Protein 6RO8 (pdb70)

Organism: Acinetobacter radioresistens (NCBI:txid40216)

Foldseek 3Di:
DVVVVVQVCQQAPDCLDDPNQVAVQVVCVVCLVRPQWHAHVNQQAIEHQAQVLLQVLLADLQQWPLQLQQPFRDDADVVLVVLLVVLVPDAGDAQRRDRDVCLNVVLVVQADPVPVVSLVVLLVVLLVQLVVLCVVPVPDFKDWCLVSDLQPSLLVSLCVQAQFDDDPVVLLVVLLVLSFCRHFNDDDPVCSNVSSNSPSVLLVVLVVRLVVLLVPLVTDHRLNSLSVVCVVCCVRSPPSNSSNCSSVSSNVSGVQLSQLLQQLCQVQQAVLVSLVVCLVCVVLLLLLSLLSCLQPGFWQKGKIAGQDWDDGPPRIDHHGHMHISGQNSNSQNCVVFPVSNDRDSPPPCSNVGQSQHDPDSRNPCVVVSSSSSSSNSNVCCHSFVQKHFDDDDFGFDRGNTGTHTPTTMIGGD

Solvent-accessible surface area: 18175 Å² total

Sequence (413 aa):
SFHAELQQKGKNFDMFAVPYQQDPALALKEFRAQLPIFFSEAMGYWIVTRYEDVKAIFRDPITFSACNALEKLTPSCPEALKILEKYKYGMNRTLVNEDEPVHMERRRALMDAFTPQNLEEHQHFVRELVRKKVDGFIYKGRADLVQEMLWEIPLMVALHFLGVPEDDMQELRKFAVAHTVNTWGRPTLEQQLEVAEGVGQFWEYSGRVLEKMKNNPEGKGWMYDMIAKNRVMPEVVTDNYLHSMMMAIMVAAHETTALASANALKLLLADRKVWKKICDNPQLIPGAVEECLRHSGSVVAWRRQVTTESEVSGVKFRKGDKLFLVSASANHDELHFENADELDIYRDNAIEHLTFGYGAHQCMGKNIGRMEMCIFIEELSRRIPDLKLCEQEFTYLANTSFRGPEALWTEWQ

Radius of gyration: 21.09 Å; Cα contacts (8 Å, |Δi|>4): 684; chains: 1; bounding box: 57×49×66 Å

B-factor: mean 88.62, std 21.48, range [30.0, 202.59]

Structure (mmCIF, N/CA/C/O backbone):
data_6RO8
#
_entry.id   6RO8
#
_cell.length_a   109.9
_cell.length_b   109.9
_cell.length_c   164.2
_cell.angle_alpha   90
_cell.angle_beta   90
_cell.angle_gamma   90
#
_symmetry.space_group_name_H-M   'P 41 21 2'
#
loop_
_entity.id
_entity.type
_entity.pdbx_description
1 polymer 'Cytochrome P450 RhF'
2 non-polymer 'PROTOPORPHYRIN IX CONTAINING FE'
3 non-polymer HISTIDINE
4 water water
#
loop_
_atom_site.group_PDB
_atom_site.id
_atom_site.type_symbol
_atom_site.label_atom_id
_atom_site.label_alt_id
_atom_site.label_comp_id
_atom_site.label_asym_id
_atom_site.label_entity_id
_atom_site.label_seq_id
_atom_site.pdbx_PDB_ins_code
_atom_site.Cartn_x
_atom_site.Cartn_y
_atom_site.Cartn_z
_atom_site.occupancy
_atom_site.B_iso_or_equiv
_atom_site.auth_seq_id
_atom_site.auth_comp_id
_atom_site.auth_asym_id
_atom_site.auth_atom_id
_atom_site.pdbx_PDB_model_num
ATOM 1 N N . SER A 1 19 ? 69.918 18.698 26.344 1.00 96.60 19 SER A N 1
ATOM 2 C CA . SER A 1 19 ? 70.833 19.030 27.407 1.00 93.16 19 SER A CA 1
ATOM 3 C C . SER A 1 19 ? 70.062 19.871 28.394 1.00 93.42 19 SER A C 1
ATOM 4 O O . SER A 1 19 ? 70.646 20.554 29.229 1.00 101.71 19 SER A O 1
ATOM 7 N N . PHE A 1 20 ? 68.734 19.827 28.297 1.00 84.44 20 PHE A N 1
ATOM 8 C CA . PHE A 1 20 ? 67.923 20.487 29.313 1.00 86.17 20 PHE A CA 1
ATOM 9 C C . PHE A 1 20 ? 68.175 19.851 30.670 1.00 96.39 20 PHE A C 1
ATOM 10 O O . PHE A 1 20 ? 68.332 20.554 31.681 1.00 98.65 20 PHE A O 1
ATOM 18 N N . HIS A 1 21 ? 68.252 18.513 30.704 1.00 99.73 21 HIS A N 1
ATOM 19 C CA . HIS A 1 21 ? 68.637 17.813 31.925 1.00 85.14 21 HIS A CA 1
ATOM 20 C C . HIS A 1 21 ? 70.086 18.101 32.286 1.00 82.60 21 HIS A C 1
ATOM 21 O O . HIS A 1 21 ? 70.407 18.327 33.457 1.00 76.37 21 HIS A O 1
ATOM 28 N N . ALA A 1 22 ? 70.977 18.095 31.295 1.00 73.46 22 ALA A N 1
ATOM 29 C CA . ALA A 1 22 ? 72.342 18.532 31.543 1.00 74.77 22 ALA A CA 1
ATOM 30 C C . ALA A 1 22 ? 72.348 19.899 32.219 1.00 76.18 22 ALA A C 1
ATOM 31 O O . ALA A 1 22 ? 73.080 20.124 33.188 1.00 77.60 22 ALA A O 1
ATOM 33 N N . GLU A 1 23 ? 71.505 20.821 31.741 1.00 76.86 23 GLU A N 1
ATOM 34 C CA . GLU A 1 23 ? 71.459 22.136 32.361 1.00 72.01 23 GLU A CA 1
ATOM 35 C C . GLU A 1 23 ? 70.995 22.033 33.801 1.00 74.65 23 GLU A C 1
ATOM 36 O O . GLU A 1 23 ? 71.526 22.721 34.680 1.00 69.27 23 GLU A O 1
ATOM 42 N N . LEU A 1 24 ? 70.006 21.172 34.065 1.00 77.79 24 LEU A N 1
ATOM 43 C CA . LEU A 1 24 ? 69.526 20.991 35.429 1.00 71.87 24 LEU A CA 1
ATOM 44 C C . LEU A 1 24 ? 70.643 20.504 36.349 1.00 80.84 24 LEU A C 1
ATOM 45 O O . LEU A 1 24 ? 70.753 20.944 37.499 1.00 73.43 24 LEU A O 1
ATOM 50 N N . GLN A 1 25 ? 71.493 19.601 35.858 1.00 86.13 25 GLN A N 1
ATOM 51 C CA . GLN A 1 25 ? 72.565 19.098 36.707 1.00 82.69 25 GLN A CA 1
ATOM 52 C C . GLN A 1 25 ? 73.543 20.203 37.054 1.00 72.92 25 GLN A C 1
ATOM 53 O O . GLN A 1 25 ? 73.959 20.331 38.209 1.00 74.45 25 GLN A O 1
ATOM 59 N N . GLN A 1 26 ? 73.887 21.039 36.079 1.00 76.53 26 GLN A N 1
ATOM 60 C CA . GLN A 1 26 ? 74.723 22.194 36.380 1.00 79.29 26 GLN A CA 1
ATOM 61 C C . GLN A 1 26 ? 74.031 23.146 37.360 1.00 81.88 26 GLN A C 1
ATOM 62 O O . GLN A 1 26 ? 74.663 23.640 38.301 1.00 81.46 26 GLN A O 1
ATOM 68 N N . LYS A 1 27 ? 72.736 23.424 37.156 1.00 74.14 27 LYS A N 1
ATOM 69 C CA . LYS A 1 27 ? 72.041 24.300 38.093 1.00 75.98 27 LYS A CA 1
ATOM 70 C C . LYS A 1 27 ? 72.076 23.713 39.495 1.00 77.35 27 LYS A C 1
ATOM 71 O O . LYS A 1 27 ? 72.244 24.442 40.479 1.00 74.73 27 LYS A O 1
ATOM 77 N N . GLY A 1 28 ? 71.935 22.388 39.598 1.00 75.82 28 GLY A N 1
ATOM 78 C CA . GLY A 1 28 ? 71.986 21.744 40.899 1.00 78.57 28 GLY A CA 1
ATOM 79 C C . GLY A 1 28 ? 73.369 21.786 41.516 1.00 75.47 28 GLY A C 1
ATOM 80 O O . GLY A 1 28 ? 73.516 22.060 42.712 1.00 78.08 28 GLY A O 1
ATOM 81 N N . LYS A 1 29 ? 74.401 21.510 40.713 1.00 74.79 29 LYS A N 1
ATOM 82 C CA . LYS A 1 29 ? 75.768 21.683 41.187 1.00 73.50 29 LYS A CA 1
ATOM 83 C C . LYS A 1 29 ? 75.976 23.083 41.743 1.00 75.16 29 LYS A C 1
ATOM 84 O O . LYS A 1 29 ? 76.620 23.259 42.783 1.00 84.10 29 LYS A O 1
ATOM 90 N N . ASN A 1 30 ? 75.410 24.089 41.088 1.00 69.54 30 ASN A N 1
ATOM 91 C CA . ASN A 1 30 ? 75.606 25.470 41.499 1.00 78.40 30 ASN A CA 1
ATOM 92 C C . ASN A 1 30 ? 74.552 25.969 42.466 1.00 75.82 30 ASN A C 1
ATOM 93 O O . ASN A 1 30 ? 74.485 27.174 42.709 1.00 74.96 30 ASN A O 1
ATOM 98 N N . PHE A 1 31 ? 73.724 25.093 43.018 1.00 75.20 31 PHE A N 1
ATOM 99 C CA . PHE A 1 31 ? 72.536 25.591 43.688 1.00 75.80 31 PHE A CA 1
ATOM 100 C C . PHE A 1 31 ? 72.929 26.324 44.962 1.00 78.31 31 PHE A C 1
ATOM 101 O O . PHE A 1 31 ? 73.501 25.732 45.885 1.00 78.21 31 PHE A O 1
ATOM 109 N N . ASP A 1 32 ? 72.628 27.622 44.994 1.00 74.78 32 ASP A N 1
ATOM 110 C CA . ASP A 1 32 ? 72.945 28.489 46.123 1.00 74.41 32 ASP A CA 1
ATOM 111 C C . ASP A 1 32 ? 71.655 28.961 46.789 1.00 70.28 32 ASP A C 1
ATOM 112 O O . ASP A 1 32 ? 70.870 29.709 46.188 1.00 62.82 32 ASP A O 1
ATOM 117 N N . MET A 1 33 ? 71.464 28.561 48.047 1.00 61.39 33 MET A N 1
ATOM 118 C CA . MET A 1 33 ? 70.277 28.988 48.781 1.00 65.32 33 MET A CA 1
ATOM 119 C C . MET A 1 33 ? 70.251 30.497 49.038 1.00 66.94 33 MET A C 1
ATOM 120 O O . MET A 1 33 ? 69.175 31.052 49.281 1.00 68.50 33 MET A O 1
ATOM 125 N N . PHE A 1 34 ? 71.384 31.184 48.956 1.00 65.43 34 PHE A N 1
ATOM 126 C CA . PHE A 1 34 ? 71.375 32.625 49.148 1.00 69.58 34 PHE A CA 1
ATOM 127 C C . PHE A 1 34 ? 71.175 33.389 47.844 1.00 74.42 34 PHE A C 1
ATOM 128 O O . PHE A 1 34 ? 71.121 34.622 47.860 1.00 77.08 34 PHE A O 1
ATOM 136 N N . ALA A 1 35 ? 71.016 32.691 46.726 1.00 70.76 35 ALA A N 1
ATOM 137 C CA . ALA A 1 35 ? 70.705 33.369 45.485 1.00 69.86 35 ALA A CA 1
ATOM 138 C C . ALA A 1 35 ? 69.224 33.753 45.458 1.00 75.49 35 ALA A C 1
ATOM 139 O O . ALA A 1 35 ? 68.427 33.321 46.293 1.00 81.20 35 ALA A O 1
ATOM 141 N N . VAL A 1 36 ? 68.867 34.579 44.469 1.00 82.89 36 VAL A N 1
ATOM 142 C CA . VAL A 1 36 ? 67.542 35.185 44.460 1.00 73.81 36 VAL A CA 1
ATOM 143 C C . VAL A 1 36 ? 66.390 34.167 44.418 1.00 76.91 36 VAL A C 1
ATOM 144 O O . VAL A 1 36 ? 65.426 34.356 45.144 1.00 67.78 36 VAL A O 1
ATOM 148 N N . PRO A 1 37 ? 66.459 33.132 43.569 1.00 78.18 37 PRO A N 1
ATOM 149 C CA . PRO A 1 37 ? 65.262 32.255 43.470 1.00 66.06 37 PRO A CA 1
ATOM 150 C C . PRO A 1 37 ? 64.891 31.593 44.776 1.00 66.76 37 PRO A C 1
ATOM 151 O O . PRO A 1 37 ? 63.730 31.708 45.192 1.00 64.97 37 PRO A O 1
ATOM 155 N N . TYR A 1 38 ? 65.834 30.914 45.442 1.00 65.36 38 TYR A N 1
ATOM 156 C CA . TYR A 1 38 ? 65.541 30.332 46.751 1.00 77.08 38 TYR A CA 1
ATOM 157 C C . TYR A 1 38 ? 64.965 31.375 47.696 1.00 81.10 38 TYR A C 1
ATOM 158 O O . TYR A 1 38 ? 63.903 31.173 48.293 1.00 115.45 38 TYR A O 1
ATOM 167 N N . GLN A 1 39 ? 65.654 32.507 47.829 1.00 73.74 39 GLN A N 1
ATOM 168 C CA . GLN A 1 39 ? 65.239 33.577 48.726 1.00 66.67 39 GLN A CA 1
ATOM 169 C C . GLN A 1 39 ? 63.892 34.185 48.345 1.00 70.51 39 GLN A C 1
ATOM 170 O O . GLN A 1 39 ? 63.189 34.693 49.221 1.00 80.34 39 GLN A O 1
ATOM 176 N N . GLN A 1 40 ? 63.495 34.120 47.076 1.00 71.44 40 GLN A N 1
ATOM 177 C CA . GLN A 1 40 ? 62.160 34.580 46.713 1.00 70.02 40 GLN A CA 1
ATOM 178 C C . GLN A 1 40 ? 61.089 33.559 47.076 1.00 72.09 40 GLN A C 1
ATOM 179 O O . GLN A 1 40 ? 60.006 33.932 47.545 1.00 76.85 40 GLN A O 1
ATOM 185 N N . ASP A 1 41 ? 61.374 32.278 46.863 1.00 68.10 41 ASP A N 1
ATOM 186 C CA . ASP A 1 41 ? 60.421 31.182 46.986 1.00 66.92 41 ASP A CA 1
ATOM 187 C C . ASP A 1 41 ? 61.174 29.856 47.017 1.00 71.53 41 ASP A C 1
ATOM 188 O O . ASP A 1 41 ? 61.503 29.317 45.955 1.00 77.52 41 ASP A O 1
ATOM 193 N N . PRO A 1 42 ? 61.454 29.291 48.199 1.00 68.98 42 PRO A N 1
ATOM 194 C CA . PRO A 1 42 ? 62.266 28.052 48.240 1.00 59.69 42 PRO A CA 1
ATOM 195 C C . PRO A 1 42 ? 61.629 26.878 47.518 1.00 65.95 42 PRO A C 1
ATOM 196 O O . PRO A 1 42 ? 62.328 26.174 46.782 1.00 70.14 42 PRO A O 1
ATOM 200 N N . ALA A 1 43 ? 60.323 26.640 47.700 1.00 65.89 43 ALA A N 1
ATOM 201 C CA . ALA A 1 43 ? 59.691 25.523 47.008 1.00 59.77 43 ALA A CA 1
ATOM 202 C C . ALA A 1 43 ? 59.666 25.739 45.506 1.00 63.59 43 ALA A C 1
ATOM 203 O O . ALA A 1 43 ? 59.833 24.782 44.739 1.00 64.53 43 ALA A O 1
ATOM 205 N N . LEU A 1 44 ? 59.462 26.977 45.064 1.00 66.56 44 LEU A N 1
ATOM 206 C CA . LEU A 1 44 ? 59.430 27.223 43.630 1.00 69.72 44 LEU A CA 1
ATOM 207 C C . LEU A 1 44 ? 60.813 27.021 43.013 1.00 74.87 44 LEU A C 1
ATOM 208 O O . LEU A 1 44 ? 60.938 26.461 41.918 1.00 78.69 44 LEU A O 1
ATOM 213 N N . ALA A 1 45 ? 61.864 27.430 43.724 1.00 69.06 45 ALA A N 1
ATOM 214 C CA . ALA A 1 45 ? 63.221 27.285 43.220 1.00 68.67 45 ALA A CA 1
ATOM 215 C C . ALA A 1 45 ? 63.606 25.824 43.022 1.00 65.93 45 ALA A C 1
ATOM 216 O O . ALA A 1 45 ? 64.495 25.530 42.219 1.00 69.26 45 ALA A O 1
ATOM 218 N N . LEU A 1 46 ? 62.952 24.900 43.721 1.00 65.68 46 LEU A N 1
ATOM 219 C CA . LEU A 1 46 ? 63.279 23.484 43.624 1.00 65.42 46 LEU A CA 1
ATOM 220 C C . LEU A 1 46 ? 62.262 22.719 42.785 1.00 63.96 46 LEU A C 1
ATOM 221 O O . LEU A 1 46 ? 62.312 21.486 42.715 1.00 67.33 46 LEU A O 1
ATOM 226 N N . LYS A 1 47 ? 61.359 23.436 42.120 1.00 59.08 47 LYS A N 1
ATOM 227 C CA . LYS A 1 47 ? 60.287 22.777 41.387 1.00 66.71 47 LYS A CA 1
ATOM 228 C C . LYS A 1 47 ? 60.825 21.889 40.257 1.00 71.39 47 LYS A C 1
ATOM 229 O O . LYS A 1 47 ? 60.447 20.714 40.153 1.00 70.64 47 LYS A O 1
ATOM 235 N N . GLU A 1 48 ? 61.699 22.427 39.393 1.00 74.05 48 GLU A N 1
ATOM 236 C CA . GLU A 1 48 ? 62.289 21.595 38.342 1.00 7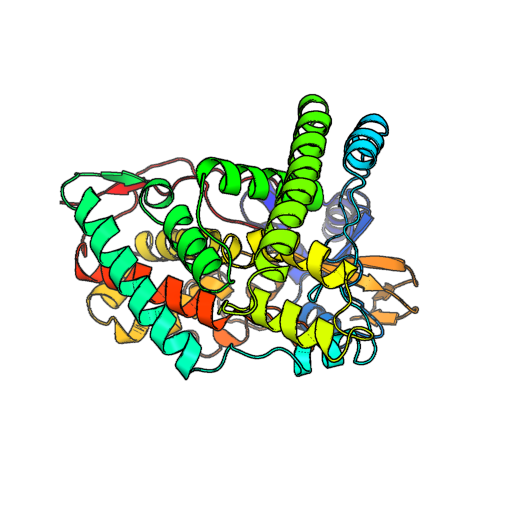7.36 48 GLU A CA 1
ATOM 237 C C . GLU A 1 48 ? 62.963 20.368 38.937 1.00 76.39 48 GLU A C 1
ATOM 238 O O . GLU A 1 48 ? 62.917 19.273 38.359 1.00 75.65 48 GLU A O 1
ATOM 244 N N . PHE A 1 49 ? 63.609 20.540 40.093 1.00 73.00 49 PHE A N 1
ATOM 245 C CA . PHE A 1 49 ? 64.337 19.435 40.707 1.00 78.55 49 PHE A CA 1
ATOM 246 C C . PHE A 1 49 ? 63.390 18.375 41.260 1.00 75.58 49 PHE A C 1
ATOM 247 O O . PHE A 1 49 ? 63.659 17.175 41.124 1.00 70.87 49 PHE A O 1
ATOM 255 N N . ARG A 1 50 ? 62.279 18.787 41.890 1.00 69.28 50 ARG A N 1
ATOM 256 C CA . ARG A 1 50 ? 61.261 17.804 42.246 1.00 76.72 50 ARG A CA 1
ATOM 257 C C . ARG A 1 50 ? 60.882 16.970 41.034 1.00 77.78 50 ARG A C 1
ATOM 258 O O . ARG A 1 50 ? 60.690 15.753 41.142 1.00 82.72 50 ARG A O 1
ATOM 266 N N . ALA A 1 51 ? 60.835 17.600 39.867 1.00 70.77 51 ALA A N 1
ATOM 267 C CA . ALA A 1 51 ? 60.373 16.931 38.661 1.00 75.07 51 ALA A CA 1
ATOM 268 C C . ALA A 1 51 ? 61.412 15.966 38.096 1.00 83.38 51 ALA A C 1
ATOM 269 O O . ALA A 1 51 ? 61.093 14.802 37.831 1.00 82.97 51 ALA A O 1
ATOM 271 N N . GLN A 1 52 ? 62.660 16.424 37.901 1.00 81.14 52 GLN A N 1
ATOM 272 C CA . GLN A 1 52 ? 63.633 15.664 37.119 1.00 84.31 52 GLN A CA 1
ATOM 273 C C . GLN A 1 52 ? 64.987 15.437 37.789 1.00 94.50 52 GLN A C 1
ATOM 274 O O . GLN A 1 52 ? 65.874 14.859 37.151 1.00 96.39 52 GLN A O 1
ATOM 280 N N . LEU A 1 53 ? 65.182 15.861 39.044 1.00 97.27 53 LEU A N 1
ATOM 281 C CA . LEU A 1 53 ? 66.479 15.690 39.701 1.00 88.00 53 LEU A CA 1
ATOM 282 C C . LEU A 1 53 ? 66.299 15.799 41.213 1.00 84.28 53 LEU A C 1
ATOM 283 O O . LEU A 1 53 ? 66.900 16.666 41.862 1.00 81.72 53 LEU A O 1
ATOM 288 N N . PRO A 1 54 ? 65.506 14.898 41.800 1.00 85.75 54 PRO A N 1
ATOM 289 C CA . PRO A 1 54 ? 64.956 15.144 43.149 1.00 83.24 54 PRO A CA 1
ATOM 290 C C . PRO A 1 54 ? 65.996 15.224 44.243 1.00 77.25 54 PRO A C 1
ATOM 291 O O . PRO A 1 54 ? 65.804 15.958 45.220 1.00 76.37 54 PRO A O 1
ATOM 295 N N . ILE A 1 55 ? 67.078 14.476 44.120 1.00 73.15 55 ILE A N 1
ATOM 296 C CA . ILE A 1 55 ? 68.183 14.523 45.062 1.00 67.93 55 ILE A CA 1
ATOM 297 C C . ILE A 1 55 ? 69.440 14.858 44.282 1.00 75.43 55 ILE A C 1
ATOM 298 O O . ILE A 1 55 ? 69.760 14.190 43.293 1.00 86.29 55 ILE A O 1
ATOM 303 N N . PHE A 1 56 ? 70.138 15.902 44.704 1.00 72.07 56 PHE A N 1
ATOM 304 C CA . PHE A 1 56 ? 71.346 16.296 44.004 1.00 73.42 56 PHE A CA 1
ATOM 305 C C . PHE A 1 56 ? 72.298 16.910 45.012 1.00 68.58 56 PHE A C 1
ATOM 306 O O . PHE A 1 56 ? 71.892 17.343 46.091 1.00 71.95 56 PHE A O 1
ATOM 314 N N . PHE A 1 57 ? 73.577 16.919 44.665 1.00 71.52 57 PHE A N 1
ATOM 315 C CA . PHE A 1 57 ? 74.592 17.513 45.520 1.00 76.82 57 PHE A CA 1
ATOM 316 C C . PHE A 1 57 ? 74.935 18.915 45.029 1.00 79.16 57 PHE A C 1
ATOM 317 O O . PHE A 1 57 ? 75.278 19.105 43.856 1.00 81.06 57 PHE A O 1
ATOM 325 N N . SER A 1 58 ? 74.849 19.891 45.925 1.00 69.52 58 SER A N 1
ATOM 326 C CA . SER A 1 58 ? 75.237 21.256 45.609 1.00 71.00 58 SER A CA 1
ATOM 327 C C . SER A 1 58 ? 76.668 21.478 46.100 1.00 84.83 58 SER A C 1
ATOM 328 O O . SER A 1 58 ? 76.948 21.405 47.305 1.00 84.76 58 SER A O 1
ATOM 331 N N . GLU A 1 59 ? 77.577 21.724 45.161 1.00 92.47 59 GLU A N 1
ATOM 332 C CA . GLU A 1 59 ? 78.918 22.148 45.528 1.00 88.45 59 GLU A CA 1
ATOM 333 C C . GLU A 1 59 ? 78.929 23.571 46.046 1.00 90.00 59 GLU A C 1
ATOM 334 O O . GLU A 1 59 ? 79.821 23.936 46.823 1.00 91.07 59 GLU A O 1
ATOM 340 N N . ALA A 1 60 ? 77.945 24.375 45.643 1.00 83.03 60 ALA A N 1
ATOM 341 C CA . ALA A 1 60 ? 77.869 25.738 46.136 1.00 76.82 60 ALA A CA 1
ATOM 342 C C . ALA A 1 60 ? 77.793 25.759 47.655 1.00 88.14 60 ALA A C 1
ATOM 343 O O . ALA A 1 60 ? 78.295 26.688 48.296 1.00 97.38 60 ALA A O 1
ATOM 345 N N . MET A 1 61 ? 77.177 24.744 48.264 1.00 81.79 61 MET A N 1
ATOM 346 C CA . MET A 1 61 ? 77.059 24.776 49.715 1.00 82.76 61 MET A CA 1
ATOM 347 C C . MET A 1 61 ? 77.410 23.467 50.403 1.00 77.14 61 MET A C 1
ATOM 348 O O . MET A 1 61 ? 77.093 23.310 51.580 1.00 81.24 61 MET A O 1
ATOM 353 N N . GLY A 1 62 ? 78.068 22.543 49.708 1.00 66.06 62 GLY A N 1
ATOM 354 C CA . GLY A 1 62 ? 78.596 21.355 50.347 1.00 65.96 62 GLY A CA 1
ATOM 355 C C . GLY A 1 62 ? 77.557 20.418 50.923 1.00 75.41 62 GLY A C 1
ATOM 356 O O . GLY A 1 62 ? 77.872 19.637 51.831 1.00 82.68 62 GLY A O 1
ATOM 357 N N . TYR A 1 63 ? 76.332 20.451 50.412 1.00 73.99 63 TYR A N 1
ATOM 358 C CA . TYR A 1 63 ? 75.229 19.710 51.007 1.00 73.34 63 TYR A CA 1
ATOM 359 C C . TYR A 1 63 ? 74.489 18.943 49.926 1.00 71.70 63 TYR A C 1
ATOM 360 O O . TYR A 1 63 ? 74.341 19.426 48.800 1.00 70.34 63 TYR A O 1
ATOM 369 N N . TRP A 1 64 ? 74.033 17.745 50.258 1.00 70.93 64 TRP A N 1
ATOM 370 C CA . TRP A 1 64 ? 73.019 17.138 49.415 1.00 75.62 64 TRP A CA 1
ATOM 371 C C . TRP A 1 64 ? 71.710 17.906 49.578 1.00 73.87 64 TRP A C 1
ATOM 372 O O . TRP A 1 64 ? 71.381 18.400 50.669 1.00 72.45 64 TRP A O 1
ATOM 383 N N . ILE A 1 65 ? 70.974 18.042 48.479 1.00 69.53 65 ILE A N 1
ATOM 384 C CA . ILE A 1 65 ? 69.668 18.687 48.509 1.00 69.80 65 ILE A CA 1
ATOM 385 C C . ILE A 1 65 ? 68.596 17.629 48.250 1.00 73.76 65 ILE A C 1
ATOM 386 O O . ILE A 1 65 ? 68.678 16.866 47.280 1.00 84.02 65 ILE A O 1
ATOM 391 N N . VAL A 1 66 ? 67.600 17.581 49.125 1.00 72.04 66 VAL A N 1
ATOM 392 C CA . VAL A 1 66 ? 66.539 16.579 49.077 1.00 70.50 66 VAL A CA 1
ATOM 393 C C . VAL A 1 66 ? 65.224 17.336 48.933 1.00 68.47 66 VAL A C 1
ATOM 394 O O . VAL A 1 66 ? 64.850 18.111 49.821 1.00 68.03 66 VAL A O 1
ATOM 398 N N . THR A 1 67 ? 64.537 17.136 47.804 1.00 71.07 67 THR A N 1
ATOM 399 C CA . THR A 1 67 ? 63.437 17.999 47.389 1.00 67.44 67 THR A CA 1
ATOM 400 C C . THR A 1 67 ? 62.060 17.364 47.481 1.00 69.04 67 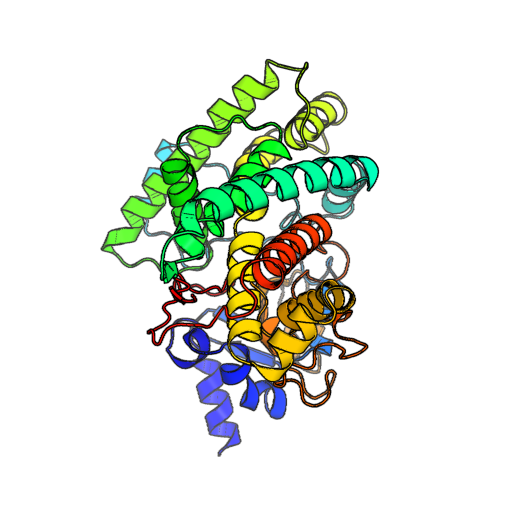THR A C 1
ATOM 401 O O . THR A 1 67 ? 61.073 18.102 47.516 1.00 67.00 67 THR A O 1
ATOM 405 N N . ARG A 1 68 ? 61.960 16.036 47.547 1.00 77.36 68 ARG A N 1
ATOM 406 C CA . ARG A 1 68 ? 60.684 15.336 47.458 1.00 75.13 68 ARG A CA 1
ATOM 407 C C . ARG A 1 68 ? 60.139 14.924 48.819 1.00 71.78 68 ARG A C 1
ATOM 408 O O . ARG A 1 68 ? 60.893 14.683 49.764 1.00 74.39 68 ARG A O 1
ATOM 416 N N . TYR A 1 69 ? 58.808 14.781 48.880 1.00 70.61 69 TYR A N 1
ATOM 417 C CA . TYR A 1 69 ? 58.135 14.500 50.146 1.00 69.95 69 TYR A CA 1
ATOM 418 C C . TYR A 1 69 ? 58.555 13.147 50.720 1.00 71.86 69 TYR A C 1
ATOM 419 O O . TYR A 1 69 ? 58.911 13.045 51.900 1.00 75.93 69 TYR A O 1
ATOM 428 N N . GLU A 1 70 ? 58.525 12.091 49.904 1.00 67.66 70 GLU A N 1
ATOM 429 C CA . GLU A 1 70 ? 58.848 10.769 50.435 1.00 70.55 70 GLU A CA 1
ATOM 430 C C . GLU A 1 70 ? 60.309 10.673 50.878 1.00 72.41 70 GLU A C 1
ATOM 431 O O . GLU A 1 70 ? 60.600 10.083 51.924 1.00 72.44 70 GLU A O 1
ATOM 437 N N . ASP A 1 71 ? 61.243 11.250 50.111 1.00 70.88 71 ASP A N 1
ATOM 438 C CA . ASP A 1 71 ? 62.650 11.212 50.510 1.00 77.76 71 ASP A CA 1
ATOM 439 C C . ASP A 1 71 ? 62.863 11.934 51.835 1.00 83.62 71 ASP A C 1
ATOM 440 O O . ASP A 1 71 ? 63.507 11.397 52.748 1.00 76.80 71 ASP A O 1
ATOM 445 N N . VAL A 1 72 ? 62.345 13.172 51.946 1.00 74.18 72 VAL A N 1
ATOM 446 C CA . VAL A 1 72 ? 62.533 13.955 53.166 1.00 70.73 72 VAL A CA 1
ATOM 447 C C . VAL A 1 72 ? 61.948 13.214 54.366 1.00 75.44 72 VAL A C 1
ATOM 448 O O . VAL A 1 72 ? 62.582 13.112 55.424 1.00 77.38 72 VAL A O 1
ATOM 452 N N . LYS A 1 73 ? 60.751 12.644 54.207 1.00 73.92 73 LYS A N 1
ATOM 453 C CA . LYS A 1 73 ? 60.169 11.868 55.292 1.00 78.37 73 LYS A CA 1
ATOM 454 C C . LYS A 1 73 ? 61.036 10.664 55.623 1.00 78.01 73 LYS A C 1
ATOM 455 O O . LYS A 1 73 ? 61.287 10.371 56.801 1.00 82.43 73 LYS A O 1
ATOM 461 N N . ALA A 1 74 ? 61.518 9.962 54.599 1.00 74.99 74 ALA A N 1
ATOM 462 C CA . ALA A 1 74 ? 62.311 8.761 54.840 1.00 76.61 74 ALA A CA 1
ATOM 463 C C . ALA A 1 74 ? 63.548 9.078 55.676 1.00 83.94 74 ALA A C 1
ATOM 464 O O . ALA A 1 74 ? 63.854 8.377 56.649 1.00 75.65 74 ALA A O 1
ATOM 466 N N . ILE A 1 75 ? 64.250 10.165 55.335 1.00 78.95 75 ILE A N 1
ATOM 467 C CA . ILE A 1 75 ? 65.434 10.558 56.092 1.00 78.04 75 ILE A CA 1
ATOM 468 C C . ILE A 1 75 ? 65.070 10.948 57.532 1.00 80.86 75 ILE A C 1
ATOM 469 O O . ILE A 1 75 ? 65.779 10.582 58.485 1.00 76.64 75 ILE A O 1
ATOM 474 N N . PHE A 1 76 ? 63.954 11.665 57.722 1.00 73.98 76 PHE A N 1
ATOM 475 C CA . PHE A 1 76 ? 63.507 11.988 59.076 1.00 69.84 76 PHE A CA 1
ATOM 476 C C . PHE A 1 76 ? 63.254 10.727 59.894 1.00 80.27 76 PHE A C 1
ATOM 477 O O . PHE A 1 76 ? 63.528 10.694 61.101 1.00 82.11 76 PHE A O 1
ATOM 485 N N . ARG A 1 77 ? 62.729 9.678 59.250 1.00 78.34 77 ARG A N 1
ATOM 486 C CA . ARG A 1 77 ? 62.276 8.480 59.949 1.00 80.52 77 ARG A CA 1
ATOM 487 C C . ARG A 1 77 ? 63.429 7.643 60.514 1.00 84.20 77 ARG A C 1
ATOM 488 O O . ARG A 1 77 ? 63.215 6.871 61.452 1.00 87.01 77 ARG A O 1
ATOM 496 N N . ASP A 1 78 ? 64.646 7.791 59.989 1.00 82.77 78 ASP A N 1
ATOM 497 C CA . ASP A 1 78 ? 65.804 6.992 60.389 1.00 87.53 78 ASP A CA 1
ATOM 498 C C . ASP A 1 78 ? 66.856 7.910 60.999 1.00 93.60 78 ASP A C 1
ATOM 499 O O . ASP A 1 78 ? 67.712 8.456 60.283 1.00 101.94 78 ASP A O 1
ATOM 504 N N . PRO A 1 79 ? 66.847 8.098 62.318 1.00 84.51 79 PRO A N 1
ATOM 505 C CA . PRO A 1 79 ? 67.833 8.979 62.950 1.00 83.38 79 PRO A CA 1
ATOM 506 C C . PRO A 1 79 ? 69.116 8.285 63.361 1.00 88.60 79 PRO A C 1
ATOM 507 O O . PRO A 1 79 ? 69.999 8.949 63.912 1.00 91.61 79 PRO A O 1
ATOM 511 N N . ILE A 1 80 ? 69.242 6.979 63.142 1.00 91.97 80 ILE A N 1
ATOM 512 C CA . ILE A 1 80 ? 70.540 6.357 63.359 1.00 96.73 80 ILE A CA 1
ATOM 513 C C . ILE A 1 80 ? 71.428 6.561 62.133 1.00 89.20 80 ILE A C 1
ATOM 514 O O . ILE A 1 80 ? 72.544 7.082 62.243 1.00 87.79 80 ILE A O 1
ATOM 519 N N . THR A 1 81 ? 70.913 6.251 60.939 1.00 88.62 81 THR A N 1
ATOM 520 C CA . THR A 1 81 ? 71.646 6.558 59.711 1.00 95.00 81 THR A CA 1
ATOM 521 C C . THR A 1 81 ? 71.817 8.060 59.520 1.00 96.81 81 THR A C 1
ATOM 522 O O . THR A 1 81 ? 72.932 8.545 59.295 1.00 95.59 81 THR A O 1
ATOM 526 N N . PHE A 1 82 ? 70.717 8.809 59.576 1.00 96.20 82 PHE A N 1
ATOM 527 C CA . PHE A 1 82 ? 70.727 10.250 59.339 1.00 88.90 82 PHE A CA 1
ATOM 528 C C . PHE A 1 82 ? 70.542 10.945 60.676 1.00 86.29 82 PHE A C 1
ATOM 529 O O . PHE A 1 82 ? 69.428 11.022 61.200 1.00 99.32 82 PHE A O 1
ATOM 537 N N . SER A 1 83 ? 71.632 11.452 61.223 1.00 79.32 83 SER A N 1
ATOM 538 C CA . SER A 1 83 ? 71.599 11.997 62.565 1.00 78.49 83 SER A CA 1
ATOM 539 C C . SER A 1 83 ? 71.469 13.515 62.537 1.00 79.47 83 SER A C 1
ATOM 540 O O . SER A 1 83 ? 71.836 14.191 61.570 1.00 77.55 83 SER A O 1
ATOM 543 N N . ALA A 1 84 ? 70.961 14.037 63.642 1.00 79.34 84 ALA A N 1
ATOM 544 C CA . ALA A 1 84 ? 70.653 15.441 63.815 1.00 74.78 84 ALA A CA 1
ATOM 545 C C . ALA A 1 84 ? 71.845 16.262 64.270 1.00 78.16 84 ALA A C 1
ATOM 546 O O . ALA A 1 84 ? 71.673 17.452 64.548 1.00 75.57 84 ALA A O 1
ATOM 548 N N . CYS A 1 85 ? 73.042 15.661 64.346 1.00 82.72 85 CYS A N 1
ATOM 549 C CA . CYS A 1 85 ? 74.173 16.317 65.002 1.00 71.82 85 CYS A CA 1
ATOM 550 C C . CYS A 1 85 ? 74.483 17.672 64.380 1.00 76.27 85 CYS A C 1
ATOM 551 O O . CYS A 1 85 ? 74.815 18.624 65.095 1.00 83.54 85 CYS A O 1
ATOM 554 N N . ASN A 1 86 ? 74.305 17.806 63.076 1.00 76.90 86 ASN A N 1
ATOM 555 C CA . ASN A 1 86 ? 74.577 19.066 62.413 1.00 74.26 86 ASN A CA 1
ATOM 556 C C . ASN A 1 86 ? 73.393 20.032 62.424 1.00 75.83 86 ASN A C 1
ATOM 557 O O . ASN A 1 86 ? 73.507 21.109 61.832 1.00 81.78 86 ASN A O 1
ATOM 562 N N . ALA A 1 87 ? 72.277 19.705 63.090 1.00 71.08 87 ALA A N 1
ATOM 563 C CA . ALA A 1 87 ? 71.081 20.538 62.962 1.00 71.97 87 ALA A CA 1
ATOM 564 C C . ALA A 1 87 ? 71.310 21.966 63.449 1.00 73.67 87 ALA A C 1
ATOM 565 O O . ALA A 1 87 ? 70.627 22.887 62.985 1.00 74.40 87 ALA A O 1
ATOM 567 N N . LEU A 1 88 ? 72.250 22.176 64.376 1.00 74.43 88 LEU A N 1
ATOM 568 C CA . LEU A 1 88 ? 72.557 23.520 64.859 1.00 72.29 88 LEU A CA 1
ATOM 569 C C . LEU A 1 88 ? 73.989 23.926 64.537 1.00 75.12 88 LEU A C 1
ATOM 570 O O . LEU A 1 88 ? 74.497 24.920 65.075 1.00 66.92 88 LEU A O 1
ATOM 575 N N . GLU A 1 89 ? 74.631 23.183 63.644 1.00 76.53 89 GLU A N 1
ATOM 576 C CA . GLU A 1 89 ? 75.994 23.458 63.234 1.00 69.08 89 GLU A CA 1
ATOM 577 C C . GLU A 1 89 ? 76.075 24.722 62.387 1.00 72.32 89 GLU A C 1
ATOM 578 O O . GLU A 1 89 ? 75.183 25.020 61.591 1.00 70.68 89 GLU A O 1
ATOM 584 N N . LYS A 1 90 ? 77.167 25.462 62.547 1.00 75.09 90 LYS A N 1
ATOM 585 C CA . LYS A 1 90 ? 77.294 26.723 61.836 1.00 74.17 90 LYS A CA 1
ATOM 586 C C . LYS A 1 90 ? 77.536 26.456 60.357 1.00 74.93 90 LYS A C 1
ATOM 587 O O . LYS A 1 90 ? 78.420 25.686 59.984 1.00 73.41 90 LYS A O 1
ATOM 593 N N . LEU A 1 91 ? 76.725 27.079 59.510 1.00 77.08 91 LEU A N 1
ATOM 594 C CA . LEU A 1 91 ? 76.730 26.715 58.102 1.00 79.95 91 LEU A CA 1
ATOM 595 C C . LEU A 1 91 ? 78.070 27.039 57.458 1.00 77.89 91 LEU A C 1
ATOM 596 O O . LEU A 1 91 ? 78.739 26.160 56.904 1.00 74.00 91 LEU A O 1
ATOM 601 N N . THR A 1 92 ? 78.476 28.299 57.520 1.00 80.22 92 THR A N 1
ATOM 602 C CA . THR A 1 92 ? 79.750 28.664 56.914 1.00 90.25 92 THR A CA 1
ATOM 603 C C . THR A 1 92 ? 80.829 28.797 57.987 1.00 91.81 92 THR A C 1
ATOM 604 O O . THR A 1 92 ? 80.561 29.310 59.085 1.00 84.02 92 THR A O 1
ATOM 608 N N . PRO A 1 93 ? 82.041 28.308 57.730 1.00 95.34 93 PRO A N 1
ATOM 609 C CA . PRO A 1 93 ? 83.072 28.310 58.778 1.00 95.68 93 PRO A CA 1
ATOM 610 C C . PRO A 1 93 ? 83.323 29.696 59.347 1.00 86.50 93 PRO A C 1
ATOM 611 O O . PRO A 1 93 ? 83.235 30.713 58.651 1.00 82.42 93 PRO A O 1
ATOM 615 N N . SER A 1 94 ? 83.629 29.724 60.638 1.00 78.04 94 SER A N 1
ATOM 616 C CA . SER A 1 94 ? 83.875 30.982 61.313 1.00 77.23 94 SER A CA 1
ATOM 617 C C . SER A 1 94 ? 85.261 31.490 60.935 1.00 82.10 94 SER A C 1
ATOM 618 O O . SER A 1 94 ? 86.217 30.713 60.852 1.00 84.15 94 SER A O 1
ATOM 621 N N . CYS A 1 95 ? 85.364 32.780 60.654 1.00 82.57 95 CYS A N 1
ATOM 622 C CA . CYS A 1 95 ? 86.676 33.347 60.428 1.00 84.83 95 CYS A CA 1
ATOM 623 C C . CYS A 1 95 ? 87.450 33.346 61.747 1.00 85.70 95 CYS A C 1
ATOM 624 O O . CYS A 1 95 ? 86.851 33.449 62.825 1.00 80.81 95 CYS A O 1
ATOM 627 N N . PRO A 1 96 ? 88.771 33.176 61.702 1.00 78.34 96 PRO A N 1
ATOM 628 C CA . PRO A 1 96 ? 89.532 32.886 62.931 1.00 84.66 96 PRO A CA 1
ATOM 629 C C . PRO A 1 96 ? 89.378 33.908 64.041 1.00 91.10 96 PRO A C 1
ATOM 630 O O . PRO A 1 96 ? 89.500 33.563 65.226 1.00 83.81 96 PRO A O 1
ATOM 634 N N . GLU A 1 97 ? 89.181 35.177 63.687 1.00 94.03 97 GLU A N 1
ATOM 635 C CA . GLU A 1 97 ? 89.001 36.190 64.716 1.00 91.78 97 GLU A CA 1
ATOM 636 C C . GLU A 1 97 ? 87.616 36.084 65.360 1.00 93.55 97 GLU A C 1
ATOM 637 O O . GLU A 1 97 ? 87.427 36.491 66.513 1.00 93.73 97 GLU A O 1
ATOM 643 N N . ALA A 1 98 ? 86.643 35.519 64.653 1.00 83.92 98 ALA A N 1
ATOM 644 C CA . ALA A 1 98 ? 85.381 35.198 65.305 1.00 80.36 98 ALA A CA 1
ATOM 645 C C . ALA A 1 98 ? 85.563 34.066 66.308 1.00 80.35 98 ALA A C 1
ATOM 646 O O . ALA A 1 98 ? 84.940 34.065 67.377 1.00 78.00 98 ALA A O 1
ATOM 648 N N . LEU A 1 99 ? 86.427 33.105 65.986 1.00 82.20 99 LEU A N 1
ATOM 649 C CA . LEU A 1 99 ? 86.582 31.934 66.834 1.00 82.65 99 LEU A CA 1
ATOM 650 C C . LEU A 1 99 ? 87.110 32.324 68.206 1.00 87.48 99 LEU A C 1
ATOM 651 O O . LEU A 1 99 ? 86.754 31.696 69.213 1.00 86.25 99 LEU A O 1
ATOM 656 N N . LYS A 1 100 ? 87.912 33.383 68.286 1.00 84.73 100 LYS A N 1
ATOM 657 C CA . LYS A 1 100 ? 88.430 33.768 69.583 1.00 91.27 100 LYS A CA 1
ATOM 658 C C . LYS A 1 100 ? 87.560 34.772 70.308 1.00 95.20 100 LYS A C 1
ATOM 659 O O . LYS A 1 100 ? 87.625 34.839 71.543 1.00 92.82 100 LYS A O 1
ATOM 665 N N . ILE A 1 101 ? 86.672 35.470 69.600 1.00 89.92 101 ILE A N 1
ATOM 666 C CA . ILE A 1 101 ? 85.643 36.196 70.319 1.00 86.98 101 ILE A CA 1
ATOM 667 C C . ILE A 1 101 ? 84.854 35.195 71.142 1.00 93.34 101 ILE A C 1
ATOM 668 O O . ILE A 1 101 ? 84.728 35.324 72.368 1.00 93.30 101 ILE A O 1
ATOM 673 N N . LEU A 1 102 ? 84.462 34.092 70.489 1.00 91.88 102 LEU A N 1
ATOM 674 C CA . LEU A 1 102 ? 83.767 33.004 71.167 1.00 90.09 102 LEU A CA 1
ATOM 675 C C . LEU A 1 102 ? 84.615 32.412 72.289 1.00 90.93 102 LEU A C 1
ATOM 676 O O . LEU A 1 102 ? 84.093 32.096 73.361 1.00 93.69 102 LEU A O 1
ATOM 681 N N . GLU A 1 103 ? 85.920 32.233 72.052 1.00 90.53 103 GLU A N 1
ATOM 682 C CA . GLU A 1 103 ? 86.804 31.728 73.096 1.00 92.44 103 GLU A CA 1
ATOM 683 C C . GLU A 1 103 ? 86.800 32.645 74.312 1.00 97.04 103 GLU A C 1
ATOM 684 O O . GLU A 1 103 ? 86.858 32.175 75.456 1.00 97.97 103 GLU A O 1
ATOM 690 N N . LYS A 1 104 ? 86.751 33.963 74.081 1.00 100.59 104 LYS A N 1
ATOM 691 C CA . LYS A 1 104 ? 86.682 34.915 75.183 1.00 99.24 104 LYS A CA 1
ATOM 692 C C . LYS A 1 104 ? 85.471 34.640 76.062 1.00 100.50 104 LYS A C 1
ATOM 693 O O . LYS A 1 104 ? 85.560 34.707 77.291 1.00 111.34 104 LYS A O 1
ATOM 699 N N . TYR A 1 105 ? 84.333 34.314 75.454 1.00 93.46 105 TYR A N 1
ATOM 700 C CA . TYR A 1 105 ? 83.130 33.980 76.198 1.00 96.91 105 TYR A CA 1
ATOM 701 C C . TYR A 1 105 ? 83.076 32.511 76.612 1.00 103.64 105 TYR A C 1
ATOM 702 O O . TYR A 1 105 ? 82.053 32.075 77.152 1.00 111.31 105 TYR A O 1
ATOM 711 N N . LYS A 1 106 ? 84.157 31.760 76.405 1.00 104.48 106 LYS A N 1
ATOM 712 C CA . LYS A 1 106 ? 84.189 30.314 76.634 1.00 100.65 106 LYS A CA 1
ATOM 713 C C . LYS A 1 106 ? 82.915 29.655 76.114 1.00 92.18 106 LYS A C 1
ATOM 714 O O . LYS A 1 106 ? 82.238 28.900 76.812 1.00 97.69 106 LYS A O 1
ATOM 720 N N . TYR A 1 107 ? 82.590 29.962 74.862 1.00 85.90 107 TYR A N 1
ATOM 721 C CA . TYR A 1 107 ? 81.355 29.483 74.251 1.00 89.91 107 TYR A CA 1
ATOM 722 C C . TYR A 1 107 ? 81.380 27.966 74.131 1.00 91.14 107 TYR A C 1
ATOM 723 O O . TYR A 1 107 ? 82.337 27.387 73.611 1.00 87.65 107 TYR A O 1
ATOM 732 N N . GLY A 1 108 ? 80.325 27.319 74.616 1.00 87.48 108 GLY A N 1
ATOM 733 C CA . GLY A 1 108 ? 80.371 25.876 74.726 1.00 91.33 108 GLY A CA 1
ATOM 734 C C . GLY A 1 108 ? 79.124 25.182 74.237 1.00 91.53 108 GLY A C 1
ATOM 735 O O . GLY A 1 108 ? 78.722 24.149 74.782 1.00 102.09 108 GLY A O 1
ATOM 736 N N . MET A 1 109 ? 78.504 25.734 73.208 1.00 86.47 109 MET A N 1
ATOM 737 C CA . MET A 1 109 ? 77.267 25.159 72.699 1.00 90.39 109 MET A CA 1
ATOM 738 C C . MET A 1 109 ? 77.533 23.786 72.110 1.00 91.55 109 MET A C 1
ATOM 739 O O . MET A 1 109 ? 78.336 23.653 71.187 1.00 90.38 109 MET A O 1
ATOM 744 N N . ASN A 1 110 ? 76.852 22.752 72.631 1.00 92.21 110 ASN A N 1
ATOM 745 C CA . ASN A 1 110 ? 76.993 21.407 72.125 1.00 91.98 110 ASN A CA 1
ATOM 746 C C . ASN A 1 110 ? 75.597 20.858 71.872 1.00 95.20 110 ASN A C 1
ATOM 747 O O . ASN A 1 110 ? 74.824 21.497 71.164 1.00 105.81 110 ASN A O 1
ATOM 752 N N . ARG A 1 111 ? 75.255 19.703 72.418 1.00 89.45 111 ARG A N 1
ATOM 753 C CA . ARG A 1 111 ? 73.978 19.072 72.130 1.00 89.06 111 ARG A CA 1
ATOM 754 C C . ARG A 1 111 ? 72.859 19.584 73.030 1.00 87.48 111 ARG A C 1
ATOM 755 O O . ARG A 1 111 ? 73.036 19.758 74.240 1.00 91.62 111 ARG A O 1
ATOM 763 N N . THR A 1 112 ? 71.697 19.801 72.423 1.00 87.82 112 THR A N 1
ATOM 764 C CA . THR A 1 112 ? 70.471 20.090 73.148 1.00 86.68 112 THR A CA 1
ATOM 765 C C . THR A 1 112 ? 69.531 18.911 72.978 1.00 78.47 112 THR A C 1
ATOM 766 O O . THR A 1 112 ? 69.879 17.777 73.317 1.00 84.35 112 THR A O 1
ATOM 770 N N . LEU A 1 113 ? 68.345 19.164 72.442 1.00 76.00 113 LEU A N 1
ATOM 771 C CA . LEU A 1 113 ? 67.453 18.094 72.023 1.00 72.80 113 LEU A CA 1
ATOM 772 C C . LEU A 1 113 ? 67.447 17.914 70.516 1.00 73.26 113 LEU A C 1
ATOM 773 O O . LEU A 1 113 ? 67.573 16.785 70.030 1.00 75.86 113 LEU A O 1
ATOM 778 N N . VAL A 1 114 ? 67.331 19.012 69.763 1.00 74.10 114 VAL A N 1
ATOM 779 C CA . VAL A 1 114 ? 67.046 18.900 68.336 1.00 71.67 114 VAL A CA 1
ATOM 780 C C . VAL A 1 114 ? 68.247 18.343 67.596 1.00 70.40 114 VAL A C 1
ATOM 781 O O . VAL A 1 114 ? 68.094 17.733 66.535 1.00 79.66 114 VAL A O 1
ATOM 785 N N . ASN A 1 115 ? 69.447 18.522 68.141 1.00 74.33 115 ASN A N 1
ATOM 786 C CA . ASN A 1 115 ? 70.677 18.037 67.528 1.00 81.92 115 ASN A CA 1
ATOM 787 C C . ASN A 1 115 ? 71.364 16.966 68.361 1.00 92.92 115 ASN A C 1
ATOM 788 O O . ASN A 1 115 ? 72.530 16.641 68.099 1.00 91.90 115 ASN A O 1
ATOM 793 N N . GLU A 1 116 ? 70.683 16.422 69.366 1.00 91.78 116 GLU A N 1
ATOM 794 C CA . GLU A 1 116 ? 71.235 15.292 70.092 1.00 94.47 116 GLU A CA 1
ATOM 795 C C . GLU A 1 116 ? 70.952 14.014 69.323 1.00 91.13 116 GLU A C 1
ATOM 796 O O . GLU A 1 116 ? 69.952 13.888 68.621 1.00 91.28 116 GLU A O 1
ATOM 802 N N . ASP A 1 117 ? 71.860 13.066 69.447 1.00 103.28 117 ASP A N 1
ATOM 803 C CA . ASP A 1 117 ? 71.993 12.066 68.413 1.00 118.91 117 ASP A CA 1
ATOM 804 C C . ASP A 1 117 ? 71.438 10.708 68.769 1.00 117.62 117 ASP A C 1
ATOM 805 O O . ASP A 1 117 ? 71.212 9.893 67.868 1.00 122.88 117 ASP A O 1
ATOM 810 N N . GLU A 1 118 ? 71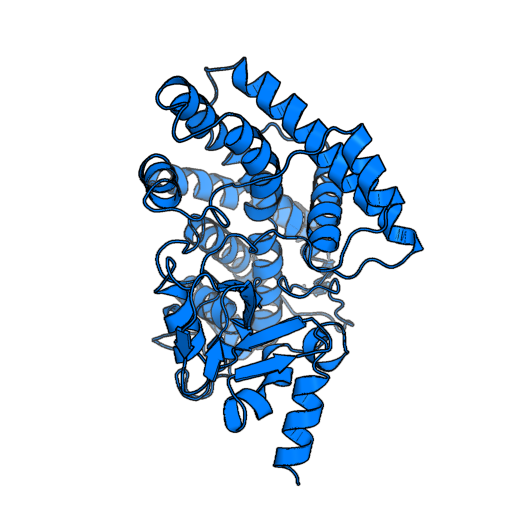.203 10.458 70.018 1.00 98.38 118 GLU A N 1
ATOM 811 C CA . GLU A 1 118 ? 71.661 9.158 70.446 1.00 132.92 118 GLU A CA 1
ATOM 812 C C . GLU A 1 118 ? 70.648 8.044 70.280 1.00 139.39 118 GLU A C 1
ATOM 813 O O . GLU A 1 118 ? 69.509 8.279 69.851 1.00 123.16 118 GLU A O 1
ATOM 819 N N . PRO A 1 119 ? 71.059 6.811 70.572 1.00 152.71 119 PRO A N 1
ATOM 820 C CA . PRO A 1 119 ? 70.163 5.904 71.285 1.00 162.43 119 PRO A CA 1
ATOM 821 C C . PRO A 1 119 ? 69.745 6.563 72.589 1.00 168.82 119 PRO A C 1
ATOM 822 O O . PRO A 1 119 ? 70.567 7.135 73.316 1.00 150.63 119 PRO A O 1
ATOM 826 N N . VAL A 1 120 ? 68.442 6.502 72.851 1.00 189.00 120 VAL A N 1
ATOM 827 C CA . VAL A 1 120 ? 67.726 7.228 73.900 1.00 189.13 120 VAL A CA 1
ATOM 828 C C . VAL A 1 120 ? 68.368 8.486 74.497 1.00 175.85 120 VAL A C 1
ATOM 829 O O . VAL A 1 120 ? 67.623 9.306 75.026 1.00 165.77 120 VAL A O 1
ATOM 833 N N . HIS A 1 121 ? 69.694 8.696 74.481 1.00 144.55 121 HIS A N 1
ATOM 834 C CA . HIS A 1 121 ? 70.155 9.920 75.144 1.00 113.32 121 HIS A CA 1
ATOM 835 C C . HIS A 1 121 ? 69.403 11.117 74.597 1.00 111.43 121 HIS A C 1
ATOM 836 O O . HIS A 1 121 ? 69.075 12.066 75.321 1.00 104.48 121 HIS A O 1
ATOM 843 N N . MET A 1 122 ? 69.111 11.053 73.305 1.00 112.18 122 MET A N 1
ATOM 844 C CA . MET A 1 122 ? 68.087 11.887 72.704 1.00 97.03 122 MET A CA 1
ATOM 845 C C . MET A 1 122 ? 66.701 11.555 73.269 1.00 91.11 122 MET A C 1
ATOM 846 O O . MET A 1 122 ? 66.025 12.427 73.826 1.00 93.41 122 MET A O 1
ATOM 851 N N . GLU A 1 123 ? 66.281 10.289 73.195 1.00 86.84 123 GLU A N 1
ATOM 852 C CA . GLU A 1 123 ? 64.950 9.930 73.690 1.00 88.63 123 GLU A CA 1
ATOM 853 C C . GLU A 1 123 ? 64.862 9.921 75.216 1.00 100.87 123 GLU A C 1
ATOM 854 O O . GLU A 1 123 ? 63.860 10.366 75.772 1.00 90.98 123 GLU A O 1
ATOM 860 N N . ARG A 1 124 ? 65.861 9.367 75.907 1.00 125.96 124 ARG A N 1
ATOM 861 C CA . ARG A 1 124 ? 65.905 9.451 77.366 1.00 120.33 124 ARG A CA 1
ATOM 862 C C . ARG A 1 124 ? 65.714 10.885 77.833 1.00 116.13 124 ARG A C 1
ATOM 863 O O . ARG A 1 124 ? 64.911 11.149 78.731 1.00 125.23 124 ARG A O 1
ATOM 871 N N . ARG A 1 125 ? 66.429 11.829 77.219 1.00 101.69 125 ARG A N 1
ATOM 872 C CA . ARG A 1 125 ? 66.270 13.237 77.572 1.00 89.28 125 ARG A CA 1
ATOM 873 C C . ARG A 1 125 ? 64.889 13.754 77.179 1.00 89.39 125 ARG A C 1
ATOM 874 O O . ARG A 1 125 ? 64.225 14.443 77.961 1.00 89.47 125 ARG A O 1
ATOM 882 N N . ARG A 1 126 ? 64.435 13.433 75.965 1.00 83.73 126 ARG A N 1
ATOM 883 C CA . ARG A 1 126 ? 63.090 13.821 75.563 1.00 75.16 126 ARG A CA 1
ATOM 884 C C . ARG A 1 126 ? 62.049 13.145 76.445 1.00 85.06 126 ARG A C 1
ATOM 885 O O . ARG A 1 126 ? 61.237 13.819 77.092 1.00 86.07 126 ARG A O 1
ATOM 893 N N . ALA A 1 127 ? 62.070 11.801 76.493 1.00 94.38 127 ALA A N 1
ATOM 894 C CA . ALA A 1 127 ? 61.039 11.049 77.208 1.00 92.13 127 ALA A CA 1
ATOM 895 C C . ALA A 1 127 ? 60.902 11.522 78.640 1.00 98.00 127 ALA A C 1
ATOM 896 O O . ALA A 1 127 ? 59.812 11.459 79.216 1.00 111.17 127 ALA A O 1
ATOM 898 N N . LEU A 1 128 ? 61.976 12.036 79.224 1.00 94.79 128 LEU A N 1
ATOM 899 C CA . LEU A 1 128 ? 61.926 12.467 80.609 1.00 107.57 128 LEU A CA 1
ATOM 900 C C . LEU A 1 128 ? 61.757 13.980 80.741 1.00 104.43 128 LEU A C 1
ATOM 901 O O . LEU A 1 128 ? 62.154 14.557 81.759 1.00 105.39 128 LEU A O 1
ATOM 906 N N . MET A 1 129 ? 61.123 14.646 79.755 1.00 100.13 129 MET A N 1
ATOM 907 C CA . MET A 1 129 ? 60.903 16.086 79.987 1.00 99.93 129 MET A CA 1
ATOM 908 C C . MET A 1 129 ? 59.607 16.603 79.342 1.00 91.64 129 MET A C 1
ATOM 909 O O . MET A 1 129 ? 59.639 17.376 78.389 1.00 79.03 129 MET A O 1
ATOM 914 N N . ASP A 1 130 ? 58.461 16.296 79.970 1.00 101.19 130 ASP A N 1
ATOM 915 C CA . ASP A 1 130 ? 57.158 16.715 79.452 1.00 94.27 130 ASP A CA 1
ATOM 916 C C . ASP A 1 130 ? 56.329 17.483 80.491 1.00 100.38 130 ASP A C 1
ATOM 917 O O . ASP A 1 130 ? 55.796 16.910 81.457 1.00 89.55 130 ASP A O 1
ATOM 922 N N . ALA A 1 131 ? 56.289 18.806 80.309 1.00 104.02 131 ALA A N 1
ATOM 923 C CA . ALA A 1 131 ? 55.208 19.668 80.760 1.00 108.81 131 ALA A CA 1
ATOM 924 C C . ALA A 1 131 ? 54.571 20.337 79.543 1.00 104.02 131 ALA A C 1
ATOM 925 O O . ALA A 1 131 ? 54.209 21.519 79.551 1.00 103.95 131 ALA A O 1
ATOM 927 N N . PHE A 1 132 ? 54.511 19.590 78.454 1.00 95.96 132 PHE A N 1
ATOM 928 C CA . PHE A 1 132 ? 53.641 19.904 77.347 1.00 80.66 132 PHE A CA 1
ATOM 929 C C . PHE A 1 132 ? 52.253 19.319 77.551 1.00 84.47 132 PHE A C 1
ATOM 930 O O . PHE A 1 132 ? 51.470 19.288 76.601 1.00 93.07 132 PHE A O 1
ATOM 938 N N . THR A 1 133 ? 51.926 18.862 78.772 1.00 80.77 133 THR A N 1
ATOM 939 C CA . THR A 1 133 ? 50.582 18.360 79.049 1.00 89.95 133 THR A CA 1
ATOM 940 C C . THR A 1 133 ? 49.544 19.354 78.536 1.00 93.00 133 THR A C 1
ATOM 941 O O . THR A 1 133 ? 49.820 20.561 78.457 1.00 85.41 133 THR A O 1
ATOM 945 N N . PRO A 1 134 ? 48.349 18.891 78.158 1.00 91.75 134 PRO A N 1
ATOM 946 C CA . PRO A 1 134 ? 47.340 19.840 77.668 1.00 91.76 134 PRO A CA 1
ATOM 947 C C . PRO A 1 134 ? 46.865 20.789 78.754 1.00 90.23 134 PRO A C 1
ATOM 948 O O . PRO A 1 134 ? 46.543 21.944 78.454 1.00 85.91 134 PRO A O 1
ATOM 952 N N . GLN A 1 135 ? 46.820 20.337 80.008 1.00 72.08 135 GLN A N 1
ATOM 953 C CA . GLN A 1 135 ? 46.530 21.249 81.106 1.00 81.14 135 GLN A CA 1
ATOM 954 C C . GLN A 1 135 ? 47.508 22.419 81.106 1.00 75.25 135 GLN A C 1
ATOM 955 O O . GLN A 1 135 ? 47.105 23.584 81.187 1.00 82.21 135 GLN A O 1
ATOM 961 N N . ASN A 1 136 ? 48.804 22.129 81.015 1.00 69.59 136 ASN A N 1
ATOM 962 C CA . ASN A 1 136 ? 49.785 23.201 81.097 1.00 74.24 136 ASN A CA 1
ATOM 963 C C . ASN A 1 136 ? 49.697 24.093 79.866 1.00 78.76 136 ASN A C 1
ATOM 964 O O . ASN A 1 136 ? 49.798 25.319 79.962 1.00 82.11 136 ASN A O 1
ATOM 969 N N . LEU A 1 137 ? 49.473 23.497 78.701 1.00 81.97 137 LEU A N 1
ATOM 970 C CA . LEU A 1 137 ? 49.294 24.305 77.504 1.00 86.16 137 LEU A CA 1
ATOM 971 C C . LEU A 1 137 ? 47.970 25.060 77.541 1.00 86.35 137 LEU A C 1
ATOM 972 O O . LEU A 1 137 ? 47.876 26.171 77.003 1.00 88.70 137 LEU A O 1
ATOM 977 N N . GLU A 1 138 ? 46.954 24.499 78.204 1.00 91.81 138 GLU A N 1
ATOM 978 C CA . GLU A 1 138 ? 45.666 25.182 78.298 1.00 92.25 138 GLU A CA 1
ATOM 979 C C . GLU A 1 138 ? 45.805 26.521 79.001 1.00 92.58 138 GLU A C 1
ATOM 980 O O . GLU A 1 138 ? 45.204 27.517 78.582 1.00 95.08 138 GLU A O 1
ATOM 986 N N . GLU A 1 139 ? 46.578 26.567 80.088 1.00 86.65 139 GLU A N 1
ATOM 987 C CA . GLU A 1 139 ? 46.662 27.816 80.827 1.00 92.58 139 GLU A CA 1
ATOM 988 C C . GLU A 1 139 ? 47.546 28.810 80.102 1.00 83.41 139 GLU A C 1
ATOM 989 O O . GLU A 1 139 ? 47.305 30.017 80.158 1.00 88.58 139 GLU A O 1
ATOM 995 N N . HIS A 1 140 ? 48.542 28.319 79.380 1.00 80.74 140 HIS A N 1
ATOM 996 C CA . HIS A 1 140 ? 49.323 29.212 78.538 1.00 91.55 140 HIS A CA 1
ATOM 997 C C . HIS A 1 140 ? 48.466 29.812 77.424 1.00 90.04 140 HIS A C 1
ATOM 998 O O . HIS A 1 140 ? 48.652 30.981 77.048 1.00 85.98 140 HIS A O 1
ATOM 1005 N N . GLN A 1 141 ? 47.498 29.044 76.923 1.00 81.96 141 GLN A N 1
ATOM 1006 C CA . GLN A 1 141 ? 46.578 29.558 75.915 1.00 83.84 141 GLN A CA 1
ATOM 1007 C C . GLN A 1 141 ? 45.804 30.772 76.434 1.00 88.20 141 GLN A C 1
ATOM 1008 O O . GLN A 1 141 ? 45.719 31.804 75.757 1.00 92.98 141 GLN A O 1
ATOM 1014 N N . HIS A 1 142 ? 45.238 30.670 77.642 1.00 89.86 142 HIS A N 1
ATOM 1015 C CA . HIS A 1 142 ? 44.606 31.825 78.273 1.00 92.67 142 HIS A CA 1
ATOM 1016 C C . HIS A 1 142 ? 45.534 33.025 78.238 1.00 89.15 142 HIS A C 1
ATOM 1017 O O . HIS A 1 142 ? 45.111 34.151 77.949 1.00 85.33 142 HIS A O 1
ATOM 1024 N N . PHE A 1 143 ? 46.817 32.792 78.533 1.00 84.88 143 PHE A N 1
ATOM 1025 C CA . PHE A 1 143 ? 47.782 33.883 78.617 1.00 86.40 143 PHE A CA 1
ATOM 1026 C C . PHE A 1 143 ? 48.015 34.507 77.250 1.00 93.73 143 PHE A C 1
ATOM 1027 O O . PHE A 1 143 ? 48.061 35.739 77.121 1.00 96.14 143 PHE A O 1
ATOM 1035 N N . VAL A 1 144 ? 48.157 33.668 76.217 1.00 82.57 144 VAL A N 1
ATOM 1036 C CA . VAL A 1 144 ? 48.258 34.169 74.853 1.00 79.17 144 VAL A CA 1
ATOM 1037 C C . VAL A 1 144 ? 47.053 35.034 74.513 1.00 83.77 144 VAL A C 1
ATOM 1038 O O . VAL A 1 144 ? 47.193 36.114 73.927 1.00 89.60 144 VAL A O 1
ATOM 1042 N N . ARG A 1 145 ? 45.851 34.593 74.886 1.00 82.14 145 ARG A N 1
ATOM 1043 C CA . ARG A 1 145 ? 44.665 35.341 74.479 1.00 86.87 145 ARG A CA 1
ATOM 1044 C C . ARG A 1 145 ? 44.595 36.705 75.150 1.00 87.64 145 ARG A C 1
ATOM 1045 O O . ARG A 1 145 ? 44.162 37.680 74.527 1.00 94.95 145 ARG A O 1
ATOM 1053 N N . GLU A 1 146 ? 45.008 36.801 76.414 1.00 97.99 146 GLU A N 1
ATOM 1054 C CA . GLU A 1 146 ? 45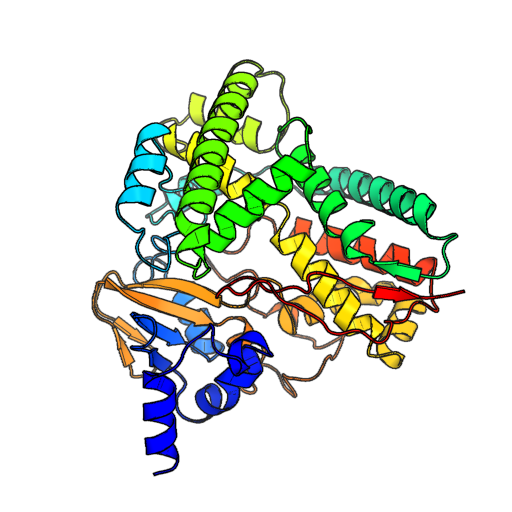.059 38.110 77.060 1.00 103.16 146 GLU A CA 1
ATOM 1055 C C . GLU A 1 146 ? 46.033 39.030 76.338 1.00 99.32 146 GLU A C 1
ATOM 1056 O O . GLU A 1 146 ? 45.737 40.209 76.112 1.00 100.63 146 GLU A O 1
ATOM 1062 N N . LEU A 1 147 ? 47.196 38.501 75.950 1.00 88.44 147 LEU A N 1
ATOM 1063 C CA . LEU A 1 147 ? 48.207 39.332 75.310 1.00 92.22 147 LEU A CA 1
ATOM 1064 C C . LEU A 1 147 ? 47.694 39.890 73.991 1.00 92.04 147 LEU A C 1
ATOM 1065 O O . LEU A 1 147 ? 47.816 41.091 73.719 1.00 92.81 147 LEU A O 1
ATOM 1070 N N . VAL A 1 148 ? 47.115 39.025 73.159 1.00 87.15 148 VAL A N 1
ATOM 1071 C CA . VAL A 1 148 ? 46.674 39.446 71.838 1.00 85.67 148 VAL A CA 1
ATOM 1072 C C . VAL A 1 148 ? 45.507 40.423 71.946 1.00 92.95 148 VAL A C 1
ATOM 1073 O O . VAL A 1 148 ? 45.380 41.354 71.140 1.00 101.43 148 VAL A O 1
ATOM 1077 N N . ARG A 1 149 ? 44.637 40.234 72.938 1.00 89.88 149 ARG A N 1
ATOM 1078 C CA . ARG A 1 149 ? 43.535 41.169 73.117 1.00 92.85 149 ARG A CA 1
ATOM 1079 C C . ARG A 1 149 ? 44.059 42.561 73.451 1.00 105.26 149 ARG A C 1
ATOM 1080 O O . ARG A 1 149 ? 43.544 43.570 72.952 1.00 101.34 149 ARG A O 1
ATOM 1088 N N . LYS A 1 150 ? 45.087 42.639 74.305 1.00 105.46 150 LYS A N 1
ATOM 1089 C CA . LYS A 1 150 ? 45.571 43.948 74.734 1.00 106.60 150 LYS A CA 1
ATOM 1090 C C . LYS A 1 150 ? 46.429 44.595 73.664 1.00 101.06 150 LYS A C 1
ATOM 1091 O O . LYS A 1 150 ? 46.368 45.813 73.471 1.00 100.41 150 LYS A O 1
ATOM 1097 N N . LYS A 1 151 ? 47.229 43.801 72.953 1.00 96.00 151 LYS A N 1
ATOM 1098 C CA . LYS A 1 151 ? 48.060 44.383 71.906 1.00 92.52 151 LYS A CA 1
ATOM 1099 C C . LYS A 1 151 ? 47.203 45.036 70.827 1.00 104.15 151 LYS A C 1
ATOM 1100 O O . LYS A 1 151 ? 47.445 46.191 70.450 1.00 113.57 151 LYS A O 1
ATOM 1106 N N . VAL A 1 152 ? 46.179 44.333 70.336 1.00 96.62 152 VAL A N 1
ATOM 1107 C CA . VAL A 1 152 ? 45.326 44.963 69.340 1.00 92.25 152 VAL A CA 1
ATOM 1108 C C . VAL A 1 152 ? 44.432 46.015 69.974 1.00 101.23 152 VAL A C 1
ATOM 1109 O O . VAL A 1 152 ? 43.988 46.934 69.280 1.00 101.84 152 VAL A O 1
ATOM 1113 N N . ASP A 1 153 ? 44.168 45.931 71.278 1.00 100.98 153 ASP A N 1
ATOM 1114 C CA . ASP A 1 153 ? 43.530 47.065 71.932 1.00 114.47 153 ASP A CA 1
ATOM 1115 C C . ASP A 1 153 ? 44.356 48.319 71.699 1.00 119.91 153 ASP A C 1
ATOM 1116 O O . ASP A 1 153 ? 43.811 49.417 71.540 1.00 126.44 153 ASP A O 1
ATOM 1121 N N . GLY A 1 154 ? 45.675 48.156 71.604 1.00 115.32 154 GLY A N 1
ATOM 1122 C CA . GLY A 1 154 ? 46.546 49.309 71.483 1.00 112.16 154 GLY A CA 1
ATOM 1123 C C . GLY A 1 154 ? 46.543 49.921 70.096 1.00 110.82 154 GLY A C 1
ATOM 1124 O O . GLY A 1 154 ? 46.602 51.142 69.950 1.00 130.21 154 GLY A O 1
ATOM 1125 N N . PHE A 1 155 ? 46.488 49.100 69.059 1.00 106.51 155 PHE A N 1
ATOM 1126 C CA . PHE A 1 155 ? 46.674 49.631 67.719 1.00 109.43 155 PHE A CA 1
ATOM 1127 C C . PHE A 1 155 ? 45.408 49.631 66.876 1.00 115.09 155 PHE A C 1
ATOM 1128 O O . PHE A 1 155 ? 45.423 50.192 65.774 1.00 118.86 155 PHE A O 1
ATOM 1136 N N . ILE A 1 156 ? 44.314 49.042 67.362 1.00 108.30 156 ILE A N 1
ATOM 1137 C CA . ILE A 1 156 ? 43.111 48.939 66.555 1.00 102.54 156 ILE A CA 1
ATOM 1138 C C . ILE A 1 156 ? 42.644 50.316 66.101 1.00 113.21 156 ILE A C 1
ATOM 1139 O O . ILE A 1 156 ? 42.063 50.448 65.020 1.00 116.10 156 ILE A O 1
ATOM 1144 N N . TYR A 1 157 ? 42.932 51.361 66.883 1.00 120.81 157 TYR A N 1
ATOM 1145 C CA . TYR A 1 157 ? 42.473 52.700 66.533 1.00 124.52 157 TYR A CA 1
ATOM 1146 C C . TYR A 1 157 ? 43.187 53.253 65.300 1.00 121.90 157 TYR A C 1
ATOM 1147 O O . TYR A 1 157 ? 42.637 54.118 64.612 1.00 125.89 157 TYR A O 1
ATOM 1156 N N . LYS A 1 158 ? 44.406 52.799 65.015 1.00 116.62 158 LYS A N 1
ATOM 1157 C CA . LYS A 1 158 ? 45.148 53.326 63.874 1.00 117.88 158 LYS A CA 1
ATOM 1158 C C . LYS A 1 158 ? 44.514 52.886 62.556 1.00 118.14 158 LYS A C 1
ATOM 1159 O O . LYS A 1 158 ? 43.837 51.860 62.473 1.00 117.75 158 LYS A O 1
ATOM 1165 N N . GLY A 1 159 ? 44.759 53.672 61.505 1.00 117.20 159 GLY A N 1
ATOM 1166 C CA . GLY A 1 159 ? 44.393 53.224 60.171 1.00 123.43 159 GLY A CA 1
ATOM 1167 C C . GLY A 1 159 ? 45.200 52.032 59.681 1.00 115.92 159 GLY A C 1
ATOM 1168 O O . GLY A 1 159 ? 44.656 51.133 59.028 1.00 100.85 159 GLY A O 1
ATOM 1169 N N . ARG A 1 160 ? 46.496 52.011 59.982 1.00 112.04 160 ARG A N 1
ATOM 1170 C CA . ARG A 1 160 ? 47.421 51.010 59.489 1.00 114.78 160 ARG A CA 1
ATOM 1171 C C . ARG A 1 160 ? 48.342 50.611 60.627 1.00 117.40 160 ARG A C 1
ATOM 1172 O O . ARG A 1 160 ? 48.371 51.253 61.681 1.00 123.48 160 ARG A O 1
ATOM 1180 N N . ALA A 1 161 ? 49.116 49.555 60.394 1.00 107.87 161 ALA A N 1
ATOM 1181 C CA . ALA A 1 161 ? 50.099 49.083 61.358 1.00 104.07 161 ALA A CA 1
ATOM 1182 C C . ALA A 1 161 ? 50.962 48.045 60.665 1.00 105.60 161 ALA A C 1
ATOM 1183 O O . ALA A 1 161 ? 50.588 47.499 59.624 1.00 98.85 161 ALA A O 1
ATOM 1185 N N . ASP A 1 162 ? 52.136 47.804 61.232 1.00 107.37 162 ASP A N 1
ATOM 1186 C CA . ASP A 1 162 ? 52.989 46.695 60.821 1.00 95.88 162 ASP A CA 1
ATOM 1187 C C . ASP A 1 162 ? 52.814 45.655 61.920 1.00 92.10 162 ASP A C 1
ATOM 1188 O O . ASP A 1 162 ? 53.355 45.801 63.021 1.00 88.42 162 ASP A O 1
ATOM 1193 N N . LEU A 1 163 ? 52.013 44.623 61.627 1.00 84.70 163 LEU A N 1
ATOM 1194 C CA . LEU A 1 163 ? 51.677 43.643 62.652 1.00 81.07 163 LEU A CA 1
ATOM 1195 C C . LEU A 1 163 ? 52.920 43.029 63.270 1.00 83.42 163 LEU A C 1
ATOM 1196 O O . LEU A 1 163 ? 52.893 42.644 64.445 1.00 90.78 163 LEU A O 1
ATOM 1201 N N . VAL A 1 164 ? 54.010 42.914 62.502 1.00 78.70 164 VAL A N 1
ATOM 1202 C CA . VAL A 1 164 ? 55.240 42.357 63.061 1.00 87.30 164 VAL A CA 1
ATOM 1203 C C . VAL A 1 164 ? 55.660 43.165 64.281 1.00 87.19 164 VAL A C 1
ATOM 1204 O O . VAL A 1 164 ? 55.829 42.627 65.383 1.00 90.36 164 VAL A O 1
ATOM 1208 N N . GLN A 1 165 ? 55.783 44.479 64.108 1.00 81.85 165 GLN A N 1
ATOM 1209 C CA . GLN A 1 165 ? 56.223 45.341 65.195 1.00 93.76 165 GLN A CA 1
ATOM 1210 C C . GLN A 1 165 ? 55.156 45.548 66.264 1.00 93.28 165 GLN A C 1
ATOM 1211 O O . GLN A 1 165 ? 55.508 45.768 67.425 1.00 93.32 165 GLN A O 1
ATOM 1217 N N . GLU A 1 166 ? 53.873 45.437 65.927 1.00 85.80 166 GLU A N 1
ATOM 1218 C CA . GLU A 1 166 ? 52.868 45.614 66.971 1.00 97.10 166 GLU A CA 1
ATOM 1219 C C . GLU A 1 166 ? 52.775 44.395 67.879 1.00 99.14 166 GLU A C 1
ATOM 1220 O O . GLU A 1 166 ? 52.642 44.542 69.099 1.00 107.82 166 GLU A O 1
ATOM 1226 N N . MET A 1 167 ? 52.844 43.190 67.324 1.00 91.08 167 MET A N 1
ATOM 1227 C CA . MET A 1 167 ? 52.535 42.037 68.161 1.00 87.55 167 MET A CA 1
ATOM 1228 C C . MET A 1 167 ? 53.265 40.763 67.738 1.00 87.44 167 MET A C 1
ATOM 1229 O O . MET A 1 167 ? 53.553 39.908 68.588 1.00 82.42 167 MET A O 1
ATOM 1234 N N . LEU A 1 168 ? 53.615 40.636 66.449 1.00 85.70 168 LEU A N 1
ATOM 1235 C CA . LEU A 1 168 ? 53.897 39.301 65.924 1.00 80.83 168 LEU A CA 1
ATOM 1236 C C . LEU A 1 168 ? 55.224 38.731 66.435 1.00 79.46 168 LEU A C 1
ATOM 1237 O O . LEU A 1 168 ? 55.335 37.514 66.584 1.00 77.33 168 LEU A O 1
ATOM 1242 N N . TRP A 1 169 ? 56.235 39.556 66.727 1.00 74.91 169 TRP A N 1
ATOM 1243 C CA . TRP A 1 169 ? 57.412 38.996 67.387 1.00 75.47 169 TRP A CA 1
ATOM 1244 C C . TRP A 1 169 ? 57.364 39.128 68.906 1.00 79.23 169 TRP A C 1
ATOM 1245 O O . TRP A 1 169 ? 57.875 38.257 69.622 1.00 71.82 169 TRP A O 1
ATOM 1256 N N . GLU A 1 170 ? 56.718 40.168 69.418 1.00 76.27 170 GLU A N 1
ATOM 1257 C CA . GLU A 1 170 ? 56.796 40.435 70.846 1.00 81.36 170 GLU A CA 1
ATOM 1258 C C . GLU A 1 170 ? 55.989 39.422 71.655 1.00 83.42 170 GLU A C 1
ATOM 1259 O O . GLU A 1 170 ? 56.436 38.967 72.713 1.00 80.63 170 GLU A O 1
ATOM 1265 N N . ILE A 1 171 ? 54.803 39.052 71.182 1.00 79.92 171 ILE A N 1
ATOM 1266 C CA . ILE A 1 171 ? 53.949 38.145 71.946 1.00 74.99 171 ILE A CA 1
ATOM 1267 C C . ILE A 1 171 ? 54.546 36.737 71.987 1.00 76.87 171 ILE A C 1
ATOM 1268 O O . ILE A 1 171 ? 54.671 36.174 73.084 1.00 77.27 171 ILE A O 1
ATOM 1273 N N . PRO A 1 172 ? 54.934 36.121 70.856 1.00 69.84 172 PRO A N 1
ATOM 1274 C CA . PRO A 1 172 ? 55.566 34.795 70.954 1.00 69.66 172 PRO A CA 1
ATOM 1275 C C . PRO A 1 172 ? 56.770 34.797 71.865 1.00 72.90 172 PRO A C 1
ATOM 1276 O O . PRO A 1 172 ? 56.963 33.836 72.622 1.00 75.00 172 PRO A O 1
ATOM 1280 N N . LEU A 1 173 ? 57.572 35.870 71.825 1.00 74.32 173 LEU A N 1
ATOM 1281 C CA . LEU A 1 173 ? 58.694 36.008 72.747 1.00 73.69 173 LEU A CA 1
ATOM 1282 C C . LEU A 1 173 ? 58.222 35.949 74.196 1.00 78.10 173 LEU A C 1
ATOM 1283 O O . LEU A 1 173 ? 58.708 35.132 74.986 1.00 74.03 173 LEU A O 1
ATOM 1288 N N . MET A 1 174 ? 57.257 36.800 74.558 1.00 73.76 174 MET A N 1
ATOM 1289 C CA . MET A 1 174 ? 56.753 36.813 75.926 1.00 79.21 174 MET A CA 1
ATOM 1290 C C . MET A 1 174 ? 56.193 35.458 76.336 1.00 80.10 174 MET A C 1
ATOM 1291 O O . MET A 1 174 ? 56.453 34.976 77.445 1.00 79.93 174 MET A O 1
ATOM 1296 N N . VAL A 1 175 ? 55.393 34.845 75.469 1.00 79.82 175 VAL A N 1
ATOM 1297 C CA . VAL A 1 175 ? 54.858 33.520 75.758 1.00 80.81 175 VAL A CA 1
ATOM 1298 C C . VAL A 1 175 ? 56.004 32.549 76.047 1.00 83.97 175 VAL A C 1
ATOM 1299 O O . VAL A 1 175 ? 55.993 31.819 77.055 1.00 74.87 175 VAL A O 1
ATOM 1303 N N . ALA A 1 176 ? 57.044 32.581 75.200 1.00 78.72 176 ALA A N 1
ATOM 1304 C CA . ALA A 1 176 ? 58.188 31.686 75.375 1.00 78.82 176 ALA A CA 1
ATOM 1305 C C . ALA A 1 176 ? 58.840 31.870 76.742 1.00 75.52 176 ALA A C 1
ATOM 1306 O O . ALA A 1 176 ? 58.977 30.911 77.514 1.00 74.26 176 ALA A O 1
ATOM 1308 N N . LEU A 1 177 ? 59.281 33.096 77.040 1.00 79.74 177 LEU A N 1
ATOM 1309 C CA . LEU A 1 177 ? 59.832 33.395 78.358 1.00 83.34 177 LEU A CA 1
ATOM 1310 C C . LEU A 1 177 ? 58.950 32.827 79.455 1.00 79.88 177 LEU A C 1
ATOM 1311 O O . LEU A 1 177 ? 59.444 32.195 80.392 1.00 85.52 177 LEU A O 1
ATOM 1316 N N . HIS A 1 178 ? 57.634 33.006 79.327 1.00 77.72 178 HIS A N 1
ATOM 1317 C CA . HIS A 1 178 ? 56.716 32.541 80.363 1.00 87.11 178 HIS A CA 1
ATOM 1318 C C . HIS A 1 178 ? 56.629 31.023 80.398 1.00 81.62 178 HIS A C 1
ATOM 1319 O O . HIS A 1 178 ? 56.594 30.432 81.480 1.00 80.19 178 HIS A O 1
ATOM 1326 N N . PHE A 1 179 ? 56.589 30.380 79.233 1.00 75.53 179 PHE A N 1
ATOM 1327 C CA . PHE A 1 179 ? 56.615 28.924 79.197 1.00 75.90 179 PHE A CA 1
ATOM 1328 C C . PHE A 1 179 ? 57.892 28.381 79.833 1.00 75.38 179 PHE A C 1
ATOM 1329 O O . PHE A 1 179 ? 57.843 27.467 80.661 1.00 81.66 179 PHE A O 1
ATOM 1337 N N . LEU A 1 180 ? 59.048 28.911 79.433 1.00 79.39 180 LEU A N 1
ATOM 1338 C CA . LEU A 1 180 ? 60.280 28.627 80.146 1.00 79.86 180 LEU A CA 1
ATOM 1339 C C . LEU A 1 180 ? 60.213 29.312 81.503 1.00 91.60 180 LEU A C 1
ATOM 1340 O O . LEU A 1 180 ? 59.271 30.037 81.817 1.00 112.86 180 LEU A O 1
ATOM 1345 N N . GLY A 1 181 ? 61.181 29.076 82.345 1.00 84.90 181 GLY A N 1
ATOM 1346 C CA . GLY A 1 181 ? 61.008 29.815 83.587 1.00 98.11 181 GLY A CA 1
ATOM 1347 C C . GLY A 1 181 ? 61.788 31.118 83.630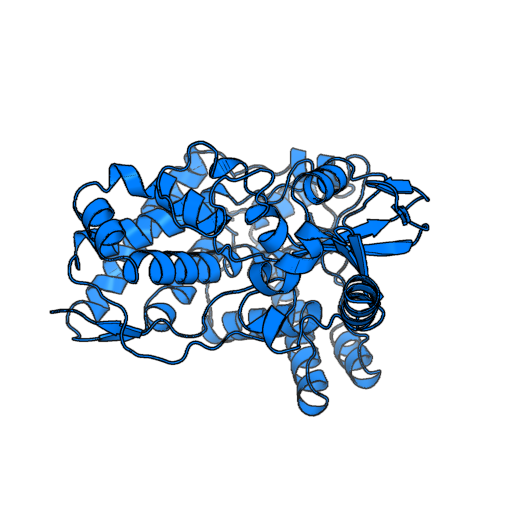 1.00 98.23 181 GLY A C 1
ATOM 1348 O O . GLY A 1 181 ? 62.366 31.463 84.668 1.00 98.62 181 GLY A O 1
ATOM 1349 N N . VAL A 1 182 ? 61.820 31.842 82.517 1.00 89.48 182 VAL A N 1
ATOM 1350 C CA . VAL A 1 182 ? 62.867 32.823 82.239 1.00 91.61 182 VAL A CA 1
ATOM 1351 C C . VAL A 1 182 ? 62.296 34.224 82.419 1.00 95.81 182 VAL A C 1
ATOM 1352 O O . VAL A 1 182 ? 61.333 34.586 81.731 1.00 87.76 182 VAL A O 1
ATOM 1356 N N . PRO A 1 183 ? 62.877 35.051 83.293 1.00 98.16 183 PRO A N 1
ATOM 1357 C CA . PRO A 1 183 ? 62.304 36.379 83.569 1.00 98.72 183 PRO A CA 1
ATOM 1358 C C . PRO A 1 183 ? 62.503 37.328 82.397 1.00 104.98 183 PRO A C 1
ATOM 1359 O O . PRO A 1 183 ? 63.615 37.490 81.890 1.00 109.20 183 PRO A O 1
ATOM 1363 N N . GLU A 1 184 ? 61.411 37.953 81.970 1.00 114.06 184 GLU A N 1
ATOM 1364 C CA . GLU A 1 184 ? 61.488 38.976 80.941 1.00 120.90 184 GLU A CA 1
ATOM 1365 C C . GLU A 1 184 ? 62.469 40.055 81.361 1.00 119.35 184 GLU A C 1
ATOM 1366 O O . GLU A 1 184 ? 62.518 40.447 82.525 1.00 126.30 184 GLU A O 1
ATOM 1372 N N . ASP A 1 185 ? 63.277 40.515 80.418 1.00 118.77 185 ASP A N 1
ATOM 1373 C CA . ASP A 1 185 ? 63.867 41.838 80.564 1.00 127.78 185 ASP A CA 1
ATOM 1374 C C . ASP A 1 185 ? 63.952 42.470 79.186 1.00 123.17 185 ASP A C 1
ATOM 1375 O O . ASP A 1 185 ? 62.980 42.403 78.429 1.00 127.76 185 ASP A O 1
ATOM 1380 N N . ASP A 1 186 ? 65.085 43.089 78.847 1.00 120.01 186 ASP A N 1
ATOM 1381 C CA . ASP A 1 186 ? 65.181 43.820 77.587 1.00 119.65 186 ASP A CA 1
ATOM 1382 C C . ASP A 1 186 ? 64.806 42.916 76.419 1.00 108.61 186 ASP A C 1
ATOM 1383 O O . ASP A 1 186 ? 65.507 41.948 76.115 1.00 100.00 186 ASP A O 1
ATOM 1388 N N . MET A 1 187 ? 63.674 43.210 75.785 1.00 103.94 187 MET A N 1
ATOM 1389 C CA . MET A 1 187 ? 63.177 42.348 74.729 1.00 99.49 187 MET A CA 1
ATOM 1390 C C . MET A 1 187 ? 63.794 42.687 73.389 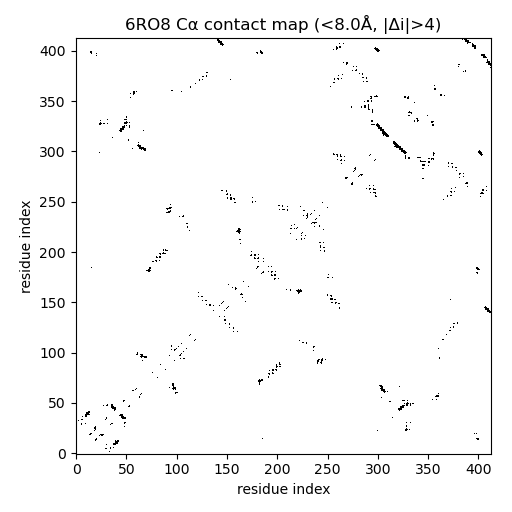1.00 101.44 187 MET A C 1
ATOM 1391 O O . MET A 1 187 ? 63.951 41.798 72.544 1.00 98.97 187 MET A O 1
ATOM 1396 N N . GLN A 1 188 ? 64.135 43.956 73.167 1.00 100.31 188 GLN A N 1
ATOM 1397 C CA . GLN A 1 188 ? 64.916 44.272 71.983 1.00 104.97 188 GLN A CA 1
ATOM 1398 C C . GLN A 1 188 ? 66.301 43.643 72.074 1.00 110.26 188 GLN A C 1
ATOM 1399 O O . GLN A 1 188 ? 66.862 43.225 71.052 1.00 110.49 188 GLN A O 1
ATOM 1405 N N . GLU A 1 189 ? 66.846 43.525 73.288 1.00 108.60 189 GLU A N 1
ATOM 1406 C CA . GLU A 1 189 ? 68.124 42.843 73.463 1.00 106.23 189 GLU A CA 1
ATOM 1407 C C . GLU A 1 189 ? 67.975 41.341 73.257 1.00 103.03 189 GLU A C 1
ATOM 1408 O O . GLU A 1 189 ? 68.804 40.706 72.592 1.00 99.19 189 GLU A O 1
ATOM 1414 N N . LEU A 1 190 ? 66.927 40.751 73.834 1.00 102.14 190 LEU A N 1
ATOM 1415 C CA . LEU A 1 190 ? 66.636 39.351 73.559 1.00 91.23 190 LEU A CA 1
ATOM 1416 C C . LEU A 1 190 ? 66.449 39.127 72.073 1.00 93.28 190 LEU A C 1
ATOM 1417 O O . LEU A 1 190 ? 66.878 38.101 71.528 1.00 85.59 190 LEU A O 1
ATOM 1422 N N . ARG A 1 191 ? 65.818 40.091 71.400 1.00 92.59 191 ARG A N 1
ATOM 1423 C CA . ARG A 1 191 ? 65.581 39.949 69.975 1.00 88.24 191 ARG A CA 1
ATOM 1424 C C . ARG A 1 191 ? 66.893 39.892 69.198 1.00 92.21 191 ARG A C 1
ATOM 1425 O O . ARG A 1 191 ? 67.091 38.994 68.370 1.00 97.85 191 ARG A O 1
ATOM 1433 N N . LYS A 1 192 ? 67.814 40.824 69.449 1.00 83.50 192 LYS A N 1
ATOM 1434 C CA . LYS A 1 192 ? 69.012 40.788 68.621 1.00 90.07 192 LYS A CA 1
ATOM 1435 C C . LYS A 1 192 ? 69.889 39.591 68.972 1.00 94.79 192 LYS A C 1
ATOM 1436 O O . LYS A 1 192 ? 70.583 39.061 68.096 1.00 90.74 192 LYS A O 1
ATOM 1442 N N . PHE A 1 193 ? 69.834 39.124 70.220 1.00 94.88 193 PHE A N 1
ATO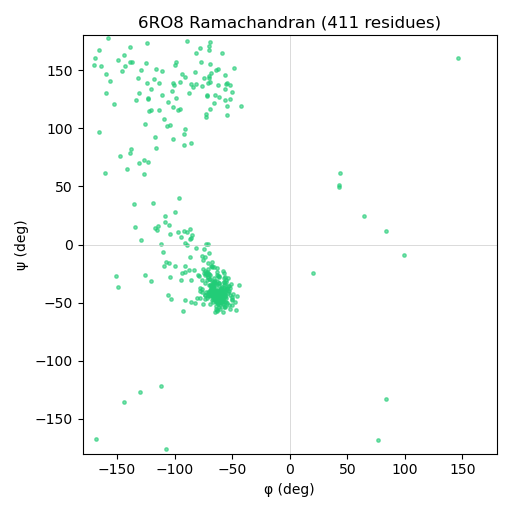M 1443 C CA . PHE A 1 193 ? 70.408 37.824 70.557 1.00 86.74 193 PHE A CA 1
ATOM 1444 C C . PHE A 1 193 ? 69.930 36.738 69.594 1.00 86.34 193 PHE A C 1
ATOM 1445 O O . PHE A 1 193 ? 70.731 35.922 69.114 1.00 92.09 193 PHE A O 1
ATOM 1453 N N . ALA A 1 194 ? 68.628 36.717 69.295 1.00 77.54 194 ALA A N 1
ATOM 1454 C CA . ALA A 1 194 ? 68.089 35.692 68.409 1.00 76.18 194 ALA A CA 1
ATOM 1455 C C . ALA A 1 194 ? 68.572 35.883 66.979 1.00 84.92 194 ALA A C 1
ATOM 1456 O O . ALA A 1 194 ? 68.863 34.903 66.278 1.00 81.31 194 ALA A O 1
ATOM 1458 N N . VAL A 1 195 ? 68.646 37.135 66.519 1.00 82.30 195 VAL A N 1
ATOM 1459 C CA . VAL A 1 195 ? 69.188 37.391 65.190 1.00 78.05 195 VAL A CA 1
ATOM 1460 C C . VAL A 1 195 ? 70.618 36.884 65.103 1.00 80.19 195 VAL A C 1
ATOM 1461 O O . VAL A 1 195 ? 70.990 36.180 64.153 1.00 82.80 195 VAL A O 1
ATOM 1465 N N . ALA A 1 196 ? 71.436 37.214 66.108 1.00 77.75 196 ALA A N 1
ATOM 1466 C CA . ALA A 1 196 ? 72.839 36.814 66.058 1.00 76.48 196 ALA A CA 1
ATOM 1467 C C . ALA A 1 196 ? 72.961 35.303 66.016 1.00 78.02 196 ALA A C 1
ATOM 1468 O O . ALA A 1 196 ? 73.775 34.761 65.261 1.00 73.35 196 ALA A O 1
ATOM 1470 N N . HIS A 1 197 ? 72.123 34.603 66.781 1.00 76.60 197 HIS A N 1
ATOM 1471 C CA . HIS A 1 197 ? 72.198 33.148 66.770 1.00 72.77 197 HIS A CA 1
ATOM 1472 C C . HIS A 1 197 ? 71.772 32.561 65.422 1.00 78.37 197 HIS A C 1
ATOM 1473 O O . HIS A 1 197 ? 72.375 31.587 64.950 1.00 71.48 197 HIS A O 1
ATOM 1480 N N . THR A 1 198 ? 70.744 33.131 64.775 1.00 75.87 198 THR A N 1
ATOM 1481 C CA . THR A 1 198 ? 70.275 32.505 63.539 1.00 74.90 198 THR A CA 1
ATOM 1482 C C . THR A 1 198 ? 71.156 32.869 62.347 1.00 74.86 198 THR A C 1
ATOM 1483 O O . THR A 1 198 ? 71.516 31.989 61.556 1.00 79.83 198 THR A O 1
ATOM 1487 N N . VAL A 1 199 ? 71.504 34.150 62.198 1.00 69.13 199 VAL A N 1
ATOM 1488 C CA . VAL A 1 199 ? 72.439 34.565 61.150 1.00 74.28 199 VAL A CA 1
ATOM 1489 C C . VAL A 1 199 ? 73.769 33.823 61.271 1.00 75.92 199 VAL A C 1
ATOM 1490 O O . VAL A 1 199 ? 74.354 33.394 60.269 1.00 71.01 199 VAL A O 1
ATOM 1494 N N . ASN A 1 200 ? 74.293 33.707 62.489 1.00 73.37 200 ASN A N 1
ATOM 1495 C CA . ASN A 1 200 ? 75.529 32.957 62.687 1.00 82.31 200 ASN A CA 1
ATOM 1496 C C . ASN A 1 200 ? 75.384 31.517 62.204 1.00 77.80 200 ASN A C 1
ATOM 1497 O O . ASN A 1 200 ? 76.294 30.966 61.569 1.00 69.38 200 ASN A O 1
ATOM 1502 N N . THR A 1 201 ? 74.239 30.888 62.509 1.00 70.29 201 THR A N 1
ATOM 1503 C CA . THR A 1 201 ? 74.078 29.456 62.269 1.00 72.74 201 THR A CA 1
ATOM 1504 C C . THR A 1 201 ? 73.622 29.156 60.846 1.00 74.09 201 THR A C 1
ATOM 1505 O O . THR A 1 201 ? 74.205 28.301 60.167 1.00 73.95 201 THR A O 1
ATOM 1509 N N . TRP A 1 202 ? 72.577 29.843 60.384 1.00 72.28 202 TRP A N 1
ATOM 1510 C CA . TRP A 1 202 ? 71.922 29.508 59.126 1.00 69.98 202 TRP A CA 1
ATOM 1511 C C . TRP A 1 202 ? 72.126 30.554 58.045 1.00 67.89 202 TRP A C 1
ATOM 1512 O O . TRP A 1 202 ? 71.611 30.386 56.935 1.00 68.77 202 TRP A O 1
ATOM 1523 N N . GLY A 1 203 ? 72.854 31.631 58.333 1.00 63.94 203 GLY A N 1
ATOM 1524 C CA . GLY A 1 203 ? 73.083 32.689 57.378 1.00 67.62 203 GLY A CA 1
ATOM 1525 C C . GLY A 1 203 ? 74.511 32.691 56.861 1.00 76.78 203 GLY A C 1
ATOM 1526 O O . GLY A 1 203 ? 75.334 31.832 57.166 1.00 81.23 203 GLY A O 1
ATOM 1527 N N . ARG A 1 204 ? 74.785 33.696 56.041 1.00 86.93 204 ARG A N 1
ATOM 1528 C CA . ARG A 1 204 ? 76.108 33.921 55.461 1.00 81.55 204 ARG A CA 1
ATOM 1529 C C . ARG A 1 204 ? 76.487 35.359 55.791 1.00 78.72 204 ARG A C 1
ATOM 1530 O O . ARG A 1 204 ? 76.463 36.237 54.919 1.00 75.65 204 ARG A O 1
ATOM 1538 N N . PRO A 1 205 ? 76.814 35.637 57.059 1.00 76.85 205 PRO A N 1
ATOM 1539 C CA . PRO A 1 205 ? 77.220 36.993 57.443 1.00 80.45 205 PRO A CA 1
ATOM 1540 C C . PRO A 1 205 ? 78.368 37.503 56.590 1.00 82.83 205 PRO A C 1
ATOM 1541 O O . PRO A 1 205 ? 79.310 36.770 56.267 1.00 76.18 205 PRO A O 1
ATOM 1545 N N . THR A 1 206 ? 78.275 38.775 56.220 1.00 85.70 206 THR A N 1
ATOM 1546 C CA . THR A 1 206 ? 79.348 39.406 55.474 1.00 86.08 206 THR A CA 1
ATOM 1547 C C . THR A 1 206 ? 80.562 39.589 56.375 1.00 80.96 206 THR A C 1
ATOM 1548 O O . THR A 1 206 ? 80.509 39.390 57.591 1.00 80.86 206 THR A O 1
ATOM 1552 N N . LEU A 1 207 ? 81.670 39.986 55.748 1.00 87.54 207 LEU A N 1
ATOM 1553 C CA . LEU A 1 207 ? 82.927 40.147 56.468 1.00 92.41 207 LEU A CA 1
ATOM 1554 C C . LEU A 1 207 ? 82.780 41.117 57.635 1.00 97.65 207 LEU A C 1
ATOM 1555 O O . LEU A 1 207 ? 83.229 40.839 58.751 1.00 94.18 207 LEU A O 1
ATOM 1560 N N . GLU A 1 208 ? 82.104 42.238 57.401 1.00 113.48 208 GLU A N 1
ATOM 1561 C CA . GLU A 1 208 ? 81.925 43.251 58.434 1.00 115.38 208 GLU A CA 1
ATOM 1562 C C . GLU A 1 208 ? 81.132 42.714 59.621 1.00 106.85 208 GLU A C 1
ATOM 1563 O O . GLU A 1 208 ? 81.472 42.990 60.780 1.00 116.22 208 GLU A O 1
ATOM 1569 N N . GLN A 1 209 ? 80.095 41.919 59.361 1.00 98.07 209 GLN A N 1
ATOM 1570 C CA . GLN A 1 209 ? 79.210 41.487 60.436 1.00 95.17 209 GLN A CA 1
ATOM 1571 C C . GLN A 1 209 ? 79.763 40.341 61.259 1.00 90.07 209 GLN A C 1
ATOM 1572 O O . GLN A 1 209 ? 79.350 40.174 62.410 1.00 84.20 209 GLN A O 1
ATOM 1578 N N . GLN A 1 210 ? 80.637 39.516 60.676 1.00 94.19 210 GLN A N 1
ATOM 1579 C CA . GLN A 1 210 ? 81.026 38.266 61.324 1.00 100.63 210 GLN A CA 1
ATOM 1580 C C . GLN A 1 210 ? 81.533 38.505 62.742 1.00 95.22 210 GLN A C 1
ATOM 1581 O O . GLN A 1 210 ? 81.212 37.742 63.665 1.00 86.90 210 GLN A O 1
ATOM 1587 N N . LEU A 1 211 ? 82.297 39.575 62.946 1.00 92.93 211 LEU A N 1
ATOM 1588 C CA . LEU A 1 211 ? 82.772 39.874 64.292 1.00 94.90 211 LEU A CA 1
ATOM 1589 C C . LEU A 1 211 ? 81.616 40.262 65.209 1.00 94.70 211 LEU A C 1
ATOM 1590 O O . LEU A 1 211 ? 81.494 39.737 66.321 1.00 92.78 211 LEU A O 1
ATOM 1595 N N . GLU A 1 212 ? 80.759 41.187 64.759 1.00 95.76 212 GLU A N 1
ATOM 1596 C CA . GLU A 1 212 ? 79.610 41.591 65.563 1.00 90.77 212 GLU A CA 1
ATOM 1597 C C . GLU A 1 212 ? 78.755 40.394 65.917 1.00 84.65 212 GLU A C 1
ATOM 1598 O O . GLU A 1 212 ? 78.334 40.239 67.069 1.00 96.66 212 GLU A O 1
ATOM 1604 N N . VAL A 1 213 ? 78.486 39.533 64.934 1.00 77.32 213 VAL A N 1
ATOM 1605 C CA . VAL A 1 213 ? 77.663 38.352 65.183 1.00 84.09 213 VAL A CA 1
ATOM 1606 C C . VAL A 1 213 ? 78.326 37.454 66.217 1.00 90.47 213 VAL A C 1
ATOM 1607 O O . VAL A 1 213 ? 77.658 36.924 67.118 1.00 86.57 213 VAL A O 1
ATOM 1611 N N . ALA A 1 214 ? 79.650 37.275 66.108 1.00 83.31 214 ALA A N 1
ATOM 1612 C CA . ALA A 1 214 ? 80.373 36.470 67.086 1.00 79.73 214 ALA A CA 1
ATOM 1613 C C . ALA A 1 214 ? 80.249 37.067 68.482 1.00 78.16 214 ALA A C 1
ATOM 1614 O O . ALA A 1 214 ? 79.931 36.358 69.446 1.00 80.48 214 ALA A O 1
ATOM 1616 N N . GLU A 1 215 ? 80.507 38.373 68.609 1.00 79.23 215 GLU A N 1
ATOM 1617 C CA . GLU A 1 215 ? 80.231 39.073 69.860 1.00 86.69 215 GLU A CA 1
ATOM 1618 C C . GLU A 1 215 ? 78.807 38.799 70.343 1.00 90.03 215 GLU A C 1
ATOM 1619 O O . GLU A 1 215 ? 78.595 38.378 71.486 1.00 86.90 215 GLU A O 1
ATOM 1625 N N . GLY A 1 216 ? 77.817 39.005 69.466 1.00 85.61 216 GLY A N 1
ATOM 1626 C CA . GLY A 1 216 ? 76.434 38.776 69.855 1.00 85.71 216 GLY A CA 1
ATOM 1627 C C . GLY A 1 216 ? 76.186 37.358 70.324 1.00 85.09 216 GLY A C 1
ATOM 1628 O O . GLY A 1 216 ? 75.574 37.131 71.371 1.00 87.81 216 GLY A O 1
ATOM 1629 N N . VAL A 1 217 ? 76.661 36.382 69.553 1.00 81.78 217 VAL A N 1
ATOM 1630 C CA . VAL A 1 217 ? 76.528 34.981 69.941 1.00 83.80 217 VAL A CA 1
ATOM 1631 C C . VAL A 1 217 ? 77.236 34.727 71.270 1.00 88.94 217 VAL A C 1
ATOM 1632 O O . VAL A 1 217 ? 76.693 34.065 72.165 1.00 83.40 217 VAL A O 1
ATOM 1636 N N . GLY A 1 218 ? 78.452 35.258 71.426 1.00 87.21 218 GLY A N 1
ATOM 1637 C CA . GLY A 1 218 ? 79.180 35.052 72.666 1.00 81.59 218 GLY A CA 1
ATOM 1638 C C . GLY A 1 218 ? 78.439 35.611 73.865 1.00 89.66 218 GLY A C 1
ATOM 1639 O O . GLY A 1 218 ? 78.263 34.930 74.881 1.00 89.18 218 GLY A O 1
ATOM 1640 N N . GLN A 1 219 ? 77.988 36.863 73.762 1.00 90.62 219 GLN A N 1
ATOM 1641 C CA . GLN A 1 219 ? 77.229 37.462 74.851 1.00 90.77 219 GLN A CA 1
ATOM 1642 C C . GLN A 1 219 ? 75.971 36.662 75.148 1.00 85.54 219 GLN A C 1
ATOM 1643 O O . GLN A 1 219 ? 75.653 36.401 76.313 1.00 84.87 219 GLN A O 1
ATOM 1649 N N . PHE A 1 220 ? 75.247 36.265 74.102 1.00 89.37 220 PHE A N 1
ATOM 1650 C CA . PHE A 1 220 ? 74.104 35.367 74.248 1.00 91.08 220 PHE A CA 1
ATOM 1651 C C . PHE A 1 220 ? 74.449 34.164 75.125 1.00 88.22 220 PHE A C 1
ATOM 1652 O O . PHE A 1 220 ? 73.712 33.827 76.054 1.00 97.94 220 PHE A O 1
ATOM 1660 N N . TRP A 1 221 ? 75.566 33.502 74.837 1.00 80.22 221 TRP A N 1
ATOM 1661 C CA . TRP A 1 221 ? 76.012 32.393 75.672 1.00 85.50 221 TRP A CA 1
ATOM 1662 C C . TRP A 1 221 ? 76.220 32.843 77.112 1.00 90.20 221 TRP A C 1
ATOM 1663 O O . TRP A 1 221 ? 75.748 32.196 78.054 1.00 83.91 221 TRP A O 1
ATOM 1674 N N . GLU A 1 222 ? 76.936 33.951 77.300 1.00 87.42 222 GLU A N 1
ATOM 1675 C CA . GLU A 1 222 ? 77.180 34.452 78.643 1.00 89.54 222 GLU A CA 1
ATOM 1676 C C . GLU A 1 222 ? 75.882 34.799 79.348 1.00 94.04 222 GLU A C 1
ATOM 1677 O O . GLU A 1 222 ? 75.705 34.470 80.527 1.00 97.60 222 GLU A O 1
ATOM 1683 N N . TYR A 1 223 ? 74.962 35.460 78.642 1.00 98.58 223 TYR A N 1
ATOM 1684 C CA . TYR A 1 223 ? 73.670 35.805 79.229 1.00 102.85 223 TYR A CA 1
ATOM 1685 C C . TYR A 1 223 ? 72.944 34.562 79.751 1.00 101.89 223 TYR A C 1
ATOM 1686 O O . TYR A 1 223 ? 72.521 34.518 80.913 1.00 101.08 223 TYR A O 1
ATOM 1695 N N . SER A 1 224 ? 72.788 33.541 78.894 1.00 91.49 224 SER A N 1
ATOM 1696 C CA . SER A 1 224 ? 72.130 32.282 79.229 1.00 94.95 224 SER A CA 1
ATOM 1697 C C . SER A 1 224 ? 72.805 31.646 80.431 1.00 92.43 224 SER A C 1
ATOM 1698 O O . SER A 1 224 ? 72.135 31.032 81.274 1.00 92.99 224 SER A O 1
ATOM 1701 N N . GLY A 1 225 ? 74.122 31.818 80.547 1.00 90.29 225 GLY A N 1
ATOM 1702 C CA . GLY A 1 225 ? 74.801 31.347 81.738 1.00 93.25 225 GLY A CA 1
ATOM 1703 C C . GLY A 1 225 ? 74.293 32.001 83.007 1.00 93.32 225 GLY A C 1
ATOM 1704 O O . GLY A 1 225 ? 73.906 31.311 83.948 1.00 88.42 225 GLY A O 1
ATOM 1705 N N . ARG A 1 226 ? 74.321 33.339 83.054 1.00 112.21 226 ARG A N 1
ATOM 1706 C CA . ARG A 1 226 ? 73.848 34.074 84.223 1.00 116.46 226 ARG A CA 1
ATOM 1707 C C . ARG A 1 226 ? 72.397 33.701 84.560 1.00 115.89 226 ARG A C 1
ATOM 1708 O O . ARG A 1 226 ? 72.041 33.520 85.735 1.00 118.47 226 ARG A O 1
ATOM 1716 N N . VAL A 1 227 ? 71.558 33.543 83.534 1.00 103.70 227 VAL A N 1
ATOM 1717 C CA . VAL A 1 227 ? 70.158 33.177 83.747 1.00 101.06 227 VAL A CA 1
ATOM 1718 C C . VAL A 1 227 ? 70.060 31.806 84.403 1.00 106.77 227 VAL A C 1
ATOM 1719 O O . VAL A 1 227 ? 69.424 31.638 85.451 1.00 102.38 227 VAL A O 1
ATOM 1723 N N . LEU A 1 228 ? 70.666 30.801 83.765 1.00 106.19 228 LEU A N 1
ATOM 1724 C CA . LEU A 1 228 ? 70.632 29.437 84.273 1.00 105.10 228 LEU A CA 1
ATOM 1725 C C . LEU A 1 228 ? 71.174 29.357 85.687 1.00 111.89 228 LEU A C 1
ATOM 1726 O O . LEU A 1 228 ? 70.764 28.477 86.452 1.00 108.94 228 LEU A O 1
ATOM 1731 N N . GLU A 1 229 ? 72.075 30.273 86.047 1.00 115.63 229 GLU A N 1
ATOM 1732 C CA . GLU A 1 229 ? 72.648 30.272 87.383 1.00 117.52 229 GLU A CA 1
ATOM 1733 C C . GLU A 1 229 ? 71.643 30.774 88.400 1.00 113.65 229 GLU A C 1
ATOM 1734 O O . GLU A 1 229 ? 71.508 30.193 89.483 1.00 121.78 229 GLU A O 1
ATOM 1740 N N . LYS A 1 230 ? 70.923 31.847 88.067 1.00 107.78 230 LYS A N 1
ATOM 1741 C CA . LYS A 1 230 ? 69.900 32.364 88.970 1.00 107.84 230 LYS A CA 1
ATOM 1742 C C . LYS A 1 230 ? 68.748 31.381 89.125 1.00 109.67 230 LYS A C 1
ATOM 1743 O O . LYS A 1 230 ? 68.252 31.162 90.238 1.00 117.24 230 LYS A O 1
ATOM 1749 N N . MET A 1 231 ? 68.296 30.793 88.020 1.00 109.81 231 MET A N 1
ATOM 1750 C CA . MET A 1 231 ? 67.220 29.815 88.116 1.00 112.23 231 MET A CA 1
ATOM 1751 C C . MET A 1 231 ? 67.663 28.606 88.931 1.00 107.48 231 MET A C 1
ATOM 1752 O O . MET A 1 231 ? 66.894 28.086 89.755 1.00 95.92 231 MET A O 1
ATOM 1757 N N . LYS A 1 232 ? 68.910 28.161 88.727 1.00 97.67 232 LYS A N 1
ATOM 1758 C CA . LYS A 1 232 ? 69.467 27.082 89.535 1.00 102.55 232 LYS A CA 1
ATOM 1759 C C . LYS A 1 232 ? 69.285 27.371 91.017 1.00 110.79 232 LYS A C 1
ATOM 1760 O O . LYS A 1 232 ? 69.057 26.456 91.818 1.00 106.03 232 LYS A O 1
ATOM 1766 N N . ASN A 1 233 ? 69.361 28.646 91.391 1.00 109.77 233 ASN A N 1
ATOM 1767 C CA . ASN A 1 233 ? 69.293 29.067 92.777 1.00 116.80 233 ASN A CA 1
ATOM 1768 C C . ASN A 1 233 ? 67.877 29.284 93.270 1.00 119.10 233 ASN A C 1
ATOM 1769 O O . ASN A 1 233 ? 67.681 29.448 94.475 1.00 130.16 233 ASN A O 1
ATOM 1774 N N . ASN A 1 234 ? 66.889 29.287 92.381 1.00 121.40 234 ASN A N 1
ATOM 1775 C CA . ASN A 1 234 ? 65.492 29.398 92.787 1.00 127.30 234 ASN A CA 1
ATOM 1776 C C . ASN A 1 234 ? 64.730 28.130 92.415 1.00 127.04 234 ASN A C 1
ATOM 1777 O O . ASN A 1 234 ? 64.028 28.100 91.390 1.00 126.61 234 ASN A O 1
ATOM 1782 N N . PRO A 1 235 ? 64.802 27.079 93.248 1.00 127.47 235 PRO A N 1
ATOM 1783 C CA . PRO A 1 235 ? 63.998 25.872 92.989 1.00 124.21 235 PRO A CA 1
ATOM 1784 C C . PRO A 1 235 ? 62.496 26.046 93.204 1.00 122.85 235 PRO A C 1
ATOM 1785 O O . PRO A 1 235 ? 61.744 25.117 92.887 1.00 121.12 235 PRO A O 1
ATOM 1789 N N . GLU A 1 236 ? 62.031 27.183 93.736 1.00 120.44 236 GLU A N 1
ATOM 1790 C CA . GLU A 1 236 ? 60.605 27.493 93.686 1.00 113.76 236 GLU A CA 1
ATOM 1791 C C . GLU A 1 236 ? 60.075 27.519 92.261 1.00 104.72 236 GLU A C 1
ATOM 1792 O O . GLU A 1 236 ? 58.868 27.357 92.061 1.00 105.72 236 GLU A O 1
ATOM 1798 N N . GLY A 1 237 ? 60.945 27.737 91.276 1.00 104.66 237 GLY A N 1
ATOM 1799 C CA . GLY A 1 237 ? 60.494 28.189 89.977 1.00 97.60 237 GLY A CA 1
ATOM 1800 C C . GLY A 1 237 ? 59.616 27.184 89.261 1.00 95.08 237 GLY A C 1
ATOM 1801 O O . GLY A 1 237 ? 59.729 25.969 89.431 1.00 103.99 237 GLY A O 1
ATOM 1802 N N . LYS A 1 238 ? 58.716 27.717 88.451 1.00 89.32 238 LYS A N 1
ATOM 1803 C CA . LYS A 1 238 ? 57.964 26.923 87.498 1.00 95.09 238 LYS A CA 1
ATOM 1804 C C . LYS A 1 238 ? 58.286 27.415 86.089 1.00 90.81 238 LYS A C 1
ATOM 1805 O O . LYS A 1 238 ? 58.468 28.616 85.865 1.00 89.50 238 LYS A O 1
ATOM 1811 N N . GLY A 1 239 ? 58.375 26.473 85.162 1.00 91.49 239 GLY A N 1
ATOM 1812 C CA . GLY A 1 239 ? 58.671 26.720 83.762 1.00 81.49 239 GLY A CA 1
ATOM 1813 C C . GLY A 1 239 ? 59.478 25.549 83.245 1.00 87.08 239 GLY A C 1
ATOM 1814 O O . GLY A 1 239 ? 60.091 24.797 84.000 1.00 82.72 239 GLY A O 1
ATOM 1815 N N . TRP A 1 240 ? 59.496 25.400 81.923 1.00 84.25 240 TRP A N 1
ATOM 1816 C CA . TRP A 1 240 ? 60.157 24.232 81.349 1.00 87.07 240 TRP A CA 1
ATOM 1817 C C . TRP A 1 240 ? 61.640 24.165 81.723 1.00 92.27 240 TRP A C 1
ATOM 1818 O O . TRP A 1 240 ? 62.174 23.074 81.972 1.00 86.46 240 TRP A O 1
ATOM 1829 N N . MET A 1 241 ? 62.323 25.312 81.781 1.00 84.87 241 MET A N 1
ATOM 1830 C CA . MET A 1 241 ? 63.740 25.275 82.134 1.00 86.56 241 MET A CA 1
ATOM 1831 C C . MET A 1 241 ? 63.934 24.825 83.580 1.00 92.46 241 MET A C 1
ATOM 1832 O O . MET A 1 241 ? 64.878 24.086 83.887 1.00 83.75 241 MET A O 1
ATOM 1837 N N . TYR A 1 242 ? 63.034 25.237 84.482 1.00 95.78 242 TYR A N 1
ATOM 1838 C CA . TYR A 1 242 ? 63.070 24.719 85.848 1.00 85.40 242 TYR A CA 1
ATOM 1839 C C . TYR A 1 242 ? 62.856 23.213 85.882 1.00 86.46 242 TYR A C 1
ATOM 1840 O O . TYR A 1 242 ? 63.412 22.527 86.749 1.00 92.57 242 TYR A O 1
ATOM 1849 N N . ASP A 1 243 ? 62.056 22.677 84.959 1.00 82.76 243 ASP A N 1
ATOM 1850 C CA . ASP A 1 243 ? 61.915 21.228 84.888 1.00 88.45 243 ASP A CA 1
ATOM 1851 C C . ASP A 1 243 ? 63.249 20.574 84.552 1.00 95.50 243 ASP A C 1
ATOM 1852 O O . ASP A 1 243 ? 63.675 19.624 85.221 1.00 87.06 243 ASP A O 1
ATOM 1857 N N . MET A 1 244 ? 63.931 21.080 83.522 1.00 89.85 244 MET A N 1
ATOM 1858 C CA . MET A 1 244 ? 65.222 20.508 83.158 1.00 94.76 244 MET A CA 1
ATOM 1859 C C . MET A 1 244 ? 66.202 20.594 84.324 1.00 95.08 244 MET A C 1
ATOM 1860 O O . MET A 1 244 ? 66.839 19.597 84.687 1.00 93.08 244 MET A O 1
ATOM 1865 N N . ILE A 1 245 ? 66.342 21.791 84.913 1.00 91.71 245 ILE A N 1
ATOM 1866 C CA . ILE A 1 245 ? 67.230 21.981 86.062 1.00 97.91 245 ILE A CA 1
ATOM 1867 C C . ILE A 1 245 ? 66.946 20.925 87.122 1.00 102.17 245 ILE A C 1
ATOM 1868 O O . ILE A 1 245 ? 67.858 20.270 87.642 1.00 100.70 245 ILE A O 1
ATOM 1873 N N . ALA A 1 246 ? 65.662 20.735 87.437 1.00 95.31 246 ALA A N 1
ATOM 1874 C CA . ALA A 1 246 ? 65.251 19.703 88.380 1.00 91.17 246 ALA A CA 1
ATOM 1875 C C . ALA A 1 246 ? 65.670 18.311 87.913 1.00 99.08 246 ALA A C 1
ATOM 1876 O O . ALA A 1 246 ? 66.255 17.539 88.683 1.00 105.01 246 ALA A O 1
ATOM 1878 N N . LYS A 1 247 ? 65.373 17.963 86.655 1.00 97.51 247 LYS A N 1
ATOM 1879 C CA . LYS A 1 247 ? 65.753 16.640 86.164 1.00 99.63 247 LYS A CA 1
ATOM 1880 C C . LYS A 1 247 ? 67.271 16.465 86.168 1.00 103.56 247 LYS A C 1
ATOM 1881 O O . LYS A 1 247 ? 67.773 15.342 86.306 1.00 101.05 247 LYS A O 1
ATOM 1887 N N . ASN A 1 248 ? 68.014 17.566 86.055 1.00 98.51 248 ASN A N 1
ATOM 1888 C CA . ASN A 1 248 ? 69.465 17.478 86.100 1.00 103.87 248 ASN A CA 1
ATOM 1889 C C . ASN A 1 248 ? 69.950 17.090 87.492 1.00 110.54 248 ASN A C 1
ATOM 1890 O O . ASN A 1 248 ? 70.952 16.376 87.637 1.00 110.14 248 ASN A O 1
ATOM 1895 N N . ARG A 1 249 ? 69.259 17.555 88.530 1.00 107.10 249 ARG A N 1
ATOM 1896 C CA . ARG A 1 249 ? 69.630 17.145 89.875 1.00 103.57 249 ARG A CA 1
ATOM 1897 C C . ARG A 1 249 ? 69.396 15.655 90.082 1.00 112.04 249 ARG A C 1
ATOM 1898 O O . ARG A 1 249 ? 70.108 15.020 90.869 1.00 123.64 249 ARG A O 1
ATOM 1906 N N . VAL A 1 250 ? 68.425 15.075 89.382 1.00 116.47 250 VAL A N 1
ATOM 1907 C CA . VAL A 1 250 ? 68.090 13.665 89.578 1.00 123.43 250 VAL A CA 1
ATOM 1908 C C . VAL A 1 250 ? 68.884 12.767 88.639 1.00 127.02 250 VAL A C 1
ATOM 1909 O O . VAL A 1 250 ? 69.457 11.759 89.063 1.00 122.21 250 VAL A O 1
ATOM 1913 N N . MET A 1 251 ? 68.925 13.112 87.349 1.00 130.21 251 MET A N 1
ATOM 1914 C CA . MET A 1 251 ? 69.641 12.338 86.337 1.00 129.27 251 MET A CA 1
ATOM 1915 C C . MET A 1 251 ? 70.662 13.235 85.639 1.00 123.68 251 MET A C 1
ATOM 1916 O O . MET A 1 251 ? 70.498 13.593 84.462 1.00 126.68 251 MET A O 1
ATOM 1921 N N . PRO A 1 252 ? 71.738 13.609 86.336 1.00 114.94 252 PRO A N 1
ATOM 1922 C CA . PRO A 1 252 ? 72.762 14.453 85.701 1.00 114.24 252 PRO A CA 1
ATOM 1923 C C . PRO A 1 252 ? 73.516 13.736 84.604 1.00 128.86 252 PRO A C 1
ATOM 1924 O O . PRO A 1 252 ? 74.173 14.384 83.784 1.00 103.77 252 PRO A O 1
ATOM 1928 N N . GLU A 1 253 ? 73.459 12.407 84.585 1.00 157.40 253 GLU A N 1
ATOM 1929 C CA . GLU A 1 253 ? 73.927 11.640 83.438 1.00 157.21 253 GLU A CA 1
ATOM 1930 C C . GLU A 1 253 ? 73.253 12.114 82.151 1.00 146.43 253 GLU A C 1
ATOM 1931 O O . GLU A 1 253 ? 73.930 12.390 81.156 1.00 143.71 253 GLU A O 1
ATOM 1937 N N . VAL A 1 254 ? 71.921 12.222 82.158 1.00 133.22 254 VAL A N 1
ATOM 1938 C CA . VAL A 1 254 ? 71.122 12.367 80.946 1.00 114.54 254 VAL A CA 1
ATOM 1939 C C . VAL A 1 254 ? 70.910 13.840 80.654 1.00 103.54 254 VAL A C 1
ATOM 1940 O O . VAL A 1 254 ? 71.217 14.327 79.562 1.00 104.92 254 VAL A O 1
ATOM 1944 N N . VAL A 1 255 ? 70.338 14.539 81.627 1.00 104.95 255 VAL A N 1
ATOM 1945 C CA . VAL A 1 255 ? 70.088 15.970 81.527 1.00 98.76 255 VAL A CA 1
ATOM 1946 C C . VAL A 1 255 ? 71.328 16.629 82.124 1.00 105.59 255 VAL A C 1
ATOM 1947 O O . VAL A 1 255 ? 71.401 16.912 83.321 1.00 113.38 255 VAL A O 1
ATOM 1951 N N . THR A 1 256 ? 72.345 16.810 81.279 1.00 104.97 256 THR A N 1
ATOM 1952 C CA . THR A 1 256 ? 73.688 17.213 81.673 1.00 100.70 256 THR A CA 1
ATOM 1953 C C . THR A 1 256 ? 73.779 18.718 81.884 1.00 100.33 256 THR A C 1
ATOM 1954 O O . THR A 1 256 ? 72.926 19.495 81.443 1.00 99.49 256 THR A O 1
ATOM 1958 N N . ASP A 1 257 ? 74.856 19.132 82.545 1.00 105.94 257 ASP A N 1
ATOM 1959 C CA . ASP A 1 257 ? 75.025 20.552 82.815 1.00 118.18 257 ASP A CA 1
ATOM 1960 C C . ASP A 1 257 ? 75.267 21.331 81.532 1.00 115.26 257 ASP A C 1
ATOM 1961 O O . ASP A 1 257 ? 74.745 22.440 81.371 1.00 112.23 257 ASP A O 1
ATOM 1966 N N . ASN A 1 258 ? 76.056 20.779 80.608 1.00 117.28 258 ASN A N 1
ATOM 1967 C CA . ASN A 1 258 ? 76.220 21.447 79.320 1.00 103.72 258 ASN A CA 1
ATOM 1968 C C . ASN A 1 258 ? 74.909 21.488 78.561 1.00 94.30 258 ASN A C 1
ATOM 1969 O O . ASN A 1 258 ? 74.592 22.489 77.907 1.00 86.30 258 ASN A O 1
ATOM 1974 N N . TYR A 1 259 ? 74.143 20.397 78.610 1.00 99.34 259 TYR A N 1
ATOM 1975 C CA . TYR A 1 259 ? 72.834 20.430 77.977 1.00 90.10 259 TYR A CA 1
ATOM 1976 C C . TYR A 1 259 ? 71.999 21.561 78.552 1.00 86.39 259 TYR A C 1
ATOM 1977 O O . TYR A 1 259 ? 71.269 22.234 77.820 1.00 93.40 259 TYR A O 1
ATOM 1986 N N . LEU A 1 260 ? 72.097 21.792 79.861 1.00 86.16 260 LEU A N 1
ATOM 1987 C CA . LEU A 1 260 ? 71.337 22.885 80.458 1.00 89.82 260 LEU A CA 1
ATOM 1988 C C . LEU A 1 260 ? 71.734 24.215 79.844 1.00 86.54 260 LEU A C 1
ATOM 1989 O O . LEU A 1 260 ? 70.875 24.999 79.420 1.00 81.61 260 LEU A O 1
ATOM 1994 N N . HIS A 1 261 ? 73.034 24.469 79.753 1.00 89.68 261 HIS A N 1
ATOM 1995 C CA . HIS A 1 261 ? 73.491 25.742 79.224 1.00 89.19 261 HIS A CA 1
ATOM 1996 C C . HIS A 1 261 ? 73.223 25.838 77.729 1.00 85.68 261 HIS A C 1
ATOM 1997 O O . HIS A 1 261 ? 72.772 26.883 77.240 1.00 85.96 261 HIS A O 1
ATOM 2004 N N . SER A 1 262 ? 73.470 24.751 76.993 1.00 81.28 262 SER A N 1
ATOM 2005 C CA . SER A 1 262 ? 73.224 24.761 75.555 1.00 81.50 262 SER A CA 1
ATOM 2006 C C . SER A 1 262 ? 71.733 24.910 75.250 1.00 85.12 262 SER A C 1
ATOM 2007 O O . SER A 1 262 ? 71.340 25.724 74.402 1.00 80.97 262 SER A O 1
ATOM 2010 N N . MET A 1 263 ? 70.881 24.148 75.946 1.00 84.15 263 MET A N 1
ATOM 2011 C CA . MET A 1 263 ? 69.449 24.247 75.687 1.00 80.95 263 MET A CA 1
ATOM 2012 C C . MET A 1 263 ? 68.922 25.628 76.056 1.00 74.92 263 MET A C 1
ATOM 2013 O O . MET A 1 263 ? 68.092 26.191 75.338 1.00 72.78 263 MET A O 1
ATOM 2018 N N . MET A 1 264 ? 69.402 26.196 77.163 1.00 79.69 264 MET A N 1
ATOM 2019 C CA . MET A 1 264 ? 68.998 27.549 77.532 1.00 79.33 264 MET A CA 1
ATOM 2020 C C . MET A 1 264 ? 69.084 28.475 76.327 1.00 77.25 264 MET A C 1
ATOM 2021 O O . MET A 1 264 ? 68.091 29.091 75.927 1.00 77.54 264 MET A O 1
ATOM 2026 N N . MET A 1 265 ? 70.267 28.557 75.708 1.00 83.17 265 MET A N 1
ATOM 2027 C CA . MET A 1 265 ? 70.456 29.495 74.606 1.00 82.12 265 MET A CA 1
ATOM 2028 C C . MET A 1 265 ? 69.676 29.087 73.372 1.00 78.18 265 MET A C 1
ATOM 2029 O O . MET A 1 265 ? 69.034 29.930 72.736 1.00 77.65 265 MET A O 1
ATOM 2034 N N . ALA A 1 266 ? 69.716 27.807 73.020 1.00 72.86 266 ALA A N 1
ATOM 2035 C CA . ALA A 1 266 ? 69.011 27.369 71.826 1.00 71.15 266 ALA A CA 1
ATOM 2036 C C . ALA A 1 266 ? 67.500 27.538 71.991 1.00 80.71 266 ALA A C 1
ATOM 2037 O O . ALA A 1 266 ? 66.816 28.081 71.110 1.00 72.65 266 ALA A O 1
ATOM 2039 N N . ILE A 1 267 ? 66.966 27.119 73.142 1.00 80.71 267 ILE A N 1
ATOM 2040 C CA . ILE A 1 267 ? 65.518 27.136 73.318 1.00 84.84 267 ILE A CA 1
ATOM 2041 C C . ILE A 1 267 ? 64.998 28.569 73.439 1.00 84.45 267 ILE A C 1
ATOM 2042 O O . ILE A 1 267 ? 63.839 28.843 73.099 1.00 75.86 267 ILE A O 1
ATOM 2047 N N . MET A 1 268 ? 65.847 29.512 73.869 1.00 83.81 268 MET A N 1
ATOM 2048 C CA . MET A 1 268 ? 65.420 30.904 73.966 1.00 79.46 268 MET A CA 1
ATOM 2049 C C . MET A 1 268 ? 65.311 31.592 72.630 1.00 84.18 268 MET A C 1
ATOM 2050 O O . MET A 1 268 ? 64.914 32.762 72.598 1.00 90.59 268 MET A O 1
ATOM 2055 N N . VAL A 1 269 ? 65.670 30.918 71.542 1.00 84.27 269 VAL A N 1
ATOM 2056 C CA . VAL A 1 269 ? 65.318 31.350 70.206 1.00 75.25 269 VAL A CA 1
ATOM 2057 C C . VAL A 1 269 ? 64.210 30.484 69.622 1.00 75.86 269 VAL A C 1
ATOM 2058 O O . VAL A 1 269 ? 63.248 31.003 69.048 1.00 79.36 269 VAL A O 1
ATOM 2062 N N . ALA A 1 270 ? 64.314 29.162 69.801 1.00 63.75 270 ALA A N 1
ATOM 2063 C CA . ALA A 1 270 ? 63.400 28.227 69.160 1.00 77.14 270 ALA A CA 1
ATOM 2064 C C . ALA A 1 270 ? 61.980 28.272 69.741 1.00 81.95 270 ALA A C 1
ATOM 2065 O O . ALA A 1 270 ? 61.017 28.011 69.012 1.00 76.93 270 ALA A O 1
ATOM 2067 N N . ALA A 1 271 ? 61.818 28.640 71.017 1.00 71.81 271 ALA A N 1
ATOM 2068 C CA . ALA A 1 271 ? 60.489 28.666 71.618 1.00 69.51 271 ALA A CA 1
ATOM 2069 C C . ALA A 1 271 ? 59.622 29.819 71.124 1.00 68.89 271 ALA A C 1
ATOM 2070 O O . ALA A 1 271 ? 58.473 29.943 71.562 1.00 72.48 271 ALA A O 1
ATOM 2072 N N . HIS A 1 272 ? 60.118 30.665 70.225 1.00 68.48 272 HIS A N 1
ATOM 2073 C CA . HIS A 1 272 ? 59.271 31.771 69.809 1.00 76.03 272 HIS A CA 1
ATOM 2074 C C . HIS A 1 272 ? 59.520 32.205 68.371 1.00 75.08 272 HIS A C 1
ATOM 2075 O O . HIS A 1 272 ? 58.567 32.558 67.669 1.00 81.48 272 HIS A O 1
ATOM 2082 N N . GLU A 1 273 ? 60.773 32.167 67.912 1.00 68.83 273 GLU A N 1
ATOM 2083 C CA . GLU A 1 273 ? 61.092 32.782 66.625 1.00 70.53 273 GLU A CA 1
ATOM 2084 C C . GLU A 1 273 ? 60.359 32.108 65.466 1.00 71.39 273 GLU A C 1
ATOM 2085 O O . GLU A 1 273 ? 59.845 32.796 64.572 1.00 73.75 273 GLU A O 1
ATOM 2091 N N . THR A 1 274 ? 60.306 30.773 65.444 1.00 61.06 274 THR A N 1
ATOM 2092 C CA . THR A 1 274 ? 59.580 30.109 64.364 1.00 66.35 274 THR A CA 1
ATOM 2093 C C . THR A 1 274 ? 58.070 30.361 64.453 1.00 69.42 274 THR A C 1
ATOM 2094 O O . THR A 1 274 ? 57.394 30.404 63.419 1.00 58.78 274 THR A O 1
ATOM 2098 N N . THR A 1 275 ? 57.532 30.523 65.673 1.00 66.64 275 THR A N 1
ATOM 2099 C CA . THR A 1 275 ? 56.128 30.880 65.849 1.00 59.80 275 THR A CA 1
ATOM 2100 C C . THR A 1 275 ? 55.828 32.276 65.312 1.00 65.52 275 THR A C 1
ATOM 2101 O O . THR A 1 275 ? 54.762 32.500 64.722 1.00 61.28 275 THR A O 1
ATOM 2105 N N . ALA A 1 276 ? 56.751 33.229 65.492 1.00 69.52 276 ALA A N 1
ATOM 2106 C CA . ALA A 1 276 ? 56.506 34.574 64.977 1.00 66.40 276 ALA A CA 1
ATOM 2107 C C . ALA A 1 276 ? 56.598 34.597 63.459 1.00 65.97 276 ALA A C 1
ATOM 2108 O O . ALA A 1 276 ? 55.738 35.179 62.794 1.00 58.85 276 ALA A O 1
ATOM 2110 N N . LEU A 1 277 ? 57.646 33.974 62.892 1.00 61.37 277 LEU A N 1
ATOM 2111 C CA . LEU A 1 277 ? 57.751 33.911 61.437 1.00 61.15 277 LEU A CA 1
ATOM 2112 C C . LEU A 1 277 ? 56.521 33.241 60.832 1.00 63.59 277 LEU A C 1
ATOM 2113 O O . LEU A 1 277 ? 55.941 33.751 59.863 1.00 62.34 277 LEU A O 1
ATOM 2118 N N . ALA A 1 278 ? 56.094 32.109 61.412 1.00 59.71 278 ALA A N 1
ATOM 2119 C CA . ALA A 1 278 ? 54.976 31.351 60.854 1.00 71.01 278 ALA A CA 1
ATOM 2120 C C . ALA A 1 278 ? 53.676 32.152 60.917 1.00 73.21 278 ALA A C 1
ATOM 2121 O O . ALA A 1 278 ? 52.875 32.117 59.974 1.00 73.83 278 ALA A O 1
ATOM 2123 N N . SER A 1 279 ? 53.451 32.868 62.032 1.00 69.91 279 SER A N 1
ATOM 2124 C CA . SER A 1 279 ? 52.267 33.720 62.174 1.00 76.64 279 SER A CA 1
ATOM 2125 C C . SER A 1 279 ? 52.234 34.830 61.145 1.00 73.37 279 SER A C 1
ATOM 2126 O O . SER A 1 279 ? 51.149 35.216 60.679 1.00 66.28 279 SER A O 1
ATOM 2129 N N . ALA A 1 280 ? 53.400 35.398 60.834 1.00 65.85 280 ALA A N 1
ATOM 2130 C CA . ALA A 1 280 ? 53.438 36.410 59.790 1.00 71.26 280 ALA A CA 1
ATOM 2131 C C . ALA A 1 280 ? 53.160 35.791 58.417 1.00 70.56 280 ALA A C 1
ATOM 2132 O O . ALA A 1 280 ? 52.409 36.358 57.605 1.00 67.88 280 ALA A O 1
ATOM 2134 N N . ASN A 1 281 ? 53.728 34.611 58.152 1.00 66.63 281 ASN A N 1
ATOM 2135 C CA . ASN A 1 281 ? 53.463 33.927 56.888 1.00 72.80 281 ASN A CA 1
ATOM 2136 C C . ASN A 1 281 ? 51.982 33.637 56.715 1.00 77.27 281 ASN A C 1
ATOM 2137 O O . ASN A 1 281 ? 51.414 33.855 55.635 1.00 74.11 281 ASN A O 1
ATOM 2142 N N . ALA A 1 282 ? 51.345 33.126 57.769 1.00 73.72 282 ALA A N 1
ATOM 2143 C CA . ALA A 1 282 ? 49.942 32.741 57.677 1.00 73.83 282 ALA A CA 1
ATOM 2144 C C . ALA A 1 282 ? 49.052 33.948 57.423 1.00 70.53 282 ALA A C 1
ATOM 2145 O O . ALA A 1 282 ? 48.181 33.905 56.548 1.00 71.69 282 ALA A O 1
ATOM 2147 N N . LEU A 1 283 ? 49.259 35.031 58.178 1.00 69.81 283 LEU A N 1
ATOM 2148 C CA . LEU A 1 283 ? 48.475 36.242 57.968 1.00 73.96 283 LEU A CA 1
ATOM 2149 C C . LEU A 1 283 ? 48.725 36.824 56.583 1.00 82.00 283 LEU A C 1
ATOM 2150 O O . LEU A 1 283 ? 47.784 37.287 55.922 1.00 78.25 283 LEU A O 1
ATOM 2155 N N . LYS A 1 284 ? 49.987 36.807 56.128 1.00 71.38 284 LYS A N 1
ATOM 2156 C CA . LYS A 1 284 ? 50.290 37.251 54.768 1.00 76.59 284 LYS A CA 1
ATOM 2157 C C . LYS A 1 284 ? 49.521 36.422 53.734 1.00 76.01 284 LYS A C 1
ATOM 2158 O O . LYS A 1 284 ? 48.922 36.971 52.804 1.00 76.60 284 LYS A O 1
ATOM 2164 N N . LEU A 1 285 ? 49.525 35.096 53.895 1.00 67.81 285 LEU A N 1
ATOM 2165 C CA . LEU A 1 285 ? 48.811 34.207 52.986 1.00 66.72 285 LEU A CA 1
ATOM 2166 C C . LEU A 1 285 ? 47.315 34.480 52.990 1.00 79.48 285 LEU A C 1
ATOM 2167 O O . LEU A 1 285 ? 46.709 34.685 51.931 1.00 98.68 285 LEU A O 1
ATOM 2172 N N . LEU A 1 286 ? 46.693 34.465 54.175 1.00 70.32 286 LEU A N 1
ATOM 2173 C CA . LEU A 1 286 ? 45.240 34.543 54.262 1.00 74.24 286 LEU A CA 1
ATOM 2174 C C . LEU A 1 286 ? 44.710 35.938 53.958 1.00 80.07 286 LEU A C 1
ATOM 2175 O O . LEU A 1 286 ? 43.605 36.064 53.422 1.00 90.25 286 LEU A O 1
ATOM 2180 N N . LEU A 1 287 ? 45.457 36.990 54.302 1.00 84.04 287 LEU A N 1
ATOM 2181 C CA . LEU A 1 287 ? 45.013 38.352 54.016 1.00 81.06 287 LEU A CA 1
ATOM 2182 C C . LEU A 1 287 ? 45.069 38.673 52.537 1.00 85.56 287 LEU A C 1
ATOM 2183 O O . LEU A 1 287 ? 44.449 39.660 52.104 1.00 86.73 287 LEU A O 1
ATOM 2188 N N . ALA A 1 288 ? 45.785 37.863 51.759 1.00 77.70 288 ALA A N 1
ATOM 2189 C CA . ALA A 1 288 ? 45.916 38.107 50.334 1.00 85.88 288 ALA A CA 1
ATOM 2190 C C . ALA A 1 288 ? 44.838 37.412 49.516 1.00 89.61 288 ALA A C 1
ATOM 2191 O O . ALA A 1 288 ? 44.540 37.861 48.404 1.00 102.03 288 ALA A O 1
ATOM 2193 N N . ASP A 1 289 ? 44.245 36.344 50.044 1.00 80.25 289 ASP A N 1
ATOM 2194 C CA . ASP A 1 289 ? 43.145 35.625 49.399 1.00 82.86 289 ASP A CA 1
ATOM 2195 C C . ASP A 1 289 ? 41.847 36.058 50.086 1.00 90.48 289 ASP A C 1
ATOM 2196 O O . ASP A 1 289 ? 41.408 35.468 51.077 1.00 86.28 289 ASP A O 1
ATOM 2201 N N . ARG A 1 290 ? 41.229 37.110 49.543 1.00 90.19 290 ARG A N 1
ATOM 2202 C CA . ARG A 1 290 ? 40.069 37.716 50.193 1.00 93.08 290 ARG A CA 1
ATOM 2203 C C . ARG A 1 290 ? 38.921 36.725 50.323 1.00 91.20 290 ARG A C 1
ATOM 2204 O O . ARG A 1 290 ? 38.168 36.755 51.308 1.00 92.15 290 ARG A O 1
ATOM 2212 N N . LYS A 1 291 ? 38.768 35.840 49.338 1.00 86.15 291 LYS A N 1
ATOM 2213 C CA . LYS A 1 291 ? 37.771 34.783 49.449 1.00 88.89 291 LYS A CA 1
ATOM 2214 C C . LYS A 1 291 ? 38.072 33.916 50.670 1.00 86.67 291 LYS A C 1
ATOM 2215 O O . LYS A 1 291 ? 37.184 33.626 51.476 1.00 85.87 291 LYS A O 1
ATOM 2221 N N . VAL A 1 292 ? 39.344 33.553 50.863 1.00 82.41 292 VAL A N 1
ATOM 2222 C CA . VAL A 1 292 ? 39.719 32.739 52.019 1.00 82.26 292 VAL A CA 1
ATOM 2223 C C . VAL A 1 292 ? 39.495 33.511 53.319 1.00 77.93 292 VAL A C 1
ATOM 2224 O O . VAL A 1 292 ? 39.059 32.944 54.329 1.00 73.38 292 VAL A O 1
ATOM 2228 N N . TRP A 1 293 ? 39.760 34.819 53.309 1.00 80.89 293 TRP A N 1
ATOM 2229 C CA . TRP A 1 293 ? 39.732 35.585 54.552 1.00 83.91 293 TRP A CA 1
ATOM 2230 C C . TRP A 1 293 ? 38.309 35.736 55.082 1.00 95.25 293 TRP A C 1
ATOM 2231 O O . TRP A 1 293 ? 38.061 35.583 56.289 1.00 87.96 293 TRP A O 1
ATOM 2242 N N . LYS A 1 294 ? 37.348 36.040 54.204 1.00 105.61 294 LYS A N 1
ATOM 2243 C CA . LYS A 1 294 ? 35.992 36.168 54.714 1.00 106.71 294 LYS A CA 1
ATOM 2244 C C . LYS A 1 294 ? 35.406 34.818 55.065 1.00 106.33 294 LYS A C 1
ATOM 2245 O O . LYS A 1 294 ? 34.539 34.745 55.939 1.00 101.87 294 LYS A O 1
ATOM 2251 N N . LYS A 1 295 ? 35.885 33.742 54.435 1.00 90.68 295 LYS A N 1
ATOM 2252 C CA . LYS A 1 295 ? 35.547 32.416 54.934 1.00 84.88 295 LYS A CA 1
ATOM 2253 C C . LYS A 1 295 ? 36.036 32.235 56.369 1.00 91.20 295 LYS A C 1
ATOM 2254 O O . LYS A 1 295 ? 35.300 31.706 57.217 1.00 89.30 295 LYS A O 1
ATOM 2260 N N . ILE A 1 296 ? 37.266 32.696 56.663 1.00 83.41 296 ILE A N 1
ATOM 2261 C CA . ILE A 1 296 ? 37.777 32.720 58.037 1.00 86.03 296 ILE A CA 1
ATOM 2262 C C . ILE A 1 296 ? 36.943 33.660 58.909 1.00 90.95 296 ILE A C 1
ATOM 2263 O O . ILE A 1 296 ? 36.539 33.305 60.027 1.00 86.42 296 ILE A O 1
ATOM 2268 N N . CYS A 1 297 ? 36.698 34.886 58.426 1.00 86.22 297 CYS A N 1
ATOM 2269 C CA . CYS A 1 297 ? 35.867 35.821 59.184 1.00 93.85 297 CYS A CA 1
ATOM 2270 C C . CYS A 1 297 ? 34.495 35.226 59.479 1.00 88.15 297 CYS A C 1
ATOM 2271 O O . CYS A 1 297 ? 33.977 35.363 60.592 1.00 92.63 297 CYS A O 1
ATOM 2274 N N . ASP A 1 298 ? 33.893 34.557 58.498 1.00 89.55 298 ASP A N 1
ATOM 2275 C CA . ASP A 1 298 ? 32.552 34.021 58.683 1.00 88.09 298 ASP A CA 1
ATOM 2276 C C . ASP A 1 298 ? 32.549 32.677 59.391 1.00 94.05 298 ASP A C 1
ATOM 2277 O O . ASP A 1 298 ? 31.527 32.310 59.973 1.00 108.35 298 ASP A O 1
ATOM 2282 N N . ASN A 1 299 ? 33.654 31.934 59.364 1.00 95.52 299 ASN A N 1
ATOM 2283 C CA . ASN A 1 299 ? 33.724 30.618 60.004 1.00 90.98 299 ASN A CA 1
ATOM 2284 C C . ASN A 1 299 ? 35.049 30.414 60.716 1.00 88.01 299 ASN A C 1
ATOM 2285 O O . ASN A 1 299 ? 35.925 29.687 60.234 1.00 85.42 299 ASN A O 1
ATOM 2290 N N . PRO A 1 300 ? 35.205 30.987 61.912 1.00 82.53 300 PRO A N 1
ATOM 2291 C CA . PRO A 1 300 ? 36.468 30.795 62.641 1.00 75.49 300 PRO A CA 1
ATOM 2292 C C . PRO A 1 300 ? 36.730 29.345 63.024 1.00 79.24 300 PRO A C 1
ATOM 2293 O O . PRO A 1 300 ? 37.901 29.004 63.250 1.00 88.67 300 PRO A O 1
ATOM 2297 N N . GLN A 1 301 ? 35.698 28.475 63.064 1.00 71.87 301 GLN A N 1
ATOM 2298 C CA . GLN A 1 301 ? 35.943 27.030 63.108 1.00 70.92 301 GLN A CA 1
ATOM 2299 C C . GLN A 1 301 ? 37.023 26.597 62.122 1.00 72.48 301 GLN A C 1
ATOM 2300 O O . GLN A 1 301 ? 37.758 25.645 62.392 1.00 73.81 301 GLN A O 1
ATOM 2306 N N . LEU A 1 302 ? 37.103 27.240 60.955 1.00 70.04 302 LEU A N 1
ATOM 2307 C CA . LEU A 1 302 ? 38.076 26.834 59.945 1.00 74.53 302 LEU A CA 1
ATOM 2308 C C . LEU A 1 302 ? 39.509 27.215 60.290 1.00 77.93 302 LEU A C 1
ATOM 2309 O O . LEU A 1 302 ? 40.434 26.762 59.608 1.00 84.52 302 LEU A O 1
ATOM 2314 N N . ILE A 1 303 ? 39.723 28.035 61.312 1.00 76.18 303 ILE A N 1
ATOM 2315 C CA . ILE A 1 303 ? 41.055 28.600 61.518 1.00 74.37 303 ILE A CA 1
ATOM 2316 C C . ILE A 1 303 ? 42.112 27.537 61.775 1.00 74.86 303 ILE A C 1
ATOM 2317 O O . ILE A 1 303 ? 43.175 27.587 61.127 1.00 71.00 303 ILE A O 1
ATOM 2322 N N . PRO A 1 304 ? 41.918 26.551 62.662 1.00 73.71 304 PRO A N 1
ATOM 2323 C CA . PRO A 1 304 ? 42.983 25.536 62.851 1.00 59.87 304 PRO A CA 1
ATOM 2324 C C . PRO A 1 304 ? 43.379 24.836 61.567 1.00 63.77 304 PRO A C 1
ATOM 2325 O O . PRO A 1 304 ? 44.580 24.752 61.269 1.00 66.16 304 PRO A O 1
ATOM 2329 N N . GLY A 1 305 ? 42.407 24.335 60.793 1.00 57.70 305 GLY A N 1
ATOM 2330 C CA . GLY A 1 305 ? 42.721 23.703 59.520 1.00 57.03 305 GLY A CA 1
ATOM 2331 C C . GLY A 1 305 ? 43.379 24.657 58.547 1.00 68.21 305 GLY A C 1
ATOM 2332 O O . GLY A 1 305 ? 44.237 24.255 57.753 1.00 71.89 305 GLY A O 1
ATOM 2333 N N . ALA A 1 306 ? 43.008 25.939 58.611 1.00 68.63 306 ALA A N 1
ATOM 2334 C CA . ALA A 1 306 ? 43.697 26.966 57.839 1.00 63.38 306 ALA A CA 1
ATOM 2335 C C . ALA A 1 306 ? 45.141 27.154 58.311 1.00 71.09 306 ALA A C 1
ATOM 2336 O O . ALA A 1 306 ? 46.057 27.306 57.489 1.00 69.84 306 ALA A O 1
ATOM 2338 N N . VAL A 1 307 ? 45.364 27.169 59.630 1.00 69.18 307 VAL A N 1
ATOM 2339 C CA . VAL A 1 307 ? 46.722 27.307 60.147 1.00 67.69 307 VAL A CA 1
ATOM 2340 C C . VAL A 1 307 ? 47.583 26.151 59.658 1.00 67.50 307 VAL A C 1
ATOM 2341 O O . VAL A 1 307 ? 48.721 26.346 59.216 1.00 70.44 307 VAL A O 1
ATOM 2345 N N . GLU A 1 308 ? 47.034 24.940 59.679 1.00 67.45 308 GLU A N 1
ATOM 2346 C CA . GLU A 1 308 ? 47.780 23.785 59.197 1.00 71.41 308 GLU A CA 1
ATOM 2347 C C . GLU A 1 308 ? 48.125 23.926 57.714 1.00 71.02 308 GLU A C 1
ATOM 2348 O O . GLU A 1 308 ? 49.238 23.595 57.298 1.00 67.07 308 GLU A O 1
ATOM 2354 N N . GLU A 1 309 ? 47.193 24.434 56.899 1.00 65.47 309 GLU A N 1
ATOM 2355 C CA . GLU A 1 309 ? 47.502 24.600 55.481 1.00 59.08 309 GLU A CA 1
ATOM 2356 C C . GLU A 1 309 ? 48.532 25.706 55.249 1.00 61.93 309 GLU A C 1
ATOM 2357 O O . GLU A 1 309 ? 49.300 25.645 54.282 1.00 65.99 309 GLU A O 1
ATOM 2363 N N . CYS A 1 310 ? 48.563 26.719 56.121 1.00 66.10 310 CYS A N 1
ATOM 2364 C CA . CYS A 1 310 ? 49.626 27.728 56.080 1.00 68.96 310 CYS A CA 1
ATOM 2365 C C . CYS A 1 310 ? 50.985 27.158 56.439 1.00 70.56 310 CYS A C 1
ATOM 2366 O O . CYS A 1 310 ? 51.991 27.480 55.785 1.00 57.54 310 CYS A O 1
ATOM 2369 N N . LEU A 1 311 ? 51.023 26.342 57.493 1.00 59.06 311 LEU A N 1
ATOM 2370 C CA . LEU A 1 311 ? 52.248 25.658 57.881 1.00 61.42 311 LEU A CA 1
ATOM 2371 C C . LEU A 1 311 ? 52.787 24.759 56.761 1.00 66.81 311 LEU A C 1
ATOM 2372 O O . LEU A 1 311 ? 54.011 24.650 56.561 1.00 56.97 311 LEU A O 1
ATOM 2377 N N . ARG A 1 312 ? 51.889 24.078 56.044 1.00 64.61 312 ARG A N 1
ATOM 2378 C CA . ARG A 1 312 ? 52.319 23.320 54.883 1.00 69.34 312 ARG A CA 1
ATOM 2379 C C . ARG A 1 312 ? 52.802 24.246 53.779 1.00 71.29 312 ARG A C 1
ATOM 2380 O O . ARG A 1 312 ? 53.881 24.046 53.212 1.00 69.33 312 ARG A O 1
ATOM 2388 N N . HIS A 1 313 ? 52.021 25.279 53.475 1.00 64.25 313 HIS A N 1
ATOM 2389 C CA . HIS A 1 313 ? 52.233 26.027 52.243 1.00 64.85 313 HIS A CA 1
ATOM 2390 C C . HIS A 1 313 ? 53.411 26.986 52.363 1.00 62.55 313 HIS A C 1
ATOM 2391 O O . HIS A 1 313 ? 54.237 27.101 51.451 1.00 57.25 313 HIS A O 1
ATOM 2398 N N . SER A 1 314 ? 53.459 27.723 53.468 1.00 60.78 314 SER A N 1
ATOM 2399 C CA . SER A 1 314 ? 54.490 28.721 53.747 1.00 60.29 314 SER A CA 1
ATOM 2400 C C . SER A 1 314 ? 54.835 28.659 55.231 1.00 61.06 314 SER A C 1
ATOM 2401 O O . SER A 1 314 ? 54.611 29.599 55.992 1.00 56.92 314 SER A O 1
ATOM 2404 N N . GLY A 1 315 ? 55.392 27.516 55.634 1.00 59.31 315 GLY A N 1
ATOM 2405 C CA . GLY A 1 315 ? 55.879 27.367 56.989 1.00 75.55 315 GLY A CA 1
ATOM 2406 C C . GLY A 1 315 ? 57.127 28.198 57.258 1.00 73.57 315 GLY A C 1
ATOM 2407 O O . GLY A 1 315 ? 57.763 28.751 56.356 1.00 70.05 315 GLY A O 1
ATOM 2408 N N . SER A 1 316 ? 57.464 28.303 58.544 1.00 61.72 316 SER A N 1
ATOM 2409 C CA . SER A 1 316 ? 58.581 29.123 58.993 1.00 63.18 316 SER A CA 1
ATOM 2410 C C . SER A 1 316 ? 59.906 28.384 58.982 1.00 58.57 316 SER A C 1
ATOM 2411 O O . SER A 1 316 ? 60.949 29.036 58.957 1.00 63.23 316 SER A O 1
ATOM 2414 N N . VAL A 1 317 ? 59.892 27.055 59.017 1.00 60.09 317 VAL A N 1
ATOM 2415 C CA . VAL A 1 317 ? 61.064 26.243 58.711 1.00 61.52 317 VAL A CA 1
ATOM 2416 C C . VAL A 1 317 ? 60.911 25.713 57.289 1.00 62.20 317 VAL A C 1
ATOM 2417 O O . VAL A 1 317 ? 59.967 24.973 56.988 1.00 57.23 317 VAL A O 1
ATOM 2421 N N . VAL A 1 318 ? 61.837 26.089 56.413 1.00 54.50 318 VAL A N 1
ATOM 2422 C CA . VAL A 1 318 ? 61.795 25.688 55.010 1.00 57.30 318 VAL A CA 1
ATOM 2423 C C . VAL A 1 318 ? 62.843 24.645 54.660 1.00 62.75 318 VAL A C 1
ATOM 2424 O O . VAL A 1 318 ? 62.739 24.031 53.584 1.00 68.35 318 VAL A O 1
ATOM 2428 N N . ALA A 1 319 ? 63.849 24.429 55.516 1.00 58.76 319 ALA A N 1
ATOM 2429 C CA . ALA A 1 319 ? 64.903 23.446 55.273 1.00 56.16 319 ALA A CA 1
ATOM 2430 C C . ALA A 1 319 ? 65.565 23.088 56.597 1.00 58.69 319 ALA A C 1
ATOM 2431 O O . ALA A 1 319 ? 65.947 23.978 57.358 1.00 66.49 319 ALA A O 1
ATOM 2433 N N . TRP A 1 320 ? 65.701 21.798 56.870 1.00 55.06 320 TRP A N 1
ATOM 2434 C CA . TRP A 1 320 ? 66.400 21.306 58.046 1.00 61.29 320 TRP A CA 1
ATOM 2435 C C . TRP A 1 320 ? 67.515 20.360 57.585 1.00 66.45 320 TRP A C 1
ATOM 2436 O O . TRP A 1 320 ? 67.634 20.037 56.397 1.00 69.75 320 TRP A O 1
ATOM 2447 N N . ARG A 1 321 ? 68.360 19.918 58.513 1.00 63.93 321 ARG A N 1
ATOM 2448 C CA . ARG A 1 321 ? 69.614 19.286 58.120 1.00 65.29 321 ARG A CA 1
ATOM 2449 C C . ARG A 1 321 ? 69.831 17.944 58.815 1.00 67.64 321 ARG A C 1
ATOM 2450 O O . ARG A 1 321 ? 69.376 17.708 59.948 1.00 67.43 321 ARG A O 1
ATOM 2458 N N . ARG A 1 322 ? 70.539 17.062 58.116 1.00 65.27 322 ARG A N 1
ATOM 2459 C CA . ARG A 1 322 ? 70.931 15.772 58.654 1.00 73.93 322 ARG A CA 1
ATOM 2460 C C . ARG A 1 322 ? 72.373 15.509 58.256 1.00 76.21 322 ARG A C 1
ATOM 2461 O O . ARG A 1 322 ? 72.879 16.078 57.283 1.00 82.14 322 ARG A O 1
ATOM 2469 N N . GLN A 1 323 ? 73.042 14.647 59.016 1.00 82.53 323 GLN A N 1
ATOM 2470 C CA . GLN A 1 323 ? 74.377 14.181 58.663 1.00 78.76 323 GLN A CA 1
ATOM 2471 C C . GLN A 1 323 ? 74.373 12.668 58.593 1.00 77.34 323 GLN A C 1
ATOM 2472 O O . GLN A 1 323 ? 73.758 12.005 59.428 1.00 92.79 323 GLN A O 1
ATOM 2478 N N . VAL A 1 324 ? 75.053 12.136 57.596 1.00 82.01 324 VAL A N 1
ATOM 2479 C CA . VAL A 1 324 ? 75.063 10.703 57.329 1.00 88.61 324 VAL A CA 1
ATOM 2480 C C . VAL A 1 324 ? 76.178 10.048 58.147 1.00 96.89 324 VAL A C 1
ATOM 2481 O O . VAL A 1 324 ? 77.329 10.517 58.157 1.00 96.91 324 VAL A O 1
ATOM 2485 N N . THR A 1 325 ? 75.829 8.966 58.849 1.00 88.06 325 THR A N 1
ATOM 2486 C CA . THR A 1 325 ? 76.721 8.302 59.791 1.00 94.27 325 THR A CA 1
ATOM 2487 C C . THR A 1 325 ? 77.307 6.999 59.260 1.00 106.53 325 THR A C 1
ATOM 2488 O O . THR A 1 325 ? 78.389 6.597 59.700 1.00 115.02 325 THR A O 1
ATOM 2492 N N . THR A 1 326 ? 76.608 6.312 58.357 1.00 96.83 326 THR A N 1
ATOM 2493 C CA . THR A 1 326 ? 77.163 5.185 57.620 1.00 100.89 326 THR A CA 1
ATOM 2494 C C . THR A 1 326 ? 76.688 5.301 56.184 1.00 105.63 326 THR A C 1
ATOM 2495 O O . THR A 1 326 ? 75.677 5.946 55.913 1.00 104.09 326 THR A O 1
ATOM 2499 N N . GLU A 1 327 ? 77.411 4.687 55.248 1.00 113.12 327 GLU A N 1
ATOM 2500 C CA . GLU A 1 327 ? 76.931 4.813 53.882 1.00 114.19 327 GLU A CA 1
ATOM 2501 C C . GLU A 1 327 ? 75.548 4.182 53.768 1.00 111.40 327 GLU A C 1
ATOM 2502 O O . GLU A 1 327 ? 75.174 3.281 54.526 1.00 110.55 327 GLU A O 1
ATOM 2508 N N . SER A 1 328 ? 74.772 4.716 52.840 1.00 112.97 328 SER A N 1
ATOM 2509 C CA . SER A 1 328 ? 73.328 4.554 52.813 1.00 101.90 328 SER A CA 1
ATOM 2510 C C . SER A 1 328 ? 72.869 5.003 51.439 1.00 97.20 328 SER A C 1
ATOM 2511 O O . SER A 1 328 ? 73.625 5.624 50.688 1.00 92.94 328 SER A O 1
ATOM 2514 N N . GLU A 1 329 ? 71.622 4.700 51.113 1.00 100.65 329 GLU A N 1
ATOM 2515 C CA . GLU A 1 329 ? 71.110 5.260 49.879 1.00 104.98 329 GLU A CA 1
ATOM 2516 C C . GLU A 1 329 ? 69.627 5.578 50.016 1.00 106.80 329 GLU A C 1
ATOM 2517 O O . GLU A 1 329 ? 68.890 4.935 50.768 1.00 111.05 329 GLU A O 1
ATOM 2523 N N . VAL A 1 330 ? 69.214 6.612 49.292 1.00 107.05 330 VAL A N 1
ATOM 2524 C CA . VAL A 1 330 ? 67.837 7.084 49.252 1.00 94.94 330 VAL A CA 1
ATOM 2525 C C . VAL A 1 330 ? 67.499 7.294 47.783 1.00 96.73 330 VAL A C 1
ATOM 2526 O O . VAL A 1 330 ? 68.229 7.997 47.077 1.00 104.38 330 VAL A O 1
ATOM 2530 N N . SER A 1 331 ? 66.434 6.651 47.315 1.00 90.22 331 SER A N 1
ATOM 2531 C CA . SER A 1 331 ? 65.941 6.793 45.939 1.00 94.38 331 SER A CA 1
ATOM 2532 C C . SER A 1 331 ? 67.067 6.801 44.901 1.00 98.70 331 SER A C 1
ATOM 2533 O O . SER A 1 331 ? 67.149 7.686 44.044 1.00 103.60 331 SER A O 1
ATOM 2536 N N . GLY A 1 332 ? 67.959 5.814 44.997 1.00 98.15 332 GLY A N 1
ATOM 2537 C CA . GLY A 1 332 ? 68.970 5.628 43.972 1.00 98.44 332 GLY A CA 1
ATOM 2538 C C . GLY A 1 332 ? 70.213 6.476 44.093 1.00 97.75 332 GLY A C 1
ATOM 2539 O O . GLY A 1 332 ? 71.015 6.507 43.149 1.00 105.17 332 GLY A O 1
ATOM 2540 N N . VAL A 1 333 ? 70.411 7.151 45.224 1.00 89.91 333 VAL A N 1
ATOM 2541 C CA . VAL A 1 333 ? 71.575 8.002 45.464 1.00 88.31 333 VAL A CA 1
ATOM 2542 C C . VAL A 1 333 ? 72.269 7.506 46.729 1.00 94.04 333 VAL A C 1
ATOM 2543 O O . VAL A 1 333 ? 71.630 7.409 47.783 1.00 91.19 333 VAL A O 1
ATOM 2547 N N . LYS A 1 334 ? 73.567 7.199 46.636 1.00 97.63 334 LYS A N 1
ATOM 2548 C CA . LYS A 1 334 ? 74.300 6.689 47.792 1.00 109.45 334 LYS A CA 1
ATOM 2549 C C . LYS A 1 334 ? 75.011 7.832 48.506 1.00 107.30 334 LYS A C 1
ATOM 2550 O O . LYS A 1 334 ? 75.537 8.745 47.864 1.00 106.07 334 LYS A O 1
ATOM 2556 N N . PHE A 1 335 ? 74.987 7.792 49.838 1.00 99.46 335 PHE A N 1
ATOM 2557 C CA . PHE A 1 335 ? 75.585 8.820 50.687 1.00 98.99 335 PHE A CA 1
ATOM 2558 C C . PHE A 1 335 ? 76.768 8.239 51.448 1.00 96.56 335 PHE A C 1
ATOM 2559 O O . PHE A 1 335 ? 76.689 7.122 51.965 1.00 87.93 335 PHE A O 1
ATOM 2567 N N . ARG A 1 336 ? 77.846 9.010 51.550 1.00 107.72 336 ARG A N 1
ATOM 2568 C CA . ARG A 1 336 ? 79.005 8.577 52.319 1.00 108.55 336 ARG A CA 1
ATOM 2569 C C . ARG A 1 336 ? 78.874 9.060 53.754 1.00 109.97 336 ARG A C 1
ATOM 2570 O O . ARG A 1 336 ? 78.315 10.131 54.014 1.00 108.57 336 ARG A O 1
ATOM 2578 N N . LYS A 1 337 ? 79.343 8.234 54.683 1.00 104.18 337 LYS A N 1
ATOM 2579 C CA . LYS A 1 337 ? 79.514 8.634 56.072 1.00 108.15 337 LYS A CA 1
ATOM 2580 C C . LYS A 1 337 ? 80.117 10.028 56.142 1.00 108.04 337 LYS A C 1
ATOM 2581 O O . LYS A 1 337 ? 81.205 10.275 55.609 1.00 104.86 337 LYS A O 1
ATOM 2587 N N . GLY A 1 338 ? 79.383 10.960 56.752 1.00 100.41 338 GLY A N 1
ATOM 2588 C CA . GLY A 1 338 ? 79.811 12.340 56.831 1.00 91.18 338 GLY A CA 1
ATOM 2589 C C . GLY A 1 338 ? 79.186 13.277 55.813 1.00 87.01 338 GLY A C 1
ATOM 2590 O O . GLY A 1 338 ? 79.395 14.494 55.915 1.00 85.65 338 GLY A O 1
ATOM 2591 N N . ASP A 1 339 ? 78.448 12.758 54.831 1.00 86.21 339 ASP A N 1
ATOM 2592 C CA . ASP A 1 339 ? 77.715 13.627 53.919 1.00 81.17 339 ASP A CA 1
ATOM 2593 C C . ASP A 1 339 ? 76.675 14.426 54.689 1.00 89.09 339 ASP A C 1
ATOM 2594 O O . ASP A 1 339 ? 75.967 13.889 55.548 1.00 92.21 339 ASP A O 1
ATOM 2599 N N . LYS A 1 340 ? 76.563 15.709 54.360 1.00 82.60 340 LYS A N 1
ATOM 2600 C CA . LYS A 1 340 ? 75.561 16.578 54.961 1.00 74.90 340 LYS A CA 1
ATOM 2601 C C . LYS A 1 340 ? 74.384 16.743 54.010 1.00 74.08 340 LYS A C 1
ATOM 2602 O O . LYS A 1 340 ? 74.575 16.921 52.803 1.00 76.59 340 LYS A O 1
ATOM 2608 N N . LEU A 1 341 ? 73.173 16.685 54.562 1.00 72.91 341 LEU A N 1
ATOM 2609 C CA . LEU A 1 341 ? 71.937 16.729 53.789 1.00 69.71 341 LEU A CA 1
ATOM 2610 C C . LEU A 1 341 ? 71.092 17.925 54.209 1.00 69.44 341 LEU A C 1
ATOM 2611 O O . LEU A 1 341 ? 70.902 18.174 55.410 1.00 66.59 341 LEU A O 1
ATOM 2616 N N . PHE A 1 342 ? 70.573 18.652 53.221 1.00 72.39 342 PHE A N 1
ATOM 2617 C CA . PHE A 1 342 ? 69.484 19.607 53.427 1.00 63.88 342 PHE A CA 1
ATOM 2618 C C . PHE A 1 342 ? 68.170 18.918 53.100 1.00 62.41 342 PHE A C 1
ATOM 2619 O O . PHE A 1 342 ? 67.959 18.477 51.965 1.00 76.08 342 PHE A O 1
ATOM 2627 N N . LEU A 1 343 ? 67.312 18.789 54.098 1.00 62.96 343 LEU A N 1
ATOM 2628 C CA . LEU A 1 343 ? 65.953 18.287 53.898 1.00 64.87 343 LEU A CA 1
ATOM 2629 C C . LEU A 1 343 ? 65.068 19.499 53.645 1.00 66.14 343 LEU A C 1
ATOM 2630 O O . LEU A 1 343 ? 64.672 20.180 54.595 1.00 67.60 343 LEU A O 1
ATOM 2635 N N . VAL A 1 344 ? 64.747 19.796 52.383 1.00 64.14 344 VAL A N 1
ATOM 2636 C CA . VAL A 1 344 ? 64.050 21.055 52.070 1.00 65.52 344 VAL A CA 1
ATOM 2637 C C . VAL A 1 344 ? 62.550 20.821 52.241 1.00 64.64 344 VAL A C 1
ATOM 2638 O O . VAL A 1 344 ? 61.827 20.525 51.289 1.00 63.19 344 VAL A O 1
ATOM 2642 N N . SER A 1 345 ? 62.076 21.008 53.479 1.00 58.79 345 SER A N 1
ATOM 2643 C CA . SER A 1 345 ? 60.688 20.693 53.809 1.00 65.57 345 SER A CA 1
ATOM 2644 C C . SER A 1 345 ? 59.687 21.596 53.085 1.00 62.22 345 SER A C 1
ATOM 2645 O O . SER A 1 345 ? 58.579 21.149 52.772 1.00 54.93 345 SER A O 1
ATOM 2648 N N . ALA A 1 346 ? 60.036 22.860 52.823 1.00 59.24 346 ALA A N 1
ATOM 2649 C CA . ALA A 1 346 ? 59.205 23.671 51.936 1.00 60.28 346 ALA A CA 1
ATOM 2650 C C . ALA A 1 346 ? 58.981 22.969 50.601 1.00 58.84 346 ALA A C 1
ATOM 2651 O O . ALA A 1 346 ? 57.868 22.971 50.067 1.00 62.48 346 ALA A O 1
ATOM 2653 N N . SER A 1 347 ? 60.029 22.349 50.055 1.00 58.87 347 SER A N 1
ATOM 2654 C CA . SER A 1 347 ? 59.912 21.647 48.784 1.00 58.62 347 SER A CA 1
ATOM 2655 C C . SER A 1 347 ? 59.045 20.409 48.924 1.00 67.51 347 SER A C 1
ATOM 2656 O O . SER A 1 347 ? 58.223 20.109 48.047 1.00 61.86 347 SER A O 1
ATOM 2659 N N . ALA A 1 348 ? 59.246 19.663 50.014 1.00 66.78 348 ALA A N 1
ATOM 2660 C CA . ALA A 1 348 ? 58.484 18.441 50.224 1.00 69.33 348 ALA A CA 1
ATOM 2661 C C . ALA A 1 348 ? 57.005 18.750 50.390 1.00 70.74 348 ALA A C 1
ATOM 2662 O O . ALA A 1 348 ? 56.139 17.963 49.975 1.00 65.22 348 ALA A O 1
ATOM 2664 N N . ASN A 1 349 ? 56.702 19.894 51.013 1.00 68.76 349 ASN A N 1
ATOM 2665 C CA . ASN A 1 349 ? 55.329 20.307 51.236 1.00 72.89 349 ASN A CA 1
ATOM 2666 C C . ASN A 1 349 ? 54.673 20.817 49.968 1.00 77.37 349 ASN A C 1
ATOM 2667 O O . ASN A 1 349 ? 53.440 20.938 49.938 1.00 78.72 349 ASN A O 1
ATOM 2672 N N . HIS A 1 350 ? 55.457 21.088 48.920 1.00 65.49 350 HIS A N 1
ATOM 2673 C CA . HIS A 1 350 ? 54.906 21.441 47.622 1.00 62.24 350 HIS A CA 1
ATOM 2674 C C . HIS A 1 350 ? 55.095 20.321 46.613 1.00 67.77 350 HIS A C 1
ATOM 2675 O O . HIS A 1 350 ? 55.047 20.562 45.401 1.00 70.08 350 HIS A O 1
ATOM 2682 N N . ASP A 1 351 ? 55.332 19.102 47.103 1.00 68.57 351 ASP A N 1
ATOM 2683 C CA . ASP A 1 351 ? 55.535 17.937 46.252 1.00 72.37 351 ASP A CA 1
ATOM 2684 C C . ASP A 1 351 ? 54.200 17.519 45.642 1.00 79.48 351 ASP A C 1
ATOM 2685 O O . ASP A 1 351 ? 53.305 17.016 46.341 1.00 69.73 351 ASP A O 1
ATOM 2690 N N . GLU A 1 352 ? 54.067 17.734 44.331 1.00 70.55 352 GLU A N 1
ATOM 2691 C CA . GLU A 1 352 ? 52.848 17.363 43.636 1.00 70.84 352 GLU A CA 1
ATOM 2692 C C . GLU A 1 352 ? 52.533 15.885 43.798 1.00 78.36 352 GLU A C 1
ATOM 2693 O O . GLU A 1 352 ? 51.362 15.499 43.726 1.00 69.86 352 GLU A O 1
ATOM 2699 N N . LEU A 1 353 ? 53.547 15.057 44.059 1.00 77.15 353 LEU A N 1
ATOM 2700 C CA . LEU A 1 353 ? 53.326 13.634 44.271 1.00 78.74 353 LEU A CA 1
ATOM 2701 C C . LEU A 1 353 ? 52.555 13.350 45.552 1.00 80.96 353 LEU A C 1
ATOM 2702 O O . LEU A 1 353 ? 52.058 12.233 45.717 1.00 89.71 353 LEU A O 1
ATOM 2707 N N . HIS A 1 354 ? 52.441 14.317 46.462 1.00 77.85 354 HIS A N 1
ATOM 2708 C CA . HIS A 1 354 ? 51.772 14.024 47.726 1.00 79.66 354 HIS A CA 1
ATOM 2709 C C . HIS A 1 354 ? 50.621 14.971 48.052 1.00 74.64 354 HIS A C 1
ATOM 2710 O O . HIS A 1 354 ? 49.703 14.607 48.794 1.00 73.61 354 HIS A O 1
ATOM 2717 N N . PHE A 1 355 ? 50.678 16.189 47.527 1.00 69.17 355 PHE A N 1
ATOM 2718 C CA . PHE A 1 355 ? 49.660 17.208 47.743 1.00 65.88 355 PHE A CA 1
ATOM 2719 C C . PHE A 1 355 ? 49.145 17.624 46.376 1.00 73.84 355 PHE A C 1
ATOM 2720 O O . PHE A 1 355 ? 49.906 18.166 45.560 1.00 75.01 355 PHE A O 1
ATOM 2728 N N . GLU A 1 356 ? 47.869 17.351 46.112 1.00 77.61 356 GLU A N 1
ATOM 2729 C CA . GLU A 1 356 ? 47.296 17.749 44.838 1.00 79.72 356 GLU A CA 1
ATOM 2730 C C . GLU A 1 356 ? 47.181 19.265 44.790 1.00 78.67 356 GLU A C 1
ATOM 2731 O O . GLU A 1 356 ? 46.826 19.905 45.779 1.00 82.55 356 GLU A O 1
ATOM 2737 N N . ASN A 1 357 ? 47.483 19.837 43.634 1.00 78.49 357 ASN A N 1
ATOM 2738 C CA . ASN A 1 357 ? 47.585 21.283 43.480 1.00 82.43 357 ASN A CA 1
ATOM 2739 C C . ASN A 1 357 ? 48.349 21.877 44.651 1.00 87.24 357 ASN A C 1
ATOM 2740 O O . ASN A 1 357 ? 47.831 22.680 45.432 1.00 85.11 357 ASN A O 1
ATOM 2745 N N . ALA A 1 358 ? 49.609 21.430 44.755 1.00 90.10 358 ALA A N 1
ATOM 2746 C CA . ALA A 1 358 ? 50.418 21.677 45.941 1.00 81.62 358 ALA A CA 1
ATOM 2747 C C . ALA A 1 358 ? 50.710 23.150 46.136 1.00 73.04 358 ALA A C 1
ATOM 2748 O O . ALA A 1 358 ? 50.861 23.602 47.275 1.00 77.96 358 ALA A O 1
ATOM 2750 N N . ASP A 1 359 ? 50.812 23.912 45.059 1.00 66.23 359 ASP A N 1
ATOM 2751 C CA . ASP A 1 359 ? 51.141 25.319 45.244 1.00 74.92 359 ASP A CA 1
ATOM 2752 C C . ASP A 1 359 ? 49.932 26.162 45.621 1.00 81.10 359 ASP A C 1
ATOM 2753 O O . ASP A 1 359 ? 50.088 27.355 45.902 1.00 84.92 359 ASP A O 1
ATOM 2758 N N . GLU A 1 360 ? 48.746 25.568 45.670 1.00 74.69 360 GLU A N 1
ATOM 2759 C CA . GLU A 1 360 ? 47.528 26.298 45.969 1.00 78.66 360 GLU A CA 1
ATOM 2760 C C . GLU A 1 360 ? 47.194 26.254 47.460 1.00 76.14 360 GLU A C 1
ATOM 2761 O O . GLU A 1 360 ? 47.470 25.276 48.160 1.00 75.80 360 GLU A O 1
ATOM 2767 N N . LEU A 1 361 ? 46.605 27.348 47.937 1.00 73.80 361 LEU A N 1
ATOM 2768 C CA . LEU A 1 361 ? 46.200 27.490 49.334 1.00 75.31 361 LEU A CA 1
ATOM 2769 C C . LEU A 1 361 ? 44.759 27.013 49.458 1.00 77.49 361 LEU A C 1
ATOM 2770 O O . LEU A 1 361 ? 43.815 27.760 49.216 1.00 93.26 361 LEU A O 1
ATOM 2775 N N . ASP A 1 362 ? 44.596 25.749 49.839 1.00 72.70 362 ASP A N 1
ATOM 2776 C CA . ASP A 1 362 ? 43.297 25.125 50.044 1.00 79.20 362 ASP A CA 1
ATOM 2777 C C . ASP A 1 362 ? 43.120 24.914 51.549 1.00 79.92 362 ASP A C 1
ATOM 2778 O O . ASP A 1 362 ? 43.745 24.029 52.137 1.00 70.40 362 ASP A O 1
ATOM 2783 N N . ILE A 1 363 ? 42.245 25.709 52.181 1.00 80.63 363 ILE A N 1
ATOM 2784 C CA . ILE A 1 363 ? 42.240 25.713 53.639 1.00 78.70 363 ILE A CA 1
ATOM 2785 C C . ILE A 1 363 ? 41.570 24.485 54.215 1.00 82.73 363 ILE A C 1
ATOM 2786 O O . ILE A 1 363 ? 41.715 24.239 55.411 1.00 84.77 363 ILE A O 1
ATOM 2791 N N . TYR A 1 364 ? 40.898 23.660 53.420 1.00 85.07 364 TYR A N 1
ATOM 2792 C CA . TYR A 1 364 ? 40.730 22.288 53.905 1.00 104.60 364 TYR A CA 1
ATOM 2793 C C . TYR A 1 364 ? 41.199 21.287 52.881 1.00 97.14 364 TYR A C 1
ATOM 2794 O O . TYR A 1 364 ? 40.457 20.401 52.455 1.00 95.41 364 TYR A O 1
ATOM 2803 N N . ARG A 1 365 ? 42.479 21.375 52.538 1.00 87.06 365 ARG A N 1
ATOM 2804 C CA . ARG A 1 365 ? 43.211 20.184 52.161 1.00 80.97 365 ARG A CA 1
ATOM 2805 C C . A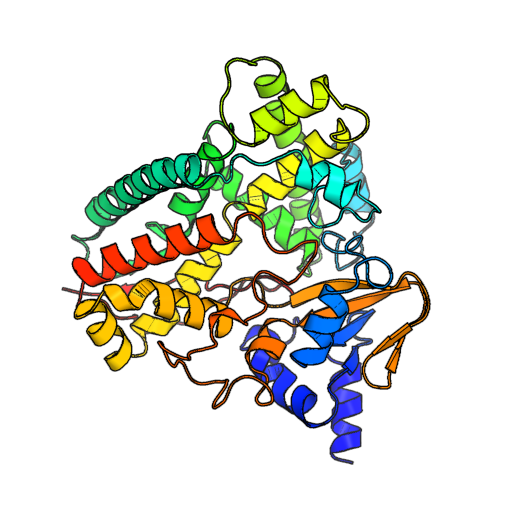RG A 1 365 ? 43.106 19.182 53.305 1.00 84.35 365 ARG A C 1
ATOM 2806 O O . ARG A 1 365 ? 43.400 19.505 54.468 1.00 72.57 365 ARG A O 1
ATOM 2814 N N . ASP A 1 366 ? 42.629 17.979 52.994 1.00 85.22 366 ASP A N 1
ATOM 2815 C CA . ASP A 1 366 ? 42.361 17.040 54.073 1.00 94.10 366 ASP A CA 1
ATOM 2816 C C . ASP A 1 366 ? 43.642 16.488 54.661 1.00 82.55 366 ASP A C 1
ATOM 2817 O O . ASP A 1 366 ? 43.657 16.101 55.832 1.00 87.05 366 ASP A O 1
ATOM 2822 N N . ASN A 1 367 ? 44.728 16.475 53.897 1.00 77.42 367 ASN A N 1
ATOM 2823 C CA . ASN A 1 367 ? 45.992 15.964 54.406 1.00 73.13 367 ASN A CA 1
ATOM 2824 C C . ASN A 1 367 ? 47.014 17.076 54.652 1.00 76.21 367 ASN A C 1
ATOM 2825 O O . ASN A 1 367 ? 48.222 16.824 54.685 1.00 79.08 367 ASN A O 1
ATOM 2830 N N . ALA A 1 368 ? 46.537 18.305 54.874 1.00 72.39 368 ALA A N 1
ATOM 2831 C CA . ALA A 1 368 ? 47.439 19.408 55.197 1.00 75.90 368 ALA A CA 1
ATOM 2832 C C . ALA A 1 368 ? 48.346 19.083 56.376 1.00 74.40 368 ALA A C 1
ATOM 2833 O O . ALA A 1 368 ? 49.515 19.485 56.381 1.00 73.11 368 ALA A O 1
ATOM 2835 N N . ILE A 1 369 ? 47.834 18.342 57.364 1.00 70.37 369 ILE A N 1
ATOM 2836 C CA . ILE A 1 369 ? 48.594 18.001 58.562 1.00 69.57 369 ILE A CA 1
ATOM 2837 C C . ILE A 1 369 ? 49.748 17.053 58.264 1.00 70.33 369 ILE A C 1
ATOM 2838 O O . ILE A 1 369 ? 50.694 16.970 59.058 1.00 72.58 369 ILE A O 1
ATOM 2843 N N . GLU A 1 370 ? 49.725 16.351 57.126 1.00 74.13 370 GLU A N 1
ATOM 2844 C CA . GLU A 1 370 ? 50.858 15.501 56.776 1.00 73.26 370 GLU A CA 1
ATOM 2845 C C . GLU A 1 370 ? 52.109 16.294 56.379 1.00 74.33 370 GLU A C 1
ATOM 2846 O O . GLU A 1 370 ? 53.128 15.670 56.049 1.00 74.13 370 GLU A O 1
ATOM 2852 N N . HIS A 1 371 ? 52.059 17.631 56.397 1.00 61.80 371 HIS A N 1
ATOM 2853 C CA . HIS A 1 371 ? 53.210 18.457 56.049 1.00 64.03 371 HIS A CA 1
ATOM 2854 C C . HIS A 1 371 ? 54.396 18.140 56.972 1.00 64.91 371 HIS A C 1
ATOM 2855 O O . HIS A 1 371 ? 54.242 17.538 58.040 1.00 70.60 371 HIS A O 1
ATOM 2862 N N . LEU A 1 372 ? 55.590 18.595 56.569 1.00 54.99 372 LEU A N 1
ATOM 2863 C CA . LEU A 1 372 ? 56.822 18.269 57.290 1.00 63.29 372 LEU A CA 1
ATOM 2864 C C . LEU A 1 372 ? 57.486 19.483 57.936 1.00 58.86 372 LEU A C 1
ATOM 2865 O O . LEU A 1 372 ? 58.650 19.399 58.322 1.00 62.45 372 LEU A O 1
ATOM 2870 N N . THR A 1 373 ? 56.771 20.606 58.070 1.00 57.35 373 THR A N 1
ATOM 2871 C CA . THR A 1 373 ? 57.343 21.805 58.683 1.00 53.54 373 THR A CA 1
ATOM 2872 C C . THR A 1 373 ? 57.754 21.542 60.129 1.00 57.70 373 THR A C 1
ATOM 2873 O O . THR A 1 373 ? 58.697 22.168 60.627 1.00 60.81 373 THR A O 1
ATOM 2877 N N . PHE A 1 374 ? 57.098 20.606 60.812 1.00 53.63 374 PHE A N 1
ATOM 2878 C CA . PHE A 1 374 ? 57.478 20.284 62.191 1.00 63.66 374 PHE A CA 1
ATOM 2879 C C . PHE A 1 374 ? 58.445 19.113 62.278 1.00 66.42 374 PHE A C 1
ATOM 2880 O O . PHE A 1 374 ? 58.746 18.651 63.394 1.00 74.03 374 PHE A O 1
ATOM 2888 N N . GLY A 1 375 ? 58.927 18.627 61.131 1.00 59.30 375 GLY A N 1
ATOM 2889 C CA . GLY A 1 375 ? 59.658 17.385 61.077 1.00 68.48 375 GLY A CA 1
ATOM 2890 C C . GLY A 1 375 ? 58.744 16.176 61.169 1.00 71.87 375 GLY A C 1
ATOM 2891 O O . GLY A 1 375 ? 57.518 16.255 61.061 1.00 71.34 375 GLY A O 1
ATOM 2892 N N . TYR A 1 376 ? 59.378 15.028 61.376 1.00 69.52 376 TYR A N 1
ATOM 2893 C CA . TYR A 1 376 ? 58.680 13.755 61.440 1.00 72.83 376 TYR A CA 1
ATOM 2894 C C . TYR A 1 376 ? 59.546 12.802 62.255 1.00 84.17 376 TYR A C 1
ATOM 2895 O O . TYR A 1 376 ? 60.777 12.823 62.144 1.00 73.25 376 TYR A O 1
ATOM 2904 N N . GLY A 1 377 ? 58.901 11.994 63.095 1.00 80.12 377 GLY A N 1
ATOM 2905 C CA . GLY A 1 377 ? 59.616 10.977 63.843 1.00 65.88 377 GLY A CA 1
ATOM 2906 C C . GLY A 1 377 ? 60.276 11.434 65.130 1.00 66.28 377 GLY A C 1
ATOM 2907 O O . GLY A 1 377 ? 59.676 12.147 65.936 1.00 70.26 377 GLY A O 1
ATOM 2908 N N . ALA A 1 378 ? 61.536 11.036 65.313 1.00 71.44 378 ALA A N 1
ATOM 2909 C CA . ALA A 1 378 ? 62.160 11.089 66.632 1.00 75.55 378 ALA A CA 1
ATOM 2910 C C . ALA A 1 378 ? 62.251 12.514 67.152 1.00 76.81 378 ALA A C 1
ATOM 2911 O O . ALA A 1 378 ? 61.919 12.769 68.318 1.00 75.18 378 ALA A O 1
ATOM 2913 N N . HIS A 1 379 ? 62.673 13.455 66.297 1.00 66.23 379 HIS A N 1
ATOM 2914 C CA . HIS A 1 379 ? 62.911 14.838 66.685 1.00 68.02 379 HIS A CA 1
ATOM 2915 C C . HIS A 1 379 ? 61.732 15.751 66.363 1.00 69.43 379 HIS A C 1
ATOM 2916 O O . HIS A 1 379 ? 61.866 16.980 66.466 1.00 71.01 379 HIS A O 1
ATOM 2923 N N . GLN A 1 380 ? 60.582 15.187 66.000 1.00 73.80 380 GLN A N 1
ATOM 2924 C CA . GLN A 1 380 ? 59.434 16.011 65.640 1.00 83.92 380 GLN A CA 1
ATOM 2925 C C . GLN A 1 380 ? 59.134 17.049 66.713 1.00 78.90 380 GLN A C 1
ATOM 2926 O O . GLN A 1 380 ? 59.157 16.758 67.910 1.00 79.30 380 GLN A O 1
ATOM 2932 N N . CYS A 1 381 ? 58.844 18.264 66.255 1.00 66.29 381 CYS A N 1
ATOM 2933 C CA . CYS A 1 381 ? 58.837 19.443 67.104 1.00 60.86 381 CYS A CA 1
ATOM 2934 C C . CYS A 1 381 ? 57.987 19.249 68.360 1.00 64.65 381 CYS A C 1
ATOM 2935 O O . CYS A 1 381 ? 56.797 18.922 68.284 1.00 65.55 381 CYS A O 1
ATOM 2938 N N . MET A 1 382 ? 58.596 19.471 69.524 1.00 68.81 382 MET A N 1
ATOM 2939 C CA . MET A 1 382 ? 57.863 19.290 70.773 1.00 74.30 382 MET A CA 1
ATOM 2940 C C . MET A 1 382 ? 56.889 20.424 71.055 1.00 78.42 382 MET A C 1
ATOM 2941 O O . MET A 1 382 ? 55.938 20.225 71.820 1.00 81.12 382 MET A O 1
ATOM 2946 N N . GLY A 1 383 ? 57.097 21.590 70.447 1.00 67.18 383 GLY A N 1
ATOM 2947 C CA . GLY A 1 383 ? 56.282 22.752 70.732 1.00 62.28 383 GLY A CA 1
ATOM 2948 C C . GLY A 1 383 ? 55.299 23.044 69.616 1.00 63.00 383 GLY A C 1
ATOM 2949 O O . GLY A 1 383 ? 54.731 24.148 69.563 1.00 58.59 383 GLY A O 1
ATOM 2950 N N . LYS A 1 384 ? 55.071 22.052 68.734 1.00 56.67 384 LYS A N 1
ATOM 2951 C CA . LYS A 1 384 ? 54.187 22.274 67.589 1.00 66.80 384 LYS A CA 1
ATOM 2952 C C . LYS A 1 384 ? 52.815 22.782 68.041 1.00 71.17 384 LYS A C 1
ATOM 2953 O O . LYS A 1 384 ? 52.224 23.656 67.393 1.00 59.63 384 LYS A O 1
ATOM 2959 N N . ASN A 1 385 ? 52.300 22.281 69.165 1.00 61.66 385 ASN A N 1
ATOM 2960 C CA . ASN A 1 385 ? 50.969 22.754 69.529 1.00 66.77 385 ASN A CA 1
ATOM 2961 C C . ASN A 1 385 ? 50.995 24.134 70.161 1.00 63.90 385 ASN A C 1
ATOM 2962 O O . ASN A 1 385 ? 50.013 24.864 70.057 1.00 72.51 385 ASN A O 1
ATOM 2967 N N . ILE A 1 386 ? 52.087 24.525 70.803 1.00 64.13 386 ILE A N 1
ATOM 2968 C CA . ILE A 1 386 ? 52.204 25.915 71.226 1.00 72.80 386 ILE A CA 1
ATOM 2969 C C . ILE A 1 386 ? 52.213 26.821 70.001 1.00 70.42 386 ILE A C 1
ATOM 2970 O O . ILE A 1 386 ? 51.482 27.819 69.934 1.00 68.98 386 ILE A O 1
ATOM 2975 N N . GLY A 1 387 ? 53.005 26.451 68.992 1.00 54.74 387 GLY A N 1
ATOM 2976 C CA . GLY A 1 387 ? 53.020 27.219 67.753 1.00 57.51 387 GLY A CA 1
ATOM 2977 C C . GLY A 1 387 ? 51.651 27.330 67.102 1.00 65.75 387 GLY A C 1
ATOM 2978 O O . GLY A 1 387 ? 51.263 28.416 66.640 1.00 65.91 387 GLY A O 1
ATOM 2979 N N . ARG A 1 388 ? 50.897 26.210 67.058 1.00 59.37 388 ARG A N 1
ATOM 2980 C CA . ARG A 1 388 ? 49.578 26.213 66.432 1.00 59.72 388 ARG A CA 1
ATOM 2981 C C . ARG A 1 388 ? 48.630 27.090 67.218 1.00 66.48 388 ARG A C 1
ATOM 2982 O O . ARG A 1 388 ? 47.855 27.872 66.654 1.00 64.59 388 ARG A O 1
ATOM 2990 N N . MET A 1 389 ? 48.658 26.930 68.540 1.00 65.80 389 MET A N 1
ATOM 2991 C CA . MET A 1 389 ? 47.799 27.705 69.416 1.00 61.44 389 MET A CA 1
ATOM 2992 C C . MET A 1 389 ? 48.027 29.199 69.219 1.00 63.43 389 MET A C 1
ATOM 2993 O O . MET A 1 389 ? 47.068 29.962 69.115 1.00 62.47 389 MET A O 1
ATOM 2998 N N . GLU A 1 390 ? 49.290 29.648 69.135 1.00 60.43 390 GLU A N 1
ATOM 2999 C CA . GLU A 1 390 ? 49.513 31.088 69.012 1.00 67.62 390 GLU A CA 1
ATOM 3000 C C . GLU A 1 390 ? 49.042 31.597 67.658 1.00 74.22 390 GLU A C 1
ATOM 3001 O O . GLU A 1 390 ? 48.477 32.691 67.570 1.00 86.76 390 GLU A O 1
ATOM 3007 N N . MET A 1 391 ? 49.198 30.787 66.606 1.00 67.52 391 MET A N 1
ATOM 3008 C CA . MET A 1 391 ? 48.753 31.210 65.282 1.00 68.20 391 MET A CA 1
ATOM 3009 C C . MET A 1 391 ? 47.226 31.337 65.212 1.00 68.44 391 MET A C 1
ATOM 3010 O O . MET A 1 391 ? 46.703 32.321 64.674 1.00 67.90 391 MET A O 1
ATOM 3015 N N . CYS A 1 392 ? 46.485 30.380 65.774 1.00 61.97 392 CYS A N 1
ATOM 3016 C CA . CYS A 1 392 ? 45.018 30.508 65.783 1.00 71.32 392 CYS A CA 1
ATOM 3017 C C . CYS A 1 392 ? 44.546 31.762 66.508 1.00 74.18 392 CYS A C 1
ATOM 3018 O O . CYS A 1 392 ? 43.741 32.524 65.959 1.00 79.31 392 CYS A O 1
ATOM 3021 N N . ILE A 1 393 ? 45.044 32.007 67.723 1.00 73.43 393 ILE A N 1
ATOM 3022 C CA . ILE A 1 393 ? 44.583 33.169 68.479 1.00 74.78 393 ILE A CA 1
ATOM 3023 C C . ILE A 1 393 ? 44.872 34.458 67.714 1.00 76.20 393 ILE A C 1
ATOM 3024 O O . ILE A 1 393 ? 44.006 35.339 67.611 1.00 80.14 393 ILE A O 1
ATOM 3029 N N . PHE A 1 394 ? 46.071 34.580 67.137 1.00 75.97 394 PHE A N 1
ATOM 3030 C CA . PHE A 1 394 ? 46.356 35.753 66.310 1.00 73.74 394 PHE A CA 1
ATOM 3031 C C . PHE A 1 394 ? 45.275 35.941 65.262 1.00 75.46 394 PHE A C 1
ATOM 3032 O O . PHE A 1 394 ? 44.636 36.996 65.189 1.00 83.96 394 PHE A O 1
ATOM 3040 N N . ILE A 1 395 ? 45.034 34.901 64.468 1.00 66.33 395 ILE A N 1
ATOM 3041 C CA . ILE A 1 395 ? 44.114 35.016 63.345 1.00 77.56 395 ILE A CA 1
ATOM 3042 C C . ILE A 1 395 ? 42.672 35.188 63.825 1.00 81.55 395 ILE A C 1
ATOM 3043 O O . ILE A 1 395 ? 41.904 35.974 63.250 1.00 79.36 395 ILE A O 1
ATOM 3048 N N . GLU A 1 396 ? 42.275 34.454 64.873 1.00 80.31 396 GLU A N 1
ATOM 3049 C CA . GLU A 1 396 ? 40.933 34.618 65.414 1.00 80.37 396 GLU A CA 1
ATOM 3050 C C . GLU A 1 396 ? 40.713 36.057 65.850 1.00 82.18 396 GLU A C 1
ATOM 3051 O O . GLU A 1 396 ? 39.733 36.694 65.446 1.00 79.26 396 GLU A O 1
ATOM 3057 N N . GLU A 1 397 ? 41.637 36.594 66.659 1.00 81.62 397 GLU A N 1
ATOM 3058 C CA . GLU A 1 397 ? 41.476 37.951 67.172 1.00 85.73 397 GLU A CA 1
ATOM 3059 C C . GLU A 1 397 ? 41.367 38.946 66.027 1.00 92.85 397 GLU A C 1
ATOM 3060 O O . GLU A 1 397 ? 40.436 39.761 65.980 1.00 108.88 397 GLU A O 1
ATOM 3066 N N . LEU A 1 398 ? 42.286 38.849 65.065 1.00 81.90 398 LEU A N 1
ATOM 3067 C CA . LEU A 1 398 ? 42.327 39.799 63.959 1.00 83.63 398 LEU A CA 1
ATOM 3068 C C . LEU A 1 398 ? 41.102 39.683 63.060 1.00 85.14 398 LEU A C 1
ATOM 3069 O O . LEU A 1 398 ? 40.511 40.697 62.680 1.00 85.04 398 LEU A O 1
ATOM 3074 N N . SER A 1 399 ? 40.724 38.462 62.681 1.00 85.82 399 SER A N 1
ATOM 3075 C CA . SER A 1 399 ? 39.583 38.302 61.789 1.00 83.73 399 SER A CA 1
ATOM 3076 C C . SER A 1 399 ? 38.271 38.597 62.490 1.00 93.62 399 SER A C 1
ATOM 3077 O O . SER A 1 399 ? 37.290 38.948 61.826 1.00 106.90 399 SER A O 1
ATOM 3080 N N . ARG A 1 400 ? 38.242 38.473 63.815 1.00 89.61 400 ARG A N 1
ATOM 3081 C CA . ARG A 1 400 ? 37.036 38.796 64.567 1.00 91.92 400 ARG A CA 1
ATOM 3082 C C . ARG A 1 400 ? 36.820 40.297 64.640 1.00 97.11 400 ARG A C 1
ATOM 3083 O O . ARG A 1 400 ? 35.712 40.791 64.395 1.00 102.89 400 ARG A O 1
ATOM 3091 N N . ARG A 1 401 ? 37.874 41.040 64.968 1.00 92.41 401 ARG A N 1
ATOM 3092 C CA . ARG A 1 401 ? 37.730 42.449 65.282 1.00 92.95 401 ARG A CA 1
ATOM 3093 C C . ARG A 1 401 ? 38.095 43.370 64.129 1.00 103.25 401 ARG A C 1
ATOM 3094 O O . ARG A 1 401 ? 37.693 44.540 64.141 1.00 108.53 401 ARG A O 1
ATOM 3102 N N . ILE A 1 402 ? 38.839 42.886 63.142 1.00 98.15 402 ILE A N 1
ATOM 3103 C CA . ILE A 1 402 ? 39.137 43.689 61.963 1.00 89.62 402 ILE A CA 1
ATOM 3104 C C . ILE A 1 402 ? 38.838 42.849 60.730 1.00 86.96 402 ILE A C 1
ATOM 3105 O O . ILE A 1 402 ? 39.769 42.418 60.034 1.00 94.77 402 ILE A O 1
ATOM 3110 N N . PRO A 1 403 ? 37.573 42.558 60.434 1.00 93.33 403 PRO A N 1
ATOM 3111 C CA . PRO A 1 403 ? 37.280 41.701 59.271 1.00 97.64 403 PRO A CA 1
ATOM 3112 C C . PRO A 1 403 ? 37.601 42.343 57.925 1.00 99.89 403 PRO A C 1
ATOM 3113 O O . PRO A 1 403 ? 37.713 41.615 56.928 1.00 96.41 403 PRO A O 1
ATOM 3117 N N . ASP A 1 404 ? 37.749 43.669 57.853 1.00 102.44 404 ASP A N 1
ATOM 3118 C CA . ASP A 1 404 ? 38.176 44.314 56.616 1.00 102.69 404 ASP A CA 1
ATOM 3119 C C . ASP A 1 404 ? 39.696 44.425 56.511 1.00 101.08 404 ASP A C 1
ATOM 3120 O O . ASP A 1 404 ? 40.193 45.120 55.622 1.00 104.88 404 ASP A O 1
ATOM 3125 N N . LEU A 1 405 ? 40.435 43.759 57.397 1.00 92.10 405 LEU A N 1
ATOM 3126 C CA . LEU A 1 405 ? 41.888 43.728 57.328 1.00 90.20 405 LEU A CA 1
ATOM 3127 C C . LEU A 1 405 ? 42.363 43.343 55.935 1.00 91.74 405 LEU A C 1
ATOM 3128 O O . LEU A 1 405 ? 41.887 42.361 55.360 1.00 87.49 405 LEU A O 1
ATOM 3133 N N . LYS A 1 406 ? 43.312 44.116 55.397 1.00 95.97 406 LYS A N 1
ATOM 3134 C CA . LYS A 1 406 ? 43.924 43.811 54.106 1.00 94.00 406 LYS A CA 1
ATOM 3135 C C . LYS A 1 406 ? 45.404 44.170 54.140 1.00 89.65 406 LYS A C 1
ATOM 3136 O O . LYS A 1 406 ? 45.828 45.045 54.898 1.00 100.28 406 LYS A O 1
ATOM 3142 N N . LEU A 1 407 ? 46.187 43.494 53.305 1.00 82.06 407 LEU A N 1
ATOM 3143 C CA . LEU A 1 407 ? 47.593 43.847 53.166 1.00 83.47 407 LEU A CA 1
ATOM 3144 C C . LEU A 1 407 ? 47.727 45.183 52.443 1.00 91.51 407 LEU A C 1
ATOM 3145 O O . LEU A 1 407 ? 46.991 45.464 51.494 1.00 104.05 407 LEU A O 1
ATOM 3150 N N . CYS A 1 408 ? 48.646 46.026 52.909 1.00 84.07 408 CYS A N 1
ATOM 3151 C CA . CYS A 1 408 ? 49.039 47.169 52.096 1.00 85.20 408 CYS A CA 1
ATOM 3152 C C . CYS A 1 408 ? 49.979 46.738 50.975 1.00 91.50 408 CYS A C 1
ATOM 3153 O O . CYS A 1 408 ? 50.642 45.702 51.053 1.00 96.18 408 CYS A O 1
ATOM 3156 N N . GLU A 1 409 ? 50.031 47.551 49.919 1.00 95.58 409 GLU A N 1
ATOM 3157 C CA . GLU A 1 409 ? 51.083 47.396 48.924 1.00 96.19 409 GLU A CA 1
ATOM 3158 C C . GLU A 1 409 ? 52.424 47.614 49.602 1.00 97.43 409 GLU A C 1
ATOM 3159 O O . GLU A 1 409 ? 52.619 48.616 50.297 1.00 98.02 409 GLU A O 1
ATOM 3165 N N . GLN A 1 410 ? 53.334 46.659 49.437 1.00 89.42 410 GLN A N 1
ATOM 3166 C CA . GLN A 1 410 ? 54.619 46.745 50.106 1.00 87.05 410 GLN A CA 1
ATOM 3167 C C . GLN A 1 410 ? 55.578 45.773 49.443 1.00 93.81 410 GLN A C 1
ATOM 3168 O O . GLN A 1 410 ? 55.160 44.784 48.835 1.00 102.15 410 GLN A O 1
ATOM 3174 N N . GLU A 1 411 ? 56.864 46.085 49.543 1.00 97.38 411 GLU A N 1
ATOM 3175 C CA . GLU A 1 411 ? 57.897 45.102 49.274 1.00 101.54 411 GLU A CA 1
ATOM 3176 C C . GLU A 1 411 ? 58.123 44.276 50.529 1.00 95.83 411 GLU A C 1
ATOM 3177 O O . GLU A 1 411 ? 58.168 44.814 51.640 1.00 97.93 411 GLU A O 1
ATOM 3183 N N . PHE A 1 412 ? 58.234 42.964 50.359 1.00 95.16 412 PHE A N 1
ATOM 3184 C CA . PHE A 1 412 ? 58.529 42.064 51.469 1.00 92.61 412 PHE A CA 1
ATOM 3185 C C . PHE A 1 412 ? 59.995 41.663 51.428 1.00 89.55 412 PHE A C 1
ATOM 3186 O O . PHE A 1 412 ? 60.507 41.267 50.378 1.00 91.66 412 PHE A O 1
ATOM 3194 N N . THR A 1 413 ? 60.662 41.760 52.568 1.00 88.79 413 THR A N 1
ATOM 3195 C CA . THR A 1 413 ? 62.058 41.375 52.680 1.00 85.91 413 THR A CA 1
ATOM 3196 C C . THR A 1 413 ? 62.187 40.193 53.638 1.00 82.41 413 THR A C 1
ATOM 3197 O O . THR A 1 413 ? 61.356 40.009 54.538 1.00 80.17 413 THR A O 1
ATOM 3201 N N . TYR A 1 414 ? 63.213 39.368 53.413 1.00 75.07 414 TYR A N 1
ATOM 3202 C CA . TYR A 1 414 ? 63.467 38.182 54.227 1.00 72.11 414 TYR A CA 1
ATOM 3203 C C . TYR A 1 414 ? 64.923 38.162 54.647 1.00 71.77 414 TYR A C 1
ATOM 3204 O O . TYR A 1 414 ? 65.821 38.333 53.812 1.00 79.51 414 TYR A O 1
ATOM 3213 N N . LEU A 1 415 ? 65.151 37.958 55.941 1.00 74.60 415 LEU A N 1
ATOM 3214 C CA . LEU A 1 415 ? 66.496 37.690 56.445 1.00 79.24 415 LEU A CA 1
ATOM 3215 C C . LEU A 1 415 ? 67.114 36.514 55.698 1.00 73.60 415 LEU A C 1
ATOM 3216 O O . LEU A 1 415 ? 66.583 35.398 55.715 1.00 77.88 415 LEU A O 1
ATOM 3221 N N . ALA A 1 416 ? 68.228 36.764 55.023 1.00 71.56 416 ALA A N 1
ATOM 3222 C CA . ALA A 1 416 ? 68.798 35.748 54.143 1.00 68.96 416 ALA A CA 1
ATOM 3223 C C . ALA A 1 416 ? 69.420 34.641 54.983 1.00 73.33 416 ALA A C 1
ATOM 3224 O O . ALA A 1 416 ? 70.404 34.862 55.691 1.00 68.55 416 ALA A O 1
ATOM 3226 N N . ASN A 1 417 ? 68.823 33.456 54.926 1.00 69.39 417 ASN A N 1
ATOM 3227 C CA . ASN A 1 417 ? 69.340 32.290 55.621 1.00 67.70 417 ASN A CA 1
ATOM 3228 C C . ASN A 1 417 ? 68.760 31.076 54.901 1.00 66.14 417 ASN A C 1
ATOM 3229 O O . ASN A 1 417 ? 67.993 31.214 53.950 1.00 77.14 417 ASN A O 1
ATOM 3234 N N . THR A 1 418 ? 69.146 29.884 55.336 1.00 63.06 418 THR A N 1
ATOM 3235 C CA . THR A 1 418 ? 68.763 28.680 54.607 1.00 67.04 418 THR A CA 1
ATOM 3236 C C . THR A 1 418 ? 67.497 28.022 55.119 1.00 64.62 418 THR A C 1
ATOM 3237 O O . THR A 1 418 ? 66.847 27.314 54.349 1.00 62.96 418 THR A O 1
ATOM 3241 N N . SER A 1 419 ? 67.141 28.237 56.382 1.00 63.12 419 SER A N 1
ATOM 3242 C CA . SER A 1 419 ? 66.220 27.358 57.085 1.00 58.62 419 SER A CA 1
ATOM 3243 C C . SER A 1 419 ? 64.962 28.045 57.602 1.00 62.80 419 SER A C 1
ATOM 3244 O O . SER A 1 419 ? 63.902 27.409 57.659 1.00 59.14 419 SER A O 1
ATOM 3247 N N . PHE A 1 420 ? 65.041 29.317 57.972 1.00 59.88 420 PHE A N 1
ATOM 3248 C CA . PHE A 1 420 ? 63.902 30.023 58.523 1.00 65.38 420 PHE A CA 1
ATOM 3249 C C . PHE A 1 420 ? 63.415 31.075 57.533 1.00 72.74 420 PHE A C 1
ATOM 3250 O O . PHE A 1 420 ? 64.189 31.603 56.733 1.00 72.71 420 PHE A O 1
ATOM 3258 N N . ARG A 1 421 ? 62.109 31.346 57.571 1.00 74.94 421 ARG A N 1
ATOM 3259 C CA . ARG A 1 421 ? 61.477 32.184 56.555 1.00 72.40 421 ARG A CA 1
ATOM 3260 C C . ARG A 1 421 ? 60.248 32.887 57.121 1.00 76.19 421 ARG A C 1
ATOM 3261 O O . ARG A 1 421 ? 59.291 32.243 57.574 1.00 65.94 421 ARG A O 1
ATOM 3269 N N . GLY A 1 422 ? 60.282 34.215 57.076 1.00 73.87 422 GLY A N 1
ATOM 3270 C CA . GLY A 1 422 ? 59.135 35.037 57.353 1.00 63.12 422 GLY A CA 1
ATOM 3271 C C . GLY A 1 422 ? 59.464 36.463 56.976 1.00 66.75 422 GLY A C 1
ATOM 3272 O O . GLY A 1 422 ? 60.629 36.868 56.951 1.00 60.50 422 GLY A O 1
ATOM 3273 N N . PRO A 1 423 ? 58.444 37.249 56.653 1.00 71.18 423 PRO A N 1
ATOM 3274 C CA . PRO A 1 423 ? 58.689 38.632 56.230 1.00 68.37 423 PRO A CA 1
ATOM 3275 C C . PRO A 1 423 ? 59.061 39.498 57.427 1.00 73.21 423 PRO A C 1
ATOM 3276 O O . PRO A 1 423 ? 58.544 39.317 58.530 1.00 76.16 423 PRO A O 1
ATOM 3280 N N . GLU A 1 424 ? 59.978 40.446 57.203 1.00 73.87 424 GLU A N 1
ATOM 3281 C CA . GLU A 1 424 ? 60.424 41.308 58.298 1.00 81.38 424 GLU A CA 1
ATOM 3282 C C . GLU A 1 424 ? 59.330 42.282 58.731 1.00 88.21 424 GLU A C 1
ATOM 3283 O O . GLU A 1 424 ? 59.221 42.615 59.917 1.00 81.51 424 GLU A O 1
ATOM 3289 N N . ALA A 1 425 ? 58.522 42.753 57.787 1.00 82.29 425 ALA A N 1
ATOM 3290 C CA . ALA A 1 425 ? 57.379 43.594 58.084 1.00 76.17 425 ALA A CA 1
ATOM 3291 C C . ALA A 1 425 ? 56.122 42.974 57.488 1.00 78.82 425 ALA A C 1
ATOM 3292 O O . ALA A 1 425 ? 56.186 42.181 56.540 1.00 75.91 425 ALA A O 1
ATOM 3294 N N . LEU A 1 426 ? 54.968 43.336 58.064 1.00 71.09 426 LEU A N 1
ATOM 3295 C CA . LEU A 1 426 ? 53.658 42.917 57.559 1.00 73.04 426 LEU A CA 1
ATOM 3296 C C . LEU A 1 426 ? 52.733 44.140 57.634 1.00 82.76 426 LEU A C 1
ATOM 3297 O O . LEU A 1 426 ? 51.958 44.304 58.580 1.00 89.85 426 LEU A O 1
ATOM 3302 N N . TRP A 1 427 ? 52.812 45.007 56.628 1.00 81.61 427 TRP A N 1
ATOM 3303 C CA . TRP A 1 427 ? 52.041 46.246 56.637 1.00 88.67 427 TRP A CA 1
ATOM 3304 C C . TRP A 1 427 ? 50.606 46.004 56.174 1.00 87.73 427 TRP A C 1
ATOM 3305 O O . TRP A 1 427 ? 50.348 45.282 55.207 1.00 86.05 427 TRP A O 1
ATOM 3316 N N . THR A 1 428 ? 49.671 46.637 56.864 1.00 96.65 428 THR A N 1
ATOM 3317 C CA . THR A 1 428 ? 48.295 46.171 56.869 1.00 101.37 428 THR A CA 1
ATOM 3318 C C . THR A 1 428 ? 47.378 47.314 57.288 1.00 100.83 428 THR A C 1
ATOM 3319 O O . THR A 1 428 ? 47.774 48.176 58.078 1.00 106.27 428 THR A O 1
ATOM 3323 N N . GLU A 1 429 ? 46.163 47.335 56.734 1.00 90.72 429 GLU A N 1
ATOM 3324 C CA . GLU A 1 429 ? 45.288 48.493 56.877 1.00 100.35 429 GLU A CA 1
ATOM 3325 C C . GLU A 1 429 ? 43.828 48.074 56.997 1.00 103.98 429 GLU A C 1
ATOM 3326 O O . GLU A 1 429 ? 43.452 46.954 56.640 1.00 109.36 429 GLU A O 1
ATOM 3332 N N . TRP A 1 430 ? 42.997 49.005 57.474 1.00 108.37 430 TRP A N 1
ATOM 3333 C CA . TRP A 1 430 ? 41.565 48.759 57.691 1.00 109.03 430 TRP A CA 1
ATOM 3334 C C . TRP A 1 430 ? 40.843 50.082 57.959 1.00 109.91 430 TRP A C 1
ATOM 3335 O O . TRP A 1 430 ? 41.399 51.168 57.756 1.00 110.64 430 TRP A O 1
ATOM 3346 N N . GLN A 1 431 ? 39.597 49.979 58.430 1.00 110.55 431 GLN A N 1
ATOM 3347 C CA . GLN A 1 431 ? 38.759 51.130 58.789 1.00 110.45 431 GLN A CA 1
ATOM 3348 C C . GLN A 1 431 ? 39.379 51.996 59.885 1.00 112.26 431 GLN A C 1
ATOM 3349 O O . GLN A 1 431 ? 39.000 51.897 61.059 1.00 107.91 431 GLN A O 1
#

Secondary structure (DSSP, 8-state):
-HHHHHHHHHHT--TTSHHHHH-HHHHTHHHHHH-SEEEETTTTEEEE-SHHHHHHHHH-TTTEESGGGGS-SSPPPHHHHHHHHHTT------STT--SSSHHHHHHHT-----HHHHHHHHHHHHHHHHHHHHHHTTSSEEEHIIIIITHHHHHHHHHHTT-----HHHHHHHHHHHHHHHHS---HHHHHHHHHHHHHHHHHHHHHHHHHHH-TT--SHHHHHHHHHHH-TTTS-HHHHHHHHHHHHHHTTHHHHHHHHHHHHHHHH-HHHHHHHHH-GGGHHHHHHHHHHHH-SB--EEEEESS-EEETTEEE-TT-EEEE-HHHHHT-TTTSTTTTS--TT-TTGGG-STT--STT--TTHHHHHHHHHHHHHHHHHH-TT-EEPS----B---SSB--BS--EEE--

InterPro domains:
  IPR001041 2Fe-2S ferredoxin-type iron-sulfur binding domain [PF00111] (679-749)
  IPR001041 2Fe-2S ferredoxin-type iron-sulfur binding domain [PS51085] (674-758)
  IPR001041 2Fe-2S ferredoxin-type iron-sulfur binding domain [cd00207] (680-749)
  IPR001128 Cytochrome P450 [PF00067] (246-390)
  IPR006058 2Fe-2S ferredoxin, iron-sulphur binding site [PS00197] (708-716)
  IPR012675 Beta-grasp domain superfamily [G3DSA:3.10.20.30] (667-758)
  IPR017927 FAD-binding domain, ferredoxin reductase-type [PS51384] (446-547)
  IPR017938 Riboflavin synthase-like beta-barrel [SSF63380] (448-542)
  IPR017972 Cytochrome P450, conserved site [PS00086] (367-376)
  IPR036010 2Fe-2S ferredoxin-like superfamily [SSF54292] (654-758)
  IPR036396 Cytochrome P450 superfamily [G3DSA:1.10.630.10] (25-425)
  IPR036396 Cytochrome P450 superfamily [SSF48264] (23-423)
  IPR039261 Ferredoxin-NADP reductase (FNR), nucleotide-binding domain [G3DSA:3.40.50.80] (544-659)
  IPR039261 Ferredoxin-NADP reductase (FNR), nucleotide-binding domain [SSF52343] (542-662)

Nearest PDB structures (foldseek):
  6ro8-assembly1_A  TM=1.002E+00  e=5.460E-69  Acinetobacter radioresistens
  6laa-assembly1_A  TM=9.844E-01  e=2.149E-43  Tepidiphilus thermophilus
  6kbh-assembly1_A  TM=9.501E-01  e=2.602E-41  Rhodococcus sp. ECU0066
  6gii-assembly1_A  TM=9.489E-01  e=2.602E-41  Tepidiphilus thermophilus
  5xjn-assembly1_A  TM=9.577E-01  e=4.638E-29  Corynebacterium glutamicum ATCC 13032